Protein AF-0000000080278945 (afdb_homodimer)
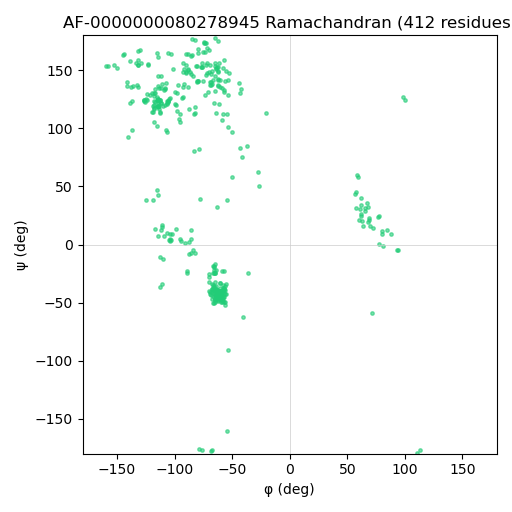
Structure (mmCIF, N/CA/C/O backbone):
data_AF-0000000080278945-model_v1
#
loop_
_entity.id
_entity.type
_entity.pdbx_description
1 polymer Acetyltransferase
#
loop_
_atom_site.group_PDB
_atom_site.id
_atom_site.type_symbol
_atom_site.label_atom_id
_atom_site.label_alt_id
_atom_site.label_comp_id
_atom_site.label_asym_id
_atom_site.label_entity_id
_atom_site.label_seq_id
_atom_site.pdbx_PDB_ins_code
_atom_site.Cartn_x
_atom_site.Cartn_y
_atom_site.Cartn_z
_atom_site.occupancy
_atom_site.B_iso_or_equiv
_atom_site.auth_seq_id
_atom_site.auth_comp_id
_atom_site.auth_asym_id
_atom_site.auth_atom_id
_atom_site.pdbx_PDB_model_num
ATOM 1 N N . MET A 1 1 ? -31.062 -16.047 9.141 1 68.88 1 MET A N 1
ATOM 2 C CA . MET A 1 1 ? -30.047 -15.047 8.82 1 68.88 1 MET A CA 1
ATOM 3 C C . MET A 1 1 ? -28.953 -15.633 7.93 1 68.88 1 MET A C 1
ATOM 5 O O . MET A 1 1 ? -28.578 -15.031 6.926 1 68.88 1 MET A O 1
ATOM 9 N N . PHE A 1 2 ? -28.594 -16.875 8.352 1 76.19 2 PHE A N 1
ATOM 10 C CA . PHE A 1 2 ? -27.578 -17.562 7.559 1 76.19 2 PHE A CA 1
ATOM 11 C C . PHE A 1 2 ? -28.203 -18.703 6.758 1 76.19 2 PHE A C 1
ATOM 13 O O . PHE A 1 2 ? -29.109 -19.375 7.238 1 76.19 2 PHE A O 1
ATOM 20 N N . PHE A 1 3 ? -27.828 -18.922 5.512 1 74.88 3 PHE A N 1
ATOM 21 C CA . PHE A 1 3 ? -28.234 -20.047 4.668 1 74.88 3 PHE A CA 1
ATOM 22 C C . PHE A 1 3 ? -27.672 -21.359 5.199 1 74.88 3 PHE A C 1
ATOM 24 O O . PHE A 1 3 ? -26.609 -21.359 5.828 1 74.88 3 PHE A O 1
ATOM 31 N N . ASP A 1 4 ? -28.422 -22.328 5.121 1 81.12 4 ASP A N 1
ATOM 32 C CA . ASP A 1 4 ? -27.969 -23.656 5.523 1 81.12 4 ASP A CA 1
ATOM 33 C C . ASP A 1 4 ? -27.922 -24.609 4.324 1 81.12 4 ASP A C 1
ATOM 35 O O . ASP A 1 4 ? -28.594 -25.641 4.32 1 81.12 4 ASP A O 1
ATOM 39 N N . ASP A 1 5 ? -27.359 -24.156 3.26 1 82.38 5 ASP A N 1
ATOM 40 C CA . ASP A 1 5 ? -27.234 -24.953 2.041 1 82.38 5 ASP A CA 1
ATOM 41 C C . ASP A 1 5 ? -25.797 -25.438 1.861 1 82.38 5 ASP A C 1
ATOM 43 O O . ASP A 1 5 ? -24.906 -25.047 2.611 1 82.38 5 ASP A O 1
ATOM 47 N N . GLU A 1 6 ? -25.656 -26.422 0.963 1 79 6 GLU A N 1
ATOM 48 C CA . GLU A 1 6 ? -24.391 -27.094 0.767 1 79 6 GLU A CA 1
ATOM 49 C C . GLU A 1 6 ? -23.281 -26.109 0.435 1 79 6 GLU A C 1
ATOM 51 O O . GLU A 1 6 ? -22.172 -26.188 0.977 1 79 6 GLU A O 1
ATOM 56 N N . ARG A 1 7 ? -23.609 -25.234 -0.361 1 74.88 7 ARG A N 1
ATOM 57 C CA . ARG A 1 7 ? -22.609 -24.234 -0.757 1 74.88 7 ARG A CA 1
ATOM 58 C C . ARG A 1 7 ? -22.188 -23.375 0.434 1 74.88 7 ARG A C 1
ATOM 60 O O . ARG A 1 7 ? -21 -23.172 0.656 1 74.88 7 ARG A O 1
ATOM 67 N N . SER A 1 8 ? -23.141 -22.891 1.112 1 75.88 8 SER A N 1
ATOM 68 C CA . SER A 1 8 ? -22.859 -22.062 2.281 1 75.88 8 SER A CA 1
ATOM 69 C C . SER A 1 8 ? -22.031 -22.828 3.307 1 75.88 8 SER A C 1
ATOM 71 O O . SER A 1 8 ? -21.094 -22.281 3.893 1 75.88 8 SER A O 1
ATOM 73 N N . ASN A 1 9 ? -22.344 -23.969 3.441 1 75.19 9 ASN A N 1
ATOM 74 C CA . ASN A 1 9 ? -21.641 -24.781 4.43 1 75.19 9 ASN A CA 1
ATOM 75 C C . ASN A 1 9 ? -20.203 -25.062 3.996 1 75.19 9 ASN A C 1
ATOM 77 O O . ASN A 1 9 ? -19.312 -25.172 4.836 1 75.19 9 ASN A O 1
ATOM 81 N N . ARG A 1 10 ? -20.031 -25.156 2.756 1 74.25 10 ARG A N 1
ATOM 82 C CA . ARG A 1 10 ? -18.688 -25.375 2.23 1 74.25 10 ARG A CA 1
ATOM 83 C C . ARG A 1 10 ? -17.828 -24.125 2.404 1 74.25 10 ARG A C 1
ATOM 85 O O . ARG A 1 10 ? -16.625 -24.219 2.635 1 74.25 10 ARG A O 1
ATOM 92 N N . LEU A 1 11 ? -18.438 -22.969 2.422 1 77.12 11 LEU A N 1
ATOM 93 C CA . LEU A 1 11 ? -17.719 -21.703 2.443 1 77.12 11 LEU A CA 1
ATOM 94 C C . LEU A 1 11 ? -17.438 -21.25 3.875 1 77.12 11 LEU A C 1
ATOM 96 O O . LEU A 1 11 ? -16.469 -20.516 4.129 1 77.12 11 LEU A O 1
ATOM 100 N N . ARG A 1 12 ? -18.172 -21.656 4.809 1 77.06 12 ARG A N 1
ATOM 101 C CA . ARG A 1 12 ? -18.141 -21.156 6.18 1 77.06 12 ARG A CA 1
ATOM 102 C C . ARG A 1 12 ? -16.781 -21.438 6.824 1 77.06 12 ARG A C 1
ATOM 104 O O . ARG A 1 12 ? -16.219 -20.578 7.5 1 77.06 12 ARG A O 1
ATOM 111 N N . PRO A 1 13 ? -16.344 -22.641 6.594 1 75.12 13 PRO A N 1
ATOM 112 C CA . PRO A 1 13 ? -15.023 -22.891 7.188 1 75.12 13 PRO A CA 1
ATOM 113 C C . PRO A 1 13 ? -13.961 -21.906 6.688 1 75.12 13 PRO A C 1
ATOM 115 O O . PRO A 1 13 ? -13.078 -21.516 7.453 1 75.12 13 PRO A O 1
ATOM 118 N N . GLN A 1 14 ? -13.984 -21.578 5.484 1 74.81 14 GLN A N 1
ATOM 119 C CA . GLN A 1 14 ? -13.031 -20.609 4.93 1 74.81 14 GLN A CA 1
ATOM 120 C C . GLN A 1 14 ? -13.18 -19.25 5.598 1 74.81 14 GLN A C 1
ATOM 122 O O . GLN A 1 14 ? -12.18 -18.578 5.879 1 74.81 14 GLN A O 1
ATOM 127 N N . ILE A 1 15 ? -14.359 -18.891 5.824 1 76.44 15 ILE A N 1
ATOM 128 C CA . ILE A 1 15 ? -14.633 -17.609 6.492 1 76.44 15 ILE A CA 1
ATOM 129 C C . ILE A 1 15 ? -14.023 -17.625 7.895 1 76.44 15 ILE A C 1
ATOM 131 O O . ILE A 1 15 ? -13.375 -16.656 8.305 1 76.44 15 ILE A O 1
ATOM 135 N N . LEU A 1 16 ? -14.273 -18.656 8.602 1 74.12 16 LEU A N 1
ATOM 136 C CA . LEU A 1 16 ? -13.758 -18.781 9.961 1 74.12 16 LEU A CA 1
ATOM 137 C C . LEU A 1 16 ? -12.227 -18.781 9.961 1 74.12 16 LEU A C 1
ATOM 139 O O . LEU A 1 16 ? -11.609 -18.172 10.836 1 74.12 16 LEU A O 1
ATOM 143 N N . THR A 1 17 ? -11.711 -19.469 8.984 1 73.81 17 THR A N 1
ATOM 144 C CA . THR A 1 17 ? -10.258 -19.5 8.844 1 73.81 17 THR A CA 1
ATOM 145 C C . THR A 1 17 ? -9.711 -18.094 8.625 1 73.81 17 THR A C 1
ATOM 147 O O . THR A 1 17 ? -8.727 -17.703 9.25 1 73.81 17 THR A O 1
ATOM 150 N N . GLU A 1 18 ? -10.344 -17.391 7.805 1 75.38 18 GLU A N 1
ATOM 151 C CA . GLU A 1 18 ? -9.922 -16.031 7.535 1 75.38 18 GLU A CA 1
ATOM 152 C C . GLU A 1 18 ? -10.031 -15.156 8.789 1 75.38 18 GLU A C 1
ATOM 154 O O . GLU A 1 18 ? -9.148 -14.344 9.062 1 75.38 18 GLU A O 1
ATOM 159 N N . LEU A 1 19 ? -11.047 -15.344 9.484 1 75.31 19 LEU A N 1
ATOM 160 C CA . LEU A 1 19 ? -11.266 -14.57 10.703 1 75.31 19 LEU A CA 1
ATOM 161 C C . LEU A 1 19 ? -10.195 -14.875 11.734 1 75.31 19 LEU A C 1
ATOM 163 O O . LEU A 1 19 ? -9.602 -13.953 12.312 1 75.31 19 LEU A O 1
ATOM 167 N N . VAL A 1 20 ? -9.922 -16.125 11.961 1 76.5 20 VAL A N 1
ATOM 168 C CA . VAL A 1 20 ? -8.961 -16.562 12.969 1 76.5 20 VAL A CA 1
ATOM 169 C C . VAL A 1 20 ? -7.555 -16.125 12.57 1 76.5 20 VAL A C 1
ATOM 171 O O . VAL A 1 20 ? -6.762 -15.703 13.414 1 76.5 20 VAL A O 1
ATOM 174 N N . SER A 1 21 ? -7.281 -16.188 11.312 1 79.62 21 SER A N 1
ATOM 175 C CA . SER A 1 21 ? -5.941 -15.883 10.82 1 79.62 21 SER A CA 1
ATOM 176 C C . SER A 1 21 ? -5.598 -14.414 11.055 1 79.62 21 SER A C 1
ATOM 178 O O . SER A 1 21 ? -4.422 -14.047 11.117 1 79.62 21 SER A O 1
ATOM 180 N N . GLN A 1 22 ? -6.551 -13.641 11.148 1 77.75 22 GLN A N 1
ATOM 181 C CA . GLN A 1 22 ? -6.328 -12.219 11.352 1 77.75 22 GLN A CA 1
ATOM 182 C C . GLN A 1 22 ? -5.676 -11.953 12.711 1 77.75 22 GLN A C 1
ATOM 184 O O . GLN A 1 22 ? -5.086 -10.891 12.922 1 77.75 22 GLN A O 1
ATOM 189 N N . TYR A 1 23 ? -5.75 -12.938 13.562 1 77.5 23 TYR A N 1
ATOM 190 C CA . TYR A 1 23 ? -5.246 -12.742 14.914 1 77.5 23 TYR A CA 1
ATOM 191 C C . TYR A 1 23 ? -3.904 -13.445 15.102 1 77.5 23 TYR A C 1
ATOM 193 O O . TYR A 1 23 ? -3.336 -13.422 16.203 1 77.5 23 TYR A O 1
ATOM 201 N N . MET A 1 24 ? -3.416 -13.984 14.102 1 82.88 24 MET A N 1
ATOM 202 C CA . MET A 1 24 ? -2.107 -14.633 14.109 1 82.88 24 MET A CA 1
ATOM 203 C C . MET A 1 24 ? -1.009 -13.641 13.742 1 82.88 24 MET A C 1
ATOM 205 O O . MET A 1 24 ? -1.262 -12.664 13.039 1 82.88 24 MET A O 1
ATOM 209 N N . ASN A 1 25 ? 0.129 -13.898 14.312 1 84.62 25 ASN A N 1
ATOM 210 C CA . ASN A 1 25 ? 1.24 -13.094 13.812 1 84.62 25 ASN A CA 1
ATOM 211 C C . ASN A 1 25 ? 1.688 -13.555 12.43 1 84.62 25 ASN A C 1
ATOM 213 O O . ASN A 1 25 ? 1.163 -14.531 11.898 1 84.62 25 ASN A O 1
ATOM 217 N N . ASP A 1 26 ? 2.594 -12.812 11.875 1 87.5 26 ASP A N 1
ATOM 218 C CA . ASP A 1 26 ? 2.939 -13.023 10.469 1 87.5 26 ASP A CA 1
ATOM 219 C C . ASP A 1 26 ? 3.535 -14.414 10.258 1 87.5 26 ASP A C 1
ATOM 221 O O . ASP A 1 26 ? 3.219 -15.086 9.266 1 87.5 26 ASP A O 1
ATOM 225 N N . ALA A 1 27 ? 4.379 -14.898 11.156 1 86.81 27 ALA A N 1
ATOM 226 C CA . ALA A 1 27 ? 4.98 -16.219 11.039 1 86.81 27 ALA A CA 1
ATOM 227 C C . ALA A 1 27 ? 3.943 -17.328 11.25 1 86.81 27 ALA A C 1
ATOM 229 O O . ALA A 1 27 ? 3.955 -18.344 10.555 1 86.81 27 ALA A O 1
ATOM 230 N N . GLU A 1 28 ? 3.08 -17.141 12.18 1 86.75 28 GLU A N 1
ATOM 231 C CA . GLU A 1 28 ? 2.004 -18.094 12.445 1 86.75 28 GLU A CA 1
ATOM 232 C C . GLU A 1 28 ? 1.067 -18.203 11.242 1 86.75 28 GLU A C 1
ATOM 234 O O . GLU A 1 28 ? 0.62 -19.312 10.906 1 86.75 28 GLU A O 1
ATOM 239 N N . ARG A 1 29 ? 0.787 -17.094 10.664 1 88.44 29 ARG A N 1
ATOM 240 C CA . ARG A 1 29 ? -0.079 -17.094 9.484 1 88.44 29 ARG A CA 1
ATOM 241 C C . ARG A 1 29 ? 0.562 -17.859 8.336 1 88.44 29 ARG A C 1
ATOM 243 O O . ARG A 1 29 ? -0.111 -18.625 7.637 1 88.44 29 ARG A O 1
ATOM 250 N N . ALA A 1 30 ? 1.843 -17.641 8.133 1 90.12 30 ALA A N 1
ATOM 251 C CA . ALA A 1 30 ? 2.561 -18.375 7.102 1 90.12 30 ALA A CA 1
ATOM 252 C C . ALA A 1 30 ? 2.451 -19.875 7.332 1 90.12 30 ALA A C 1
ATOM 254 O O . ALA A 1 30 ? 2.123 -20.625 6.41 1 90.12 30 ALA A O 1
ATOM 255 N N . ARG A 1 31 ? 2.719 -20.266 8.516 1 86.81 31 ARG A N 1
ATOM 256 C CA . ARG A 1 31 ? 2.617 -21.688 8.859 1 86.81 31 ARG A CA 1
ATOM 257 C C . ARG A 1 31 ? 1.202 -22.203 8.633 1 86.81 31 ARG A C 1
ATOM 259 O O . ARG A 1 31 ? 1.017 -23.328 8.156 1 86.81 31 ARG A O 1
ATOM 266 N N . PHE A 1 32 ? 0.297 -21.359 9 1 84.31 32 PHE A N 1
ATOM 267 C CA . PHE A 1 32 ? -1.108 -21.719 8.852 1 84.31 32 PHE A CA 1
ATOM 268 C C . PHE A 1 32 ? -1.437 -22.047 7.402 1 84.31 32 PHE A C 1
ATOM 270 O O . PHE A 1 32 ? -2.197 -22.984 7.133 1 84.31 32 PHE A O 1
ATOM 277 N N . TYR A 1 33 ? -0.869 -21.422 6.469 1 86.88 33 TYR A N 1
ATOM 278 C CA . TYR A 1 33 ? -1.126 -21.625 5.047 1 86.88 33 TYR A CA 1
ATOM 279 C C . TYR A 1 33 ? -0.178 -22.672 4.469 1 86.88 33 TYR A C 1
ATOM 281 O O . TYR A 1 33 ? -0.19 -22.938 3.266 1 86.88 33 TYR A O 1
ATOM 289 N N . GLY A 1 34 ? 0.664 -23.219 5.32 1 88.69 34 GLY A N 1
ATOM 290 C CA . GLY A 1 34 ? 1.591 -24.25 4.883 1 88.69 34 GLY A CA 1
ATOM 291 C C . GLY A 1 34 ? 2.779 -23.688 4.117 1 88.69 34 GLY A C 1
ATOM 292 O O . GLY A 1 34 ? 3.352 -24.375 3.268 1 88.69 34 GLY A O 1
ATOM 293 N N . LEU A 1 35 ? 3.068 -22.516 4.363 1 92.75 35 LEU A N 1
ATOM 294 C CA . LEU A 1 35 ? 4.188 -21.859 3.688 1 92.75 35 LEU A CA 1
ATOM 295 C C . LEU A 1 35 ? 5.48 -22.047 4.473 1 92.75 35 LEU A C 1
ATOM 297 O O . LEU A 1 35 ? 5.453 -22.484 5.625 1 92.75 35 LEU A O 1
ATOM 301 N N . PRO A 1 36 ? 6.613 -21.781 3.803 1 93.38 36 PRO A N 1
ATOM 302 C CA . PRO A 1 36 ? 7.887 -21.922 4.52 1 93.38 36 PRO A CA 1
ATOM 303 C C . PRO A 1 36 ? 7.93 -21.094 5.805 1 93.38 36 PRO A C 1
ATOM 305 O O . PRO A 1 36 ? 7.375 -20 5.859 1 93.38 36 PRO A O 1
ATOM 308 N N . GLU A 1 37 ? 8.633 -21.531 6.777 1 86.38 37 GLU A N 1
ATOM 309 C CA . GLU A 1 37 ? 8.695 -20.922 8.102 1 86.38 37 GLU A CA 1
ATOM 310 C C . GLU A 1 37 ? 9.344 -19.547 8.055 1 86.38 37 GLU A C 1
ATOM 312 O O . GLU A 1 37 ? 9.133 -18.719 8.945 1 86.38 37 GLU A O 1
ATOM 317 N N . THR A 1 38 ? 10.109 -19.359 7.02 1 92.19 38 THR A N 1
ATOM 318 C CA . THR A 1 38 ? 10.836 -18.094 6.918 1 92.19 38 THR A CA 1
ATOM 319 C C . THR A 1 38 ? 9.977 -17.031 6.23 1 92.19 38 THR A C 1
ATOM 321 O O . THR A 1 38 ? 10.352 -15.859 6.176 1 92.19 38 THR A O 1
ATOM 324 N N . THR A 1 39 ? 8.875 -17.453 5.727 1 92.5 39 THR A N 1
ATOM 325 C CA . THR A 1 39 ? 7.957 -16.531 5.059 1 92.5 39 THR A CA 1
ATOM 326 C C . THR A 1 39 ? 7.129 -15.766 6.082 1 92.5 39 THR A C 1
ATOM 328 O O . THR A 1 39 ? 6.73 -16.312 7.113 1 92.5 39 THR A O 1
ATOM 331 N N . ARG A 1 40 ? 6.914 -14.555 5.828 1 93 40 ARG A N 1
ATOM 332 C CA . ARG A 1 40 ? 6.074 -13.695 6.66 1 93 40 ARG A CA 1
ATOM 333 C C . ARG A 1 40 ? 4.824 -13.258 5.906 1 93 40 ARG A C 1
ATOM 335 O O . ARG A 1 40 ? 4.918 -12.664 4.828 1 93 40 ARG A O 1
ATOM 342 N N . VAL A 1 41 ? 3.68 -13.516 6.484 1 93.12 41 VAL A N 1
ATOM 343 C CA . VAL A 1 41 ? 2.398 -13.164 5.883 1 93.12 41 VAL A CA 1
ATOM 344 C C . VAL A 1 41 ? 1.651 -12.188 6.785 1 93.12 41 VAL A C 1
ATOM 346 O O . VAL A 1 41 ? 1.256 -12.539 7.898 1 93.12 41 VAL A O 1
ATOM 349 N N . ARG A 1 42 ? 1.403 -11.023 6.223 1 92.69 42 ARG A N 1
ATOM 350 C CA . ARG A 1 42 ? 0.798 -9.977 7.039 1 92.69 42 ARG A CA 1
ATOM 351 C C . ARG A 1 42 ? -0.72 -10.109 7.066 1 92.69 42 ARG A C 1
ATOM 353 O O . ARG A 1 42 ? -1.274 -11.055 6.504 1 92.69 42 ARG A O 1
ATOM 360 N N . GLU A 1 43 ? -1.326 -9.25 7.82 1 88.06 43 GLU A N 1
ATOM 361 C CA . GLU A 1 43 ? -2.756 -9.383 8.086 1 88.06 43 GLU A CA 1
ATOM 362 C C . GLU A 1 43 ? -3.574 -9.133 6.82 1 88.06 43 GLU A C 1
ATOM 364 O O . GLU A 1 43 ? -3.127 -8.43 5.914 1 88.06 43 GLU A O 1
ATOM 369 N N . ARG A 1 44 ? -4.758 -9.82 6.711 1 89.31 44 ARG A N 1
ATOM 370 C CA . ARG A 1 44 ? -5.793 -9.633 5.699 1 89.31 44 ARG A CA 1
ATOM 371 C C . ARG A 1 44 ? -5.312 -10.102 4.332 1 89.31 44 ARG A C 1
ATOM 373 O O . ARG A 1 44 ? -5.879 -9.727 3.305 1 89.31 44 ARG A O 1
ATOM 380 N N . VAL A 1 45 ? -4.281 -10.836 4.32 1 92.88 45 VAL A N 1
ATOM 381 C CA . VAL A 1 45 ? -3.881 -11.477 3.07 1 92.88 45 VAL A CA 1
ATOM 382 C C . VAL A 1 45 ? -4.887 -12.562 2.697 1 92.88 45 VAL A C 1
ATOM 384 O O . VAL A 1 45 ? -5.344 -13.312 3.561 1 92.88 45 VAL A O 1
ATOM 387 N N . LYS A 1 46 ? -5.203 -12.578 1.463 1 91.88 46 LYS A N 1
ATOM 388 C CA . LYS A 1 46 ? -6.086 -13.625 0.944 1 91.88 46 LYS A CA 1
ATOM 389 C C . LYS A 1 46 ? -5.359 -14.508 -0.061 1 91.88 46 LYS A C 1
ATOM 391 O O . LYS A 1 46 ? -4.762 -14.008 -1.021 1 91.88 46 LYS A O 1
ATOM 396 N N . ILE A 1 47 ? -5.383 -15.82 0.146 1 92.62 47 ILE A N 1
ATOM 397 C CA . ILE A 1 47 ? -4.805 -16.781 -0.785 1 92.62 47 ILE A CA 1
ATOM 398 C C . ILE A 1 47 ? -5.898 -17.719 -1.312 1 92.62 47 ILE A C 1
ATOM 400 O O . ILE A 1 47 ? -6.516 -18.453 -0.544 1 92.62 47 ILE A O 1
ATOM 404 N N . ILE A 1 48 ? -6.125 -17.609 -2.506 1 91.12 48 ILE A N 1
ATOM 405 C CA . ILE A 1 48 ? -7.109 -18.453 -3.174 1 91.12 48 ILE A CA 1
ATOM 406 C C . ILE A 1 48 ? -6.422 -19.672 -3.779 1 91.12 48 ILE A C 1
ATOM 408 O O . ILE A 1 48 ? -5.461 -19.531 -4.543 1 91.12 48 ILE A O 1
ATOM 412 N N . SER A 1 49 ? -6.875 -20.906 -3.477 1 91.69 49 SER A N 1
ATOM 413 C CA . SER A 1 49 ? -6.301 -22.156 -3.943 1 91.69 49 SER A CA 1
ATOM 414 C C . SER A 1 49 ? -4.844 -22.297 -3.512 1 91.69 49 SER A C 1
ATOM 416 O O . SER A 1 49 ? -3.957 -22.484 -4.352 1 91.69 49 SER A O 1
ATOM 418 N N . PRO A 1 50 ? -4.641 -22.25 -2.189 1 91.31 50 PRO A N 1
ATOM 419 C CA . PRO A 1 50 ? -3.273 -22.312 -1.663 1 91.31 50 PRO A CA 1
ATOM 420 C C . PRO A 1 50 ? -2.518 -23.562 -2.1 1 91.31 50 PRO A C 1
ATOM 422 O O . PRO A 1 50 ? -1.284 -23.562 -2.129 1 91.31 50 PRO A O 1
ATOM 425 N N . GLU A 1 51 ? -3.184 -24.578 -2.445 1 91.81 51 GLU A N 1
ATOM 426 C CA . GLU A 1 51 ? -2.559 -25.828 -2.883 1 91.81 51 GLU A CA 1
ATOM 427 C C . GLU A 1 51 ? -1.812 -25.641 -4.199 1 91.81 51 GLU A C 1
ATOM 429 O O . GLU A 1 51 ? -0.953 -26.453 -4.555 1 91.81 51 GLU A O 1
ATOM 434 N N . ASN A 1 52 ? -2.129 -24.594 -4.941 1 97.12 52 ASN A N 1
ATOM 435 C CA . ASN A 1 52 ? -1.495 -24.312 -6.23 1 97.12 52 ASN A CA 1
ATOM 436 C C . ASN A 1 52 ? -0.456 -23.203 -6.121 1 97.12 52 ASN A C 1
ATOM 438 O O . ASN A 1 52 ? -0.017 -22.656 -7.133 1 97.12 52 ASN A O 1
ATOM 442 N N . LEU A 1 53 ? -0.131 -22.781 -4.922 1 97.5 53 LEU A N 1
ATOM 443 C CA . LEU A 1 53 ? 0.876 -21.75 -4.668 1 97.5 53 LEU A CA 1
ATOM 444 C C . LEU A 1 53 ? 2.205 -22.391 -4.27 1 97.5 53 LEU A C 1
ATOM 446 O O . LEU A 1 53 ? 2.264 -23.188 -3.328 1 97.5 53 LEU A O 1
ATOM 450 N N . LYS A 1 54 ? 3.211 -22.156 -4.996 1 97.88 54 LYS A N 1
ATOM 451 C CA . LYS A 1 54 ? 4.586 -22.484 -4.633 1 97.88 54 LYS A CA 1
ATOM 452 C C . LYS A 1 54 ? 5.391 -21.234 -4.309 1 97.88 54 LYS A C 1
ATOM 454 O O . LYS A 1 54 ? 5.543 -20.344 -5.156 1 97.88 54 LYS A O 1
ATOM 459 N N . ILE A 1 55 ? 5.871 -21.172 -3.17 1 97.94 55 ILE A N 1
ATOM 460 C CA . ILE A 1 55 ? 6.602 -19.984 -2.752 1 97.94 55 ILE A CA 1
ATOM 461 C C . ILE A 1 55 ? 7.918 -20.391 -2.092 1 97.94 55 ILE A C 1
ATOM 463 O O . ILE A 1 55 ? 7.965 -21.359 -1.335 1 97.94 55 ILE A O 1
ATOM 467 N N . GLY A 1 56 ? 8.969 -19.672 -2.426 1 97.44 56 GLY A N 1
ATOM 468 C CA . GLY A 1 56 ? 10.281 -19.953 -1.855 1 97.44 56 GLY A CA 1
ATOM 469 C C . GLY A 1 56 ? 10.438 -19.406 -0.448 1 97.44 56 GLY A C 1
ATOM 470 O O . GLY A 1 56 ? 9.492 -18.875 0.13 1 97.44 56 GLY A O 1
ATOM 471 N N . GLU A 1 57 ? 11.656 -19.562 0.114 1 96.75 57 GLU A N 1
ATOM 472 C CA . GLU A 1 57 ? 11.984 -19.141 1.47 1 96.75 57 GLU A CA 1
ATOM 473 C C . GLU A 1 57 ? 12.195 -17.625 1.535 1 96.75 57 GLU A C 1
ATOM 475 O O . GLU A 1 57 ? 12.508 -17 0.525 1 96.75 57 GLU A O 1
ATOM 480 N N . HIS A 1 58 ? 11.945 -17 2.699 1 96.75 58 HIS A N 1
ATOM 481 C CA . HIS A 1 58 ? 12.273 -15.625 3.035 1 96.75 58 HIS A CA 1
ATOM 482 C C . HIS A 1 58 ? 11.445 -14.641 2.219 1 96.75 58 HIS A C 1
ATOM 484 O O . HIS A 1 58 ? 11.945 -13.602 1.782 1 96.75 58 HIS A O 1
ATOM 490 N N . CYS A 1 59 ? 10.258 -15.039 1.92 1 97.75 59 CYS A N 1
ATOM 491 C CA . CYS A 1 59 ? 9.344 -14.133 1.227 1 97.75 59 CYS A CA 1
ATOM 492 C C . CYS A 1 59 ? 8.531 -13.312 2.219 1 97.75 59 CYS A C 1
ATOM 494 O O . CYS A 1 59 ? 8.43 -13.672 3.395 1 97.75 59 CYS A O 1
ATOM 496 N N . TRP A 1 60 ? 8.109 -12.195 1.799 1 97.31 60 TRP A N 1
ATOM 497 C CA . TRP A 1 60 ? 7.25 -11.297 2.566 1 97.31 60 TRP A CA 1
ATOM 498 C C . TRP A 1 60 ? 5.984 -10.961 1.787 1 97.31 60 TRP A C 1
ATOM 500 O O . TRP A 1 60 ? 6.059 -10.516 0.639 1 97.31 60 TRP A O 1
ATOM 510 N N . ILE A 1 61 ? 4.855 -11.195 2.379 1 97.81 61 ILE A N 1
ATOM 511 C CA . ILE A 1 61 ? 3.572 -10.859 1.776 1 97.81 61 ILE A CA 1
ATOM 512 C C . ILE A 1 61 ? 2.883 -9.773 2.605 1 97.81 61 ILE A C 1
ATOM 514 O O . ILE A 1 61 ? 2.51 -10.008 3.756 1 97.81 61 ILE A O 1
ATOM 518 N N . GLY A 1 62 ? 2.66 -8.688 1.931 1 96.38 62 GLY A N 1
ATOM 519 C CA . GLY A 1 62 ? 2.188 -7.508 2.637 1 96.38 62 GLY A CA 1
ATOM 520 C C . GLY A 1 62 ? 0.701 -7.543 2.93 1 96.38 62 GLY A C 1
ATOM 521 O O . GLY A 1 62 ? -0.039 -8.32 2.322 1 96.38 62 GLY A O 1
ATOM 522 N N . GLU A 1 63 ? 0.292 -6.641 3.75 1 93.75 63 GLU A N 1
ATOM 523 C CA . GLU A 1 63 ? -1.088 -6.559 4.219 1 93.75 63 GLU A CA 1
ATOM 524 C C . GLU A 1 63 ? -2.057 -6.387 3.053 1 93.75 63 GLU A C 1
ATOM 526 O O . GLU A 1 63 ? -1.803 -5.602 2.139 1 93.75 63 GLU A O 1
ATOM 531 N N . GLY A 1 64 ? -3.145 -7.18 3.111 1 94.5 64 GLY A N 1
ATOM 532 C CA . GLY A 1 64 ? -4.25 -6.969 2.189 1 94.5 64 GLY A CA 1
ATOM 533 C C . GLY A 1 64 ? -3.98 -7.516 0.8 1 94.5 64 GLY A C 1
ATOM 534 O O . GLY A 1 64 ? -4.836 -7.426 -0.084 1 94.5 64 GLY A O 1
ATOM 535 N N . ALA A 1 65 ? -2.844 -8.094 0.614 1 97.31 65 ALA A N 1
ATOM 536 C CA . ALA A 1 65 ? -2.564 -8.688 -0.689 1 97.31 65 ALA A CA 1
ATOM 537 C C . ALA A 1 65 ? -3.512 -9.852 -0.974 1 97.31 65 ALA A C 1
ATOM 539 O O . ALA A 1 65 ? -3.922 -10.562 -0.056 1 97.31 65 ALA A O 1
ATOM 540 N N . ALA A 1 66 ? -3.871 -10.008 -2.221 1 97.56 66 ALA A N 1
ATOM 541 C CA . ALA A 1 66 ? -4.656 -11.148 -2.682 1 97.56 66 ALA A CA 1
ATOM 542 C C . ALA A 1 66 ? -3.877 -11.977 -3.697 1 97.56 66 ALA A C 1
ATOM 544 O O . ALA A 1 66 ? -3.527 -11.484 -4.773 1 97.56 66 ALA A O 1
ATOM 545 N N . LEU A 1 67 ? -3.609 -13.195 -3.355 1 98.06 67 LEU A N 1
ATOM 546 C CA . LEU A 1 67 ? -2.898 -14.133 -4.219 1 98.06 67 LEU A CA 1
ATOM 547 C C . LEU A 1 67 ? -3.846 -15.188 -4.77 1 98.06 67 LEU A C 1
ATOM 549 O O . LEU A 1 67 ? -4.156 -16.172 -4.086 1 98.06 67 LEU A O 1
ATOM 553 N N . ASP A 1 68 ? -4.262 -14.961 -5.941 1 97.62 68 ASP A N 1
ATOM 554 C CA . ASP A 1 68 ? -5.035 -15.977 -6.641 1 97.62 68 ASP A CA 1
ATOM 555 C C . ASP A 1 68 ? -4.117 -17.016 -7.297 1 97.62 68 ASP A C 1
ATOM 557 O O . ASP A 1 68 ? -3.43 -16.703 -8.273 1 97.62 68 ASP A O 1
ATOM 561 N N . ALA A 1 69 ? -4.156 -18.219 -6.805 1 97.81 69 ALA A N 1
ATOM 562 C CA . ALA A 1 69 ? -3.277 -19.25 -7.336 1 97.81 69 ALA A CA 1
ATOM 563 C C . ALA A 1 69 ? -4.074 -20.312 -8.094 1 97.81 69 ALA A C 1
ATOM 565 O O . ALA A 1 69 ? -3.578 -21.422 -8.344 1 97.81 69 ALA A O 1
ATOM 566 N N . SER A 1 70 ? -5.285 -19.969 -8.43 1 96 70 SER A N 1
ATOM 567 C CA . SER A 1 70 ? -6.168 -20.953 -9.039 1 96 70 SER A CA 1
ATOM 568 C C . SER A 1 70 ? -5.602 -21.469 -10.352 1 96 70 SER A C 1
ATOM 570 O O . SER A 1 70 ? -5.816 -22.625 -10.719 1 96 70 SER A O 1
ATOM 572 N N . GLY A 1 71 ? -4.91 -20.688 -11.094 1 97.88 71 GLY A N 1
ATOM 573 C CA . GLY A 1 71 ? -4.27 -21.094 -12.336 1 97.88 71 GLY A CA 1
ATOM 574 C C . GLY A 1 71 ? -2.816 -21.484 -12.156 1 97.88 71 GLY A C 1
ATOM 575 O O . GLY A 1 71 ? -2.107 -21.734 -13.133 1 97.88 71 GLY A O 1
ATOM 576 N N . GLY A 1 72 ? -2.348 -21.5 -10.945 1 98.56 72 GLY A N 1
ATOM 577 C CA . GLY A 1 72 ? -0.951 -21.75 -10.633 1 98.56 72 GLY A CA 1
ATOM 578 C C . GLY A 1 72 ? -0.154 -20.484 -10.383 1 98.56 72 GLY A C 1
ATOM 579 O O . GLY A 1 72 ? -0.207 -19.547 -11.18 1 98.56 72 GLY A O 1
ATOM 580 N N . LEU A 1 73 ? 0.504 -20.422 -9.281 1 98.75 73 LEU A N 1
ATOM 581 C CA . LEU A 1 73 ? 1.312 -19.266 -8.906 1 98.75 73 LEU A CA 1
ATOM 582 C C . LEU A 1 73 ? 2.629 -19.703 -8.273 1 98.75 73 LEU A C 1
ATOM 584 O O . LEU A 1 73 ? 2.637 -20.5 -7.332 1 98.75 73 LEU A O 1
ATOM 588 N N . GLU A 1 74 ? 3.701 -19.297 -8.836 1 98.88 74 GLU A N 1
ATOM 589 C CA . GLU A 1 74 ? 5.035 -19.547 -8.297 1 98.88 74 GLU A CA 1
ATOM 590 C C . GLU A 1 74 ? 5.746 -18.25 -7.922 1 98.88 74 GLU A C 1
ATOM 592 O O . GLU A 1 74 ? 5.773 -17.312 -8.711 1 98.88 74 GLU A O 1
ATOM 597 N N . ILE A 1 75 ? 6.258 -18.219 -6.75 1 98.88 75 ILE A N 1
ATOM 598 C CA . ILE A 1 75 ? 7.008 -17.078 -6.254 1 98.88 75 ILE A CA 1
ATOM 599 C C . ILE A 1 75 ? 8.375 -17.531 -5.75 1 98.88 75 ILE A C 1
ATOM 601 O O . ILE A 1 75 ? 8.469 -18.375 -4.863 1 98.88 75 ILE A O 1
ATOM 605 N N . GLY A 1 76 ? 9.422 -16.953 -6.262 1 98.81 76 GLY A N 1
ATOM 606 C CA . GLY A 1 76 ? 10.781 -17.328 -5.891 1 98.81 76 GLY A CA 1
ATOM 607 C C . GLY A 1 76 ? 11.188 -16.812 -4.523 1 98.81 76 GLY A C 1
ATOM 608 O O . GLY A 1 76 ? 10.555 -15.898 -3.988 1 98.81 76 GLY A O 1
ATOM 609 N N . GLU A 1 77 ? 12.289 -17.359 -4.012 1 98.44 77 GLU A N 1
ATOM 610 C CA . GLU A 1 77 ? 12.766 -17.047 -2.67 1 98.44 77 GLU A CA 1
ATOM 611 C C . GLU A 1 77 ? 13.156 -15.57 -2.555 1 98.44 77 GLU A C 1
ATOM 613 O O . GLU A 1 77 ? 13.539 -14.945 -3.547 1 98.44 77 GLU A O 1
ATOM 618 N N . HIS A 1 78 ? 13.039 -15 -1.37 1 98.31 78 HIS A N 1
ATOM 619 C CA . HIS A 1 78 ? 13.438 -13.648 -1.012 1 98.31 78 HIS A CA 1
ATOM 620 C C . HIS A 1 78 ? 12.641 -12.609 -1.794 1 98.31 78 HIS A C 1
ATOM 622 O O . HIS A 1 78 ? 13.086 -11.477 -1.96 1 98.31 78 HIS A O 1
ATOM 628 N N . THR A 1 79 ? 11.5 -12.984 -2.318 1 98.69 79 THR A N 1
ATOM 629 C CA . THR A 1 79 ? 10.625 -12.055 -3.029 1 98.69 79 THR A CA 1
ATOM 630 C C . THR A 1 79 ? 9.594 -11.445 -2.08 1 98.69 79 THR A C 1
ATOM 632 O O . THR A 1 79 ? 9.047 -12.141 -1.218 1 98.69 79 THR A O 1
ATOM 635 N N . SER A 1 80 ? 9.406 -10.164 -2.191 1 98.62 80 SER A N 1
ATOM 636 C CA . SER A 1 80 ? 8.406 -9.453 -1.403 1 98.62 80 SER A CA 1
ATOM 637 C C . SER A 1 80 ? 7.23 -9.016 -2.268 1 98.62 80 SER A C 1
ATOM 639 O O . SER A 1 80 ? 7.418 -8.477 -3.359 1 98.62 80 SER A O 1
ATOM 641 N N . ILE A 1 81 ? 6.023 -9.258 -1.771 1 98.75 81 ILE A N 1
ATOM 642 C CA . ILE A 1 81 ? 4.777 -8.797 -2.367 1 98.75 81 ILE A CA 1
ATOM 643 C C . ILE A 1 81 ? 4.199 -7.648 -1.537 1 98.75 81 ILE A C 1
ATOM 645 O O . ILE A 1 81 ? 3.84 -7.84 -0.374 1 98.75 81 ILE A O 1
ATOM 649 N N . GLY A 1 82 ? 4.02 -6.504 -2.148 1 98.19 82 GLY A N 1
ATOM 650 C CA . GLY A 1 82 ? 3.654 -5.289 -1.437 1 98.19 82 GLY A CA 1
ATOM 651 C C . GLY A 1 82 ? 2.217 -5.289 -0.954 1 98.19 82 GLY A C 1
ATOM 652 O O . GLY A 1 82 ? 1.44 -6.184 -1.297 1 98.19 82 GLY A O 1
ATOM 653 N N . LEU A 1 83 ? 1.907 -4.215 -0.154 1 97.5 83 LEU A N 1
ATOM 654 C CA . LEU A 1 83 ? 0.588 -4.047 0.446 1 97.5 83 LEU A CA 1
ATOM 655 C C . LEU A 1 83 ? -0.488 -3.939 -0.629 1 97.5 83 LEU A C 1
ATOM 657 O O . LEU A 1 83 ? -0.307 -3.24 -1.629 1 97.5 83 LEU A O 1
ATOM 661 N N . ASN A 1 84 ? -1.608 -4.648 -0.433 1 98 84 ASN A N 1
ATOM 662 C CA . ASN A 1 84 ? -2.814 -4.539 -1.247 1 98 84 ASN A CA 1
ATOM 663 C C . ASN A 1 84 ? -2.539 -4.895 -2.705 1 98 84 ASN A C 1
ATOM 665 O O . ASN A 1 84 ? -3.258 -4.449 -3.604 1 98 84 ASN A O 1
ATOM 669 N N . THR A 1 85 ? -1.475 -5.621 -2.967 1 98.62 85 THR A N 1
ATOM 670 C CA . THR A 1 85 ? -1.159 -6.094 -4.309 1 98.62 85 THR A CA 1
ATOM 671 C C . THR A 1 85 ? -2.062 -7.262 -4.695 1 98.62 85 THR A C 1
ATOM 673 O O . THR A 1 85 ? -2.363 -8.125 -3.867 1 98.62 85 THR A O 1
ATOM 676 N N . LEU A 1 86 ? -2.471 -7.266 -5.949 1 98.69 86 LEU A N 1
ATOM 677 C CA . LEU A 1 86 ? -3.361 -8.289 -6.477 1 98.69 86 LEU A CA 1
ATOM 678 C C . LEU A 1 86 ? -2.662 -9.117 -7.551 1 98.69 86 LEU A C 1
ATOM 680 O O . LEU A 1 86 ? -2.152 -8.57 -8.531 1 98.69 86 LEU A O 1
ATOM 684 N N . ILE A 1 87 ? -2.629 -10.414 -7.383 1 98.81 87 ILE A N 1
ATOM 685 C CA . ILE A 1 87 ? -2.109 -11.328 -8.391 1 98.81 87 ILE A CA 1
ATOM 686 C C . ILE A 1 87 ? -3.223 -12.266 -8.859 1 98.81 87 ILE A C 1
ATOM 688 O O . ILE A 1 87 ? -3.807 -12.992 -8.055 1 98.81 87 ILE A O 1
ATOM 692 N N . PHE A 1 88 ? -3.484 -12.203 -10.086 1 98.38 88 PHE A N 1
ATOM 693 C CA . PHE A 1 88 ? -4.523 -13.055 -10.656 1 98.38 88 PHE A CA 1
ATOM 694 C C . PHE A 1 88 ? -3.914 -14.109 -11.57 1 98.38 88 PHE A C 1
ATOM 696 O O . PHE A 1 88 ? -3.006 -13.812 -12.352 1 98.38 88 PHE A O 1
ATOM 703 N N . THR A 1 89 ? -4.453 -15.32 -11.438 1 98.56 89 THR A N 1
ATOM 704 C CA . THR A 1 89 ? -4.086 -16.375 -12.383 1 98.56 89 THR A CA 1
ATOM 705 C C . THR A 1 89 ? -5.301 -16.828 -13.18 1 98.56 89 THR A C 1
ATOM 707 O O . THR A 1 89 ? -5.277 -17.891 -13.805 1 98.56 89 THR A O 1
ATOM 710 N N . HIS A 1 90 ? -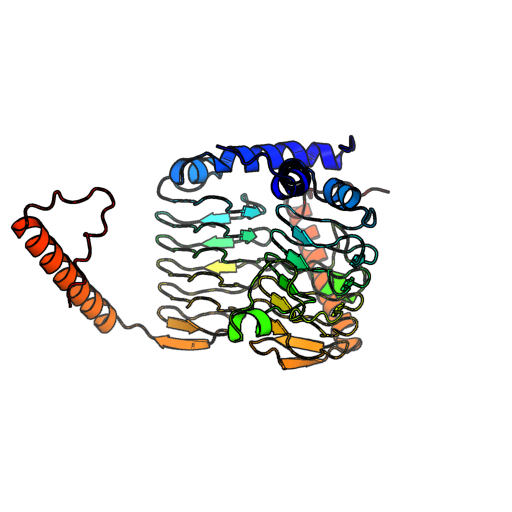6.352 -16.094 -13.117 1 96.81 90 HIS A N 1
ATOM 711 C CA . HIS A 1 90 ? -7.539 -16.359 -13.922 1 96.81 90 HIS A CA 1
ATOM 712 C C . HIS A 1 90 ? -8.227 -15.07 -14.352 1 96.81 90 HIS A C 1
ATOM 714 O O . HIS A 1 90 ? -7.902 -13.992 -13.844 1 96.81 90 HIS A O 1
ATOM 720 N N . SER A 1 91 ? -9.094 -15.195 -15.367 1 95.5 91 SER A N 1
ATOM 721 C CA . SER A 1 91 ? -9.953 -14.102 -15.805 1 95.5 91 SER A CA 1
ATOM 722 C C . SER A 1 91 ? -11.344 -14.609 -16.188 1 95.5 91 SER A C 1
ATOM 724 O O . SER A 1 91 ? -11.484 -15.664 -16.797 1 95.5 91 SER A O 1
ATOM 726 N N . SER A 1 92 ? -12.305 -13.898 -15.75 1 94.69 92 SER A N 1
ATOM 727 C CA . SER A 1 92 ? -13.688 -14.273 -16.016 1 94.69 92 SER A CA 1
ATOM 728 C C . SER A 1 92 ? -14.344 -13.312 -17 1 94.69 92 SER A C 1
ATOM 730 O O . SER A 1 92 ? -15.555 -13.359 -17.203 1 94.69 92 SER A O 1
ATOM 732 N N . TRP A 1 93 ? -13.594 -12.445 -17.547 1 93.81 93 TRP A N 1
ATOM 733 C CA . TRP A 1 93 ? -14.164 -11.352 -18.328 1 93.81 93 TRP A CA 1
ATOM 734 C C . TRP A 1 93 ? -15.062 -11.883 -19.438 1 93.81 93 TRP A C 1
ATOM 736 O O . TRP A 1 93 ? -16.094 -11.289 -19.75 1 93.81 93 TRP A O 1
ATOM 746 N N . LEU A 1 94 ? -14.711 -13.062 -20.016 1 95.44 94 LEU A N 1
ATOM 747 C CA . LEU A 1 94 ? -15.492 -13.641 -21.094 1 95.44 94 LEU A CA 1
ATOM 748 C C . LEU A 1 94 ? -16.859 -14.094 -20.609 1 95.44 94 LEU A C 1
ATOM 750 O O . LEU A 1 94 ? -17.859 -13.945 -21.312 1 95.44 94 LEU A O 1
ATOM 754 N N . ALA A 1 95 ? -16.859 -14.695 -19.422 1 95.62 95 ALA A N 1
ATOM 755 C CA . ALA A 1 95 ? -18.141 -15.102 -18.844 1 95.62 95 ALA A CA 1
ATOM 756 C C . ALA A 1 95 ? -19.078 -13.914 -18.703 1 95.62 95 ALA A C 1
ATOM 758 O O . ALA A 1 95 ? -20.281 -14.031 -18.938 1 95.62 95 ALA A O 1
ATOM 759 N N . ASN A 1 96 ? -18.578 -12.805 -18.328 1 94.38 96 ASN A N 1
ATOM 760 C CA . ASN A 1 96 ? -19.391 -11.594 -18.188 1 94.38 96 ASN A CA 1
ATOM 761 C C . ASN A 1 96 ? -19.922 -11.117 -19.547 1 94.38 96 ASN A C 1
ATOM 763 O O . ASN A 1 96 ? -21.125 -10.891 -19.688 1 94.38 96 ASN A O 1
ATOM 767 N N . MET A 1 97 ? -19.078 -11 -20.516 1 95.81 97 MET A N 1
ATOM 768 C CA . MET A 1 97 ? -19.422 -10.43 -21.812 1 95.81 97 MET A CA 1
ATOM 769 C C . MET A 1 97 ? -20.469 -11.281 -22.531 1 95.81 97 MET A C 1
ATOM 771 O O . MET A 1 97 ? -21.219 -10.781 -23.359 1 95.81 97 MET A O 1
ATOM 775 N N . THR A 1 98 ? -20.484 -12.508 -22.078 1 96.62 98 THR A N 1
ATOM 776 C CA . THR A 1 98 ? -21.406 -13.422 -22.734 1 96.62 98 THR A CA 1
ATOM 777 C C . THR A 1 98 ? -22.641 -13.68 -21.859 1 96.62 98 THR A C 1
ATOM 779 O O . THR A 1 98 ? -23.438 -14.57 -22.141 1 96.62 98 THR A O 1
ATOM 782 N N . LEU A 1 99 ? -22.734 -13.008 -20.75 1 95.62 99 LEU A N 1
ATOM 783 C CA . LEU A 1 99 ? -23.828 -13.102 -19.797 1 95.62 99 LEU A CA 1
ATOM 784 C C . LEU A 1 99 ? -23.938 -14.5 -19.219 1 95.62 99 LEU A C 1
ATOM 786 O O . LEU A 1 99 ? -25.031 -15.047 -19.062 1 95.62 99 LEU A O 1
ATOM 790 N N . GLN A 1 100 ? -22.766 -15.086 -19.078 1 95.12 100 GLN A N 1
ATOM 791 C CA . GLN A 1 100 ? -22.656 -16.422 -18.5 1 95.12 100 GLN A CA 1
ATOM 792 C C . GLN A 1 100 ? -21.812 -16.391 -17.219 1 95.12 100 GLN A C 1
ATOM 794 O O . GLN A 1 100 ? -20.953 -17.234 -17.031 1 95.12 100 GLN A O 1
ATOM 799 N N . ASN A 1 101 ? -22.047 -15.336 -16.547 1 91.81 101 ASN A N 1
ATOM 800 C CA . ASN A 1 101 ? -21.297 -15.141 -15.32 1 91.81 101 ASN A CA 1
ATOM 801 C C . ASN A 1 101 ? -21.922 -15.898 -14.156 1 91.81 101 ASN A C 1
ATOM 803 O O . ASN A 1 101 ? -22.656 -15.312 -13.344 1 91.81 101 ASN A O 1
ATOM 807 N N . HIS A 1 102 ? -21.703 -17.156 -14.016 1 86.56 102 HIS A N 1
ATOM 808 C CA . HIS A 1 102 ? -22.172 -18 -12.938 1 86.56 102 HIS A CA 1
ATOM 809 C C . HIS A 1 102 ? -21.062 -18.891 -12.391 1 86.56 102 HIS A C 1
ATOM 811 O O . HIS A 1 102 ? -20.031 -19.062 -13.047 1 86.56 102 HIS A O 1
ATOM 817 N N . SER A 1 103 ? -21.234 -19.297 -11.188 1 82.06 103 SER A N 1
ATOM 818 C CA . SER A 1 103 ? -20.25 -20.172 -10.57 1 82.06 103 SER A CA 1
ATOM 819 C C . SER A 1 103 ? -19.984 -21.406 -11.422 1 82.06 103 SER A C 1
ATOM 821 O O . SER A 1 103 ? -20.922 -22.031 -11.922 1 82.06 103 SER A O 1
ATOM 823 N N . GLY A 1 104 ? -18.75 -21.625 -11.664 1 81.94 104 GLY A N 1
ATOM 824 C CA . GLY A 1 104 ? -18.406 -22.828 -12.406 1 81.94 104 GLY A CA 1
ATOM 825 C C . GLY A 1 104 ? -18.422 -22.625 -13.906 1 81.94 104 GLY A C 1
ATOM 826 O O . GLY A 1 104 ? -18.359 -23.594 -14.672 1 81.94 104 GLY A O 1
ATOM 827 N N . SER A 1 105 ? -18.547 -21.469 -14.312 1 90.38 105 SER A N 1
ATOM 828 C CA . SER A 1 105 ? -18.547 -21.203 -15.742 1 90.38 105 SER A CA 1
ATOM 829 C C . SER A 1 105 ? -17.312 -21.797 -16.406 1 90.38 105 SER A C 1
ATOM 831 O O . SER A 1 105 ? -16.219 -21.75 -15.852 1 90.38 105 SER A O 1
ATOM 833 N N . ASP A 1 106 ? -17.5 -22.344 -17.625 1 93.12 106 ASP A N 1
ATOM 834 C CA . ASP A 1 106 ? -16.391 -22.922 -18.375 1 93.12 106 ASP A CA 1
ATOM 835 C C . ASP A 1 106 ? -15.672 -21.844 -19.188 1 93.12 106 ASP A C 1
ATOM 837 O O . ASP A 1 106 ? -14.789 -22.156 -20 1 93.12 106 ASP A O 1
ATOM 841 N N . LEU A 1 107 ? -16.094 -20.594 -19 1 95.5 107 LEU A N 1
ATOM 842 C CA . LEU A 1 107 ? -15.508 -19.469 -19.719 1 95.5 107 LEU A CA 1
ATOM 843 C C . LEU A 1 107 ? -14.477 -18.75 -18.859 1 95.5 107 LEU A C 1
ATOM 845 O O . LEU A 1 107 ? -14.062 -17.641 -19.172 1 95.5 107 LEU A O 1
ATOM 849 N N . ILE A 1 108 ? -14.094 -19.359 -17.812 1 94.69 108 ILE A N 1
ATOM 850 C CA . ILE A 1 108 ? -13.023 -18.844 -16.969 1 94.69 108 ILE A CA 1
ATOM 851 C C . ILE A 1 108 ? -11.672 -19.344 -17.484 1 94.69 108 ILE A C 1
ATOM 853 O O . ILE A 1 108 ? -11.43 -20.547 -17.562 1 94.69 108 ILE A O 1
ATOM 857 N N . GLU A 1 109 ? -10.875 -18.375 -17.891 1 95.94 109 GLU A N 1
ATOM 858 C CA . GLU A 1 109 ? -9.531 -18.703 -18.359 1 95.94 109 GLU A CA 1
ATOM 859 C C . GLU A 1 109 ? -8.531 -18.719 -17.203 1 95.94 109 GLU A C 1
ATOM 861 O O . GLU A 1 109 ? -8.57 -17.859 -16.328 1 95.94 109 GLU A O 1
ATOM 866 N N . ARG A 1 110 ? -7.699 -19.688 -17.156 1 96.94 110 ARG A N 1
ATOM 867 C CA . ARG A 1 110 ? -6.645 -19.781 -16.141 1 96.94 110 ARG A CA 1
ATOM 868 C C . ARG A 1 110 ? -5.27 -19.844 -16.797 1 96.94 110 ARG A C 1
ATOM 870 O O . ARG A 1 110 ? -5.074 -20.562 -17.797 1 96.94 110 ARG A O 1
ATOM 877 N N . LYS A 1 111 ? -4.367 -19.047 -16.422 1 98.19 111 LYS A N 1
ATOM 878 C CA . LYS A 1 111 ? -2.977 -19.016 -16.875 1 98.19 111 LYS A CA 1
ATOM 879 C C . LYS A 1 111 ? -2.025 -18.828 -15.695 1 98.19 111 LYS A C 1
ATOM 881 O O . LYS A 1 111 ? -2.271 -18.016 -14.812 1 98.19 111 LYS A O 1
ATOM 886 N N . PRO A 1 112 ? -0.985 -19.547 -15.68 1 98.69 112 PRO A N 1
ATOM 887 C CA . PRO A 1 112 ? -0.065 -19.469 -14.539 1 98.69 112 PRO A CA 1
ATOM 888 C C . PRO A 1 112 ? 0.719 -18.156 -14.523 1 98.69 112 PRO A C 1
ATOM 890 O O . PRO A 1 112 ? 0.945 -17.547 -15.57 1 98.69 112 PRO A O 1
ATOM 893 N N . VAL A 1 113 ? 1.008 -17.719 -13.352 1 98.88 113 VAL A N 1
ATOM 894 C CA . VAL A 1 113 ? 1.896 -16.578 -13.117 1 98.88 113 VAL A CA 1
ATOM 895 C C . VAL A 1 113 ? 3.166 -17.047 -12.414 1 98.88 113 VAL A C 1
ATOM 897 O O . VAL A 1 113 ? 3.104 -17.875 -11.5 1 98.88 113 VAL A O 1
ATOM 900 N N . LYS A 1 114 ? 4.301 -16.594 -12.867 1 98.94 114 LYS A N 1
ATOM 901 C CA . LYS A 1 114 ? 5.59 -16.891 -12.258 1 98.94 114 LYS A CA 1
ATOM 902 C C . LYS A 1 114 ? 6.344 -15.617 -11.891 1 98.94 114 LYS A C 1
ATOM 904 O O . LYS A 1 114 ? 6.574 -14.766 -12.75 1 98.94 114 LYS A O 1
ATOM 909 N N . ILE A 1 115 ? 6.688 -15.531 -10.664 1 98.94 115 ILE A N 1
ATOM 910 C CA . ILE A 1 115 ? 7.52 -14.43 -10.18 1 98.94 115 ILE A CA 1
ATOM 911 C C . ILE A 1 115 ? 8.867 -14.977 -9.719 1 98.94 115 ILE A C 1
ATOM 913 O O . ILE A 1 115 ? 8.93 -15.867 -8.875 1 98.94 115 ILE A O 1
ATOM 917 N N . GLY A 1 116 ? 9.906 -14.5 -10.211 1 98.88 116 GLY A N 1
ATOM 918 C CA . GLY A 1 116 ? 11.25 -14.984 -9.922 1 98.88 116 GLY A CA 1
ATOM 919 C C . GLY A 1 116 ? 11.688 -14.711 -8.492 1 98.88 116 GLY A C 1
ATOM 920 O O . GLY A 1 116 ? 10.906 -14.211 -7.684 1 98.88 116 GLY A O 1
ATOM 921 N N . LYS A 1 117 ? 12.992 -15.109 -8.188 1 98.75 117 LYS A N 1
ATOM 922 C CA . LYS A 1 117 ? 13.57 -14.867 -6.867 1 98.75 117 LYS A CA 1
ATOM 923 C C . LYS A 1 117 ? 14.07 -13.438 -6.738 1 98.75 117 LYS A C 1
ATOM 925 O O . LYS A 1 117 ? 14.422 -12.797 -7.734 1 98.75 117 LYS A O 1
ATOM 930 N N . GLY A 1 118 ? 14.102 -12.961 -5.543 1 98.44 118 GLY A N 1
ATOM 931 C CA . GLY A 1 118 ? 14.719 -11.68 -5.242 1 98.44 118 GLY A CA 1
ATOM 932 C C . GLY A 1 118 ? 13.945 -10.5 -5.812 1 98.44 118 GLY A C 1
ATOM 933 O O . GLY A 1 118 ? 14.531 -9.453 -6.105 1 98.44 118 GLY A O 1
ATOM 934 N N . CYS A 1 119 ? 12.68 -10.633 -6.117 1 98.81 119 CYS A N 1
ATOM 935 C CA . CYS A 1 119 ? 11.867 -9.555 -6.684 1 98.81 119 CYS A CA 1
ATOM 936 C C . CYS A 1 119 ? 11.281 -8.68 -5.582 1 98.81 119 CYS A C 1
ATOM 938 O O . CYS A 1 119 ? 11.062 -9.148 -4.465 1 98.81 119 CYS A O 1
ATOM 940 N N . PHE A 1 120 ? 11.148 -7.457 -5.852 1 98.62 120 PHE A N 1
ATOM 941 C CA . PHE A 1 120 ? 10.43 -6.496 -5.027 1 98.62 120 PHE A CA 1
ATOM 942 C C . PHE A 1 120 ? 9.211 -5.957 -5.77 1 98.62 120 PHE A C 1
ATOM 944 O O . PHE A 1 120 ? 9.344 -5.117 -6.664 1 98.62 120 PHE A O 1
ATOM 951 N N . ILE A 1 121 ? 8.016 -6.488 -5.398 1 98.81 121 ILE A N 1
ATOM 952 C CA . ILE A 1 121 ? 6.754 -6.039 -5.965 1 98.81 121 ILE A CA 1
ATOM 953 C C . ILE A 1 121 ? 6.125 -4.984 -5.055 1 98.81 121 ILE A C 1
ATOM 955 O O . ILE A 1 121 ? 5.703 -5.293 -3.938 1 98.81 121 ILE A O 1
ATOM 959 N N . GLY A 1 122 ? 6.047 -3.754 -5.492 1 98.06 122 GLY A N 1
ATOM 960 C CA . GLY A 1 122 ? 5.527 -2.656 -4.695 1 98.06 122 GLY A CA 1
ATOM 961 C C . GLY A 1 122 ? 4.07 -2.838 -4.312 1 98.06 122 GLY A C 1
ATOM 962 O O . GLY A 1 122 ? 3.453 -3.85 -4.652 1 98.06 122 GLY A O 1
ATOM 963 N N . GLY A 1 123 ? 3.602 -1.883 -3.479 1 97.88 123 GLY A N 1
ATOM 964 C CA . GLY A 1 123 ? 2.203 -1.912 -3.082 1 97.88 123 GLY A CA 1
ATOM 965 C C . GLY A 1 123 ? 1.258 -1.512 -4.199 1 97.88 123 GLY A C 1
ATOM 966 O O . GLY A 1 123 ? 1.623 -0.729 -5.078 1 97.88 123 GLY A O 1
ATOM 967 N N . LEU A 1 124 ? -0.003 -2.008 -4.098 1 98.44 124 LEU A N 1
ATOM 968 C CA . LEU A 1 124 ? -1.09 -1.625 -4.992 1 98.44 124 LEU A CA 1
ATOM 969 C C . LEU A 1 124 ? -0.758 -1.984 -6.438 1 98.44 124 LEU A C 1
ATOM 971 O O . LEU A 1 124 ? -1.179 -1.291 -7.367 1 98.44 124 LEU A O 1
ATOM 975 N N . VAL A 1 125 ? 0.016 -3.033 -6.633 1 98.69 125 VAL A N 1
ATOM 976 C CA . VAL A 1 125 ? 0.333 -3.557 -7.957 1 98.69 125 VAL A CA 1
ATOM 977 C C . VAL A 1 125 ? -0.698 -4.609 -8.359 1 98.69 125 VAL A C 1
ATOM 979 O O . VAL A 1 125 ? -1.251 -5.301 -7.5 1 98.69 125 VAL A O 1
ATOM 982 N N . VAL A 1 126 ? -0.982 -4.688 -9.641 1 98.81 126 VAL A N 1
ATOM 983 C CA . VAL A 1 126 ? -1.795 -5.766 -10.195 1 98.81 126 VAL A CA 1
ATOM 984 C C . VAL A 1 126 ? -0.972 -6.574 -11.195 1 98.81 126 VAL A C 1
ATOM 986 O O . VAL A 1 126 ? -0.388 -6.012 -12.125 1 98.81 126 VAL A O 1
ATOM 989 N N . ILE A 1 127 ? -0.858 -7.84 -10.984 1 98.88 127 ILE A N 1
ATOM 990 C CA . ILE A 1 127 ? -0.223 -8.758 -11.93 1 98.88 127 ILE A CA 1
ATOM 991 C C . ILE A 1 127 ? -1.286 -9.609 -12.617 1 98.88 127 ILE A C 1
ATOM 993 O O . ILE A 1 127 ? -2.057 -10.305 -11.953 1 98.88 127 ILE A O 1
ATOM 997 N N . MET A 1 128 ? -1.302 -9.562 -13.891 1 98.62 128 MET A N 1
ATOM 998 C CA . MET A 1 128 ? -2.344 -10.234 -14.664 1 98.62 128 MET A CA 1
ATOM 999 C C . MET A 1 128 ? -1.99 -11.695 -14.906 1 98.62 128 MET A C 1
ATOM 1001 O O . MET A 1 128 ? -0.825 -12.086 -14.805 1 98.62 128 MET A O 1
ATOM 1005 N N . ALA A 1 129 ? -3.014 -12.414 -15.266 1 98.56 129 ALA A N 1
ATOM 1006 C CA . ALA A 1 129 ? -2.844 -13.844 -15.508 1 98.56 129 ALA A CA 1
ATOM 1007 C C . ALA A 1 129 ? -1.879 -14.086 -16.656 1 98.56 129 ALA A C 1
ATOM 1009 O O . ALA A 1 129 ? -1.914 -13.383 -17.672 1 98.56 129 ALA A O 1
ATOM 1010 N N . GLY A 1 130 ? -0.987 -15.07 -16.469 1 98.62 130 GLY A N 1
ATOM 1011 C CA . GLY A 1 130 ? -0.111 -15.5 -17.547 1 98.62 130 GLY A CA 1
ATOM 1012 C C . GLY A 1 130 ? 1.23 -14.789 -17.547 1 98.62 130 GLY A C 1
ATOM 1013 O O . GLY A 1 130 ? 2.109 -15.109 -18.344 1 98.62 130 GLY A O 1
ATOM 1014 N N . VAL A 1 131 ? 1.479 -13.852 -16.719 1 98.75 131 VAL A N 1
ATOM 1015 C CA . VAL A 1 131 ? 2.674 -13.016 -16.703 1 98.75 131 VAL A CA 1
ATOM 1016 C C . VAL A 1 131 ? 3.824 -13.766 -16.031 1 98.75 131 VAL A C 1
ATOM 1018 O O . VAL A 1 131 ? 3.629 -14.445 -15.023 1 98.75 131 VAL A O 1
ATOM 1021 N N . THR A 1 132 ? 4.961 -13.625 -16.562 1 98.88 132 THR A N 1
ATOM 1022 C CA . THR A 1 132 ? 6.207 -14.055 -15.945 1 98.88 132 THR A CA 1
ATOM 1023 C C . THR A 1 132 ? 7.078 -12.859 -15.578 1 98.88 132 THR A C 1
ATOM 1025 O O . THR A 1 132 ? 7.367 -12.016 -16.438 1 98.88 132 THR A O 1
ATOM 1028 N N . ILE A 1 133 ? 7.445 -12.766 -14.359 1 98.88 133 ILE A N 1
ATOM 1029 C CA . ILE A 1 133 ? 8.383 -11.75 -13.898 1 98.88 133 ILE A CA 1
ATOM 1030 C C . ILE A 1 133 ? 9.742 -12.391 -13.625 1 98.88 133 ILE A C 1
ATOM 1032 O O . ILE A 1 133 ? 9.852 -13.312 -12.812 1 98.88 133 ILE A O 1
ATOM 1036 N N . GLY A 1 134 ? 10.773 -11.914 -14.281 1 98.81 134 GLY A N 1
ATOM 1037 C CA . GLY A 1 134 ? 12.109 -12.469 -14.156 1 98.81 134 GLY A CA 1
ATOM 1038 C C . GLY A 1 134 ? 12.742 -12.203 -12.805 1 98.81 134 GLY A C 1
ATOM 1039 O O . GLY A 1 134 ? 12.258 -11.359 -12.047 1 98.81 134 GLY A O 1
ATOM 1040 N N . ASP A 1 135 ? 13.898 -12.938 -12.547 1 98.69 135 ASP A N 1
ATOM 1041 C CA . ASP A 1 135 ? 14.609 -12.805 -11.281 1 98.69 135 ASP A CA 1
ATOM 1042 C C . ASP A 1 135 ? 15.094 -11.367 -11.078 1 98.69 135 ASP A C 1
ATOM 1044 O O . ASP A 1 135 ? 15.469 -10.688 -12.031 1 98.69 135 ASP A O 1
ATOM 1048 N N . PHE A 1 136 ? 15 -10.914 -9.805 1 98.38 136 PHE A N 1
ATOM 1049 C CA . PHE A 1 136 ? 15.625 -9.664 -9.391 1 98.38 136 PHE A CA 1
ATOM 1050 C C . PHE A 1 136 ? 14.977 -8.477 -10.094 1 98.38 136 PHE A C 1
ATOM 1052 O O . PHE A 1 136 ? 15.656 -7.516 -10.461 1 98.38 136 PHE A O 1
ATOM 1059 N N . ALA A 1 137 ? 13.711 -8.578 -10.391 1 98.44 137 ALA A N 1
ATOM 1060 C CA . ALA A 1 137 ? 12.945 -7.465 -10.945 1 98.44 137 ALA A CA 1
ATOM 1061 C C . ALA A 1 137 ? 12.266 -6.66 -9.836 1 98.44 137 ALA A C 1
ATOM 1063 O O . ALA A 1 137 ? 11.945 -7.199 -8.781 1 98.44 137 ALA A O 1
ATOM 1064 N N . THR A 1 138 ? 12.125 -5.441 -10.055 1 97.88 138 THR A N 1
ATOM 1065 C CA . THR A 1 138 ? 11.352 -4.562 -9.195 1 97.88 138 THR A CA 1
ATOM 1066 C C . THR A 1 138 ? 10.156 -3.982 -9.945 1 97.88 138 THR A C 1
ATOM 1068 O O . THR A 1 138 ? 10.289 -3.531 -11.086 1 97.88 138 THR A O 1
ATOM 1071 N N . VAL A 1 139 ? 9.016 -3.992 -9.352 1 98.38 139 VAL A N 1
ATOM 1072 C CA . VAL A 1 139 ? 7.809 -3.367 -9.891 1 98.38 139 VAL A CA 1
ATOM 1073 C C . VAL A 1 139 ? 7.383 -2.209 -8.992 1 98.38 139 VAL A C 1
ATOM 1075 O O . VAL A 1 139 ? 7.074 -2.408 -7.812 1 98.38 139 VAL A O 1
ATOM 1078 N N . GLN A 1 140 ? 7.363 -1.04 -9.516 1 97.56 140 GLN A N 1
ATOM 1079 C CA . GLN A 1 140 ? 6.984 0.137 -8.742 1 97.56 140 GLN A CA 1
ATOM 1080 C C . GLN A 1 140 ? 5.52 0.064 -8.312 1 97.56 140 GLN A C 1
ATOM 1082 O O . GLN A 1 140 ? 4.699 -0.561 -8.992 1 97.56 140 GLN A O 1
ATOM 1087 N N . PRO A 1 141 ? 5.211 0.73 -7.207 1 98 141 PRO A N 1
ATOM 1088 C CA . PRO A 1 141 ? 3.822 0.709 -6.738 1 98 141 PRO A CA 1
ATOM 1089 C C . PRO A 1 141 ? 2.838 1.219 -7.789 1 98 141 PRO A C 1
ATOM 1091 O O . PRO A 1 141 ? 3.23 1.941 -8.711 1 98 141 PRO A O 1
ATOM 1094 N N . ASN A 1 142 ? 1.525 0.815 -7.621 1 98.06 142 ASN A N 1
ATOM 1095 C CA . ASN A 1 142 ? 0.417 1.258 -8.461 1 98.06 142 ASN A CA 1
ATOM 1096 C C . ASN A 1 142 ? 0.66 0.928 -9.93 1 98.06 142 ASN A C 1
ATOM 1098 O O . ASN A 1 142 ? 0.246 1.679 -10.812 1 98.06 142 ASN A O 1
ATOM 1102 N N . SER A 1 143 ? 1.384 -0.174 -10.195 1 98.25 143 SER A N 1
ATOM 1103 C CA . SER A 1 143 ? 1.625 -0.609 -11.57 1 98.25 143 SER A CA 1
ATOM 1104 C C . SER A 1 143 ? 0.704 -1.762 -11.953 1 98.25 143 SER A C 1
ATOM 1106 O O . SER A 1 143 ? 0.243 -2.512 -11.086 1 98.25 143 SER A O 1
ATOM 1108 N N . VAL A 1 144 ? 0.387 -1.877 -13.172 1 98.56 144 VAL A N 1
ATOM 1109 C CA . VAL A 1 144 ? -0.322 -3.021 -13.734 1 98.56 144 VAL A CA 1
ATOM 1110 C C . VAL A 1 144 ? 0.603 -3.789 -14.68 1 98.56 144 VAL A C 1
ATOM 1112 O O . VAL A 1 144 ? 0.981 -3.281 -15.734 1 98.56 144 VAL A O 1
ATOM 1115 N N . VAL A 1 145 ? 0.968 -4.988 -14.344 1 98.75 145 VAL A N 1
ATOM 1116 C CA . VAL A 1 145 ? 1.857 -5.824 -15.141 1 98.75 145 VAL A CA 1
ATOM 1117 C C . VAL A 1 145 ? 1.033 -6.758 -16.031 1 98.75 145 VAL A C 1
ATOM 1119 O O . VAL A 1 145 ? 0.524 -7.777 -15.562 1 98.75 145 VAL A O 1
ATOM 1122 N N . ALA A 1 146 ? 1.001 -6.438 -17.234 1 98.06 146 ALA A N 1
ATOM 1123 C CA . ALA A 1 146 ? 0.164 -7.18 -18.172 1 98.06 146 ALA A CA 1
ATOM 1124 C C . ALA A 1 146 ? 1.017 -8 -19.141 1 98.06 146 ALA A C 1
ATOM 1126 O O . ALA A 1 146 ? 0.49 -8.797 -19.922 1 98.06 146 ALA A O 1
ATOM 1127 N N . LYS A 1 147 ? 2.268 -7.703 -19.141 1 97.88 147 LYS A N 1
ATOM 1128 C CA . LYS A 1 147 ? 3.221 -8.453 -19.969 1 97.88 147 LYS A CA 1
ATOM 1129 C C . LYS A 1 147 ? 4.422 -8.898 -19.125 1 97.88 147 LYS A C 1
ATOM 1131 O O . LYS A 1 147 ? 4.645 -8.391 -18.031 1 97.88 147 LYS A O 1
ATOM 1136 N N . ASP A 1 148 ? 5.16 -9.781 -19.734 1 98.75 148 ASP A N 1
ATOM 1137 C CA . ASP A 1 148 ? 6.316 -10.336 -19.031 1 98.75 148 ASP A CA 1
ATOM 1138 C C . ASP A 1 148 ? 7.332 -9.242 -18.703 1 98.75 148 ASP A C 1
ATOM 1140 O O . ASP A 1 148 ? 7.488 -8.289 -19.453 1 98.75 148 ASP A O 1
ATOM 1144 N N . VAL A 1 149 ? 8.031 -9.414 -17.625 1 98.69 149 VAL A N 1
ATOM 1145 C CA . VAL A 1 149 ? 9.055 -8.5 -17.141 1 98.69 149 VAL A CA 1
ATOM 1146 C C . VAL A 1 149 ? 10.422 -9.188 -17.172 1 98.69 149 VAL A C 1
ATOM 1148 O O . VAL A 1 149 ? 10.609 -10.219 -16.516 1 98.69 149 VAL A O 1
ATOM 1151 N N . PRO A 1 150 ? 11.359 -8.688 -17.906 1 98.31 150 PRO A N 1
ATOM 1152 C CA . PRO A 1 150 ? 12.695 -9.289 -17.922 1 98.31 150 PRO A CA 1
ATOM 1153 C C . PRO A 1 150 ? 13.367 -9.258 -16.547 1 98.31 150 PRO A C 1
ATOM 1155 O O . PRO A 1 150 ? 13.047 -8.414 -15.711 1 98.31 150 PRO A O 1
ATOM 1158 N N . PRO A 1 151 ? 14.312 -10.195 -16.359 1 98.19 151 PRO A N 1
ATOM 1159 C CA . PRO A 1 151 ? 15.07 -10.156 -15.102 1 98.19 151 PRO A CA 1
ATOM 1160 C C . PRO A 1 151 ? 15.875 -8.867 -14.938 1 98.19 151 PRO A C 1
ATOM 1162 O O . PRO A 1 151 ? 16.219 -8.219 -15.93 1 98.19 151 PRO A O 1
ATOM 1165 N N . ARG A 1 152 ? 16.094 -8.516 -13.734 1 97.75 152 ARG A N 1
ATOM 1166 C CA . ARG A 1 152 ? 16.969 -7.406 -13.375 1 97.75 152 ARG A CA 1
ATOM 1167 C C . ARG A 1 152 ? 16.516 -6.109 -14.031 1 97.75 152 ARG A C 1
ATOM 1169 O O . ARG A 1 152 ? 17.312 -5.391 -14.633 1 97.75 152 ARG A O 1
ATOM 1176 N N . THR A 1 153 ? 15.211 -5.883 -13.961 1 97.56 153 THR A N 1
ATOM 1177 C CA . THR A 1 153 ? 14.656 -4.645 -14.5 1 97.56 153 THR A CA 1
ATOM 1178 C C . THR A 1 153 ? 13.719 -3.984 -13.5 1 97.56 153 THR A C 1
ATOM 1180 O O . THR A 1 153 ? 13.203 -4.648 -12.594 1 97.56 153 THR A O 1
ATOM 1183 N N . LEU A 1 154 ? 13.602 -2.76 -13.641 1 96.69 154 LEU A N 1
ATOM 1184 C CA . LEU A 1 154 ? 12.594 -1.962 -12.953 1 96.69 154 LEU A CA 1
ATOM 1185 C C . LEU A 1 154 ? 11.461 -1.585 -13.906 1 96.69 154 LEU A C 1
ATOM 1187 O O . LEU A 1 154 ? 11.703 -1.018 -14.969 1 96.69 154 LEU A O 1
ATOM 1191 N N . VAL A 1 155 ? 10.25 -1.877 -13.539 1 97.62 155 VAL A N 1
ATOM 1192 C CA . VAL A 1 155 ? 9.117 -1.525 -14.383 1 97.62 155 VAL A CA 1
ATOM 1193 C C . VAL A 1 155 ? 8.133 -0.66 -13.594 1 97.62 155 VAL A C 1
ATOM 1195 O O . VAL A 1 155 ? 8.094 -0.718 -12.367 1 97.62 155 VAL A O 1
ATOM 1198 N N . ALA A 1 156 ? 7.367 0.145 -14.266 1 96.44 156 ALA A N 1
ATOM 1199 C CA . ALA A 1 156 ? 6.355 1.006 -13.656 1 96.44 156 ALA A CA 1
ATOM 1200 C C . ALA A 1 156 ? 5.293 1.403 -14.672 1 96.44 156 ALA A C 1
ATOM 1202 O O . ALA A 1 156 ? 5.52 1.327 -15.883 1 96.44 156 ALA A O 1
ATOM 1203 N N . GLY A 1 157 ? 4.051 1.694 -14.055 1 94.94 157 GLY A N 1
ATOM 1204 C CA . GLY A 1 157 ? 3.018 2.268 -14.906 1 94.94 157 GLY A CA 1
ATOM 1205 C C . GLY A 1 157 ? 1.867 1.316 -15.172 1 94.94 157 GLY A C 1
ATOM 1206 O O . GLY A 1 157 ? 1.86 0.188 -14.68 1 94.94 157 GLY A O 1
ATOM 1207 N N . ASN A 1 158 ? 0.903 1.799 -15.953 1 94.25 158 ASN A N 1
ATOM 1208 C CA . ASN A 1 158 ? -0.292 1.084 -16.391 1 94.25 158 ASN A CA 1
ATOM 1209 C C . ASN A 1 158 ? -0.594 1.336 -17.859 1 94.25 158 ASN A C 1
ATOM 1211 O O . ASN A 1 158 ? -1.179 2.363 -18.219 1 94.25 158 ASN A O 1
ATOM 1215 N N . PRO A 1 159 ? -0.21 0.477 -18.609 1 95.5 159 PRO A N 1
ATOM 1216 C CA . PRO A 1 159 ? 0.502 -0.77 -18.328 1 95.5 159 PRO A CA 1
ATOM 1217 C C . PRO A 1 159 ? 1.958 -0.538 -17.922 1 95.5 159 PRO A C 1
ATOM 1219 O O . PRO A 1 159 ? 2.543 0.49 -18.281 1 95.5 159 PRO A O 1
ATOM 1222 N N . ALA A 1 160 ? 2.52 -1.449 -17.219 1 96.56 160 ALA A N 1
ATOM 1223 C CA . ALA A 1 160 ? 3.898 -1.334 -16.75 1 96.56 160 ALA A CA 1
ATOM 1224 C C . ALA A 1 160 ? 4.879 -1.437 -17.906 1 96.56 160 ALA A C 1
ATOM 1226 O O . ALA A 1 160 ? 4.695 -2.252 -18.812 1 96.56 160 ALA A O 1
ATOM 1227 N N . ARG A 1 161 ? 5.898 -0.636 -17.859 1 96.19 161 ARG A N 1
ATOM 1228 C CA . ARG A 1 161 ? 6.98 -0.625 -18.828 1 96.19 161 ARG A CA 1
ATOM 1229 C C . ARG A 1 161 ? 8.344 -0.617 -18.141 1 96.19 161 ARG A C 1
ATOM 1231 O O . ARG A 1 161 ? 8.461 -0.183 -17 1 96.19 161 ARG A O 1
ATOM 1238 N N . VAL A 1 162 ? 9.328 -1.135 -18.891 1 95.25 162 VAL A N 1
ATOM 1239 C CA . VAL A 1 162 ? 10.68 -1.158 -18.344 1 95.25 162 VAL A CA 1
ATOM 1240 C C . VAL A 1 162 ? 11.242 0.26 -18.297 1 95.25 162 VAL A C 1
ATOM 1242 O O . VAL A 1 162 ? 11.203 0.986 -19.297 1 95.25 162 VAL A O 1
ATOM 1245 N N . PHE A 1 163 ? 11.773 0.635 -17.188 1 91.5 163 PHE A N 1
ATOM 1246 C CA . PHE A 1 163 ? 12.352 1.963 -17 1 91.5 163 PHE A CA 1
ATOM 1247 C C . PHE A 1 163 ? 13.859 1.879 -16.828 1 91.5 163 PHE A C 1
ATOM 1249 O O . PHE A 1 163 ? 14.586 2.814 -17.172 1 91.5 163 PHE A O 1
ATOM 1256 N N . GLN A 1 164 ? 14.305 0.879 -16.188 1 92.25 164 GLN A N 1
ATOM 1257 C CA . GLN A 1 164 ? 15.719 0.754 -15.852 1 92.25 164 GLN A CA 1
ATOM 1258 C C . GLN A 1 164 ? 16.141 -0.71 -15.789 1 92.25 164 GLN A C 1
ATOM 1260 O O . GLN A 1 164 ? 15.312 -1.594 -15.57 1 92.25 164 GLN A O 1
ATOM 1265 N N . LYS A 1 165 ? 17.406 -0.912 -16.078 1 94.12 165 LYS A N 1
ATOM 1266 C CA . LYS A 1 165 ? 18.031 -2.221 -15.906 1 94.12 165 LYS A CA 1
ATOM 1267 C C . LYS A 1 165 ? 19.062 -2.191 -14.781 1 94.12 165 LYS A C 1
ATOM 1269 O O . LYS A 1 165 ? 19.766 -1.189 -14.602 1 94.12 165 LYS A O 1
ATOM 1274 N N . TYR A 1 166 ? 19.109 -3.264 -14.133 1 93 166 TYR A N 1
ATOM 1275 C CA . TYR A 1 166 ? 20.062 -3.355 -13.031 1 93 166 TYR A CA 1
ATOM 1276 C C . TYR A 1 166 ? 21.312 -4.102 -13.453 1 93 166 TYR A C 1
ATOM 1278 O O . TYR A 1 166 ? 21.234 -5.168 -14.07 1 93 166 TYR A O 1
ATOM 1286 N N . ASP A 1 167 ? 22.359 -3.506 -13.141 1 92.25 167 ASP A N 1
ATOM 1287 C CA . ASP A 1 167 ? 23.609 -4.246 -13.289 1 92.25 167 ASP A CA 1
ATOM 1288 C C . ASP A 1 167 ? 24.266 -4.477 -11.93 1 92.25 167 ASP A C 1
ATOM 1290 O O . ASP A 1 167 ? 23.891 -3.85 -10.938 1 92.25 167 ASP A O 1
ATOM 1294 N N . ASP A 1 168 ? 25.203 -5.395 -11.977 1 92.12 168 ASP A N 1
ATOM 1295 C CA . ASP A 1 168 ? 25.828 -5.828 -10.727 1 92.12 168 ASP A CA 1
ATOM 1296 C C . ASP A 1 168 ? 26.578 -4.68 -10.055 1 92.12 168 ASP A C 1
ATOM 1298 O O . ASP A 1 168 ? 26.578 -4.574 -8.828 1 92.12 168 ASP A O 1
ATOM 1302 N N . GLU A 1 169 ? 27.219 -3.934 -10.844 1 93.38 169 GLU A N 1
ATOM 1303 C CA . GLU A 1 169 ? 27.984 -2.809 -10.305 1 93.38 169 GLU A CA 1
ATOM 1304 C C . GLU A 1 169 ? 27.062 -1.816 -9.594 1 93.38 169 GLU A C 1
ATOM 1306 O O . GLU A 1 169 ? 27.391 -1.322 -8.516 1 93.38 169 GLU A O 1
ATOM 1311 N N . TYR A 1 170 ? 26.031 -1.525 -10.25 1 93.44 170 TYR A N 1
ATOM 1312 C CA . TYR A 1 170 ? 25.062 -0.615 -9.656 1 93.44 170 TYR A CA 1
ATOM 1313 C C . TYR A 1 170 ? 24.531 -1.165 -8.336 1 93.44 170 TYR A C 1
ATOM 1315 O O . TYR A 1 170 ? 24.5 -0.451 -7.328 1 93.44 170 TYR A O 1
ATOM 1323 N N . ILE A 1 171 ? 24.141 -2.41 -8.305 1 94.25 171 ILE A N 1
ATOM 1324 C CA . ILE A 1 171 ? 23.594 -3.039 -7.102 1 94.25 171 ILE A CA 1
ATOM 1325 C C . ILE A 1 171 ? 24.641 -3.008 -5.984 1 94.25 171 ILE A C 1
ATOM 1327 O O . ILE A 1 171 ? 24.328 -2.672 -4.844 1 94.25 171 ILE A O 1
ATOM 1331 N N . GLN A 1 172 ? 25.812 -3.359 -6.312 1 95 172 GLN A N 1
ATOM 1332 C CA . GLN A 1 172 ? 26.859 -3.359 -5.309 1 95 172 GLN A CA 1
ATOM 1333 C C . GLN A 1 172 ? 27.094 -1.958 -4.754 1 95 172 GLN A C 1
ATOM 1335 O O . GLN A 1 172 ? 27.328 -1.789 -3.557 1 95 172 GLN A O 1
ATOM 1340 N N . SER A 1 173 ? 27.156 -0.979 -5.625 1 96.06 173 SER A N 1
ATOM 1341 C CA . SER A 1 173 ? 27.328 0.401 -5.184 1 96.06 173 SER A CA 1
ATOM 1342 C C . SER A 1 173 ? 26.219 0.816 -4.223 1 96.06 173 SER A C 1
ATOM 1344 O O . SER A 1 173 ? 26.469 1.514 -3.238 1 96.06 173 SER A O 1
ATOM 1346 N N . GLU A 1 174 ? 25 0.375 -4.59 1 94.81 174 GLU A N 1
ATOM 1347 C CA . GLU A 1 174 ? 23.859 0.685 -3.723 1 94.81 174 GLU A CA 1
ATOM 1348 C C . GLU A 1 174 ? 23.984 -0.031 -2.381 1 94.81 174 GLU A C 1
ATOM 1350 O O . GLU A 1 174 ? 23.672 0.542 -1.336 1 94.81 174 GLU A O 1
ATOM 1355 N N . VAL A 1 175 ? 24.422 -1.228 -2.369 1 95.5 175 VAL A N 1
ATOM 1356 C CA . VAL A 1 175 ? 24.625 -2.004 -1.151 1 95.5 175 VAL A CA 1
ATOM 1357 C C . VAL A 1 175 ? 25.609 -1.28 -0.236 1 95.5 175 VAL A C 1
ATOM 1359 O O . VAL A 1 175 ? 25.344 -1.101 0.955 1 95.5 175 VAL A O 1
ATOM 1362 N N . GLU A 1 176 ? 26.688 -0.854 -0.816 1 96.12 176 GLU A N 1
ATOM 1363 C CA . GLU A 1 176 ? 27.703 -0.152 -0.042 1 96.12 176 GLU A CA 1
ATOM 1364 C C . GLU A 1 176 ? 27.172 1.17 0.503 1 96.12 176 GLU A C 1
ATOM 1366 O O . GLU A 1 176 ? 27.406 1.513 1.662 1 96.12 176 GLU A O 1
ATOM 1371 N N . ARG A 1 177 ? 26.5 1.871 -0.323 1 95.62 177 ARG A N 1
ATOM 1372 C CA . ARG A 1 177 ? 25.938 3.154 0.083 1 95.62 177 ARG A CA 1
ATOM 1373 C C . ARG A 1 177 ? 24.984 2.984 1.265 1 95.62 177 ARG A C 1
ATOM 1375 O O . ARG A 1 177 ? 25.125 3.668 2.281 1 95.62 177 ARG A O 1
ATOM 1382 N N . VAL A 1 178 ? 24.047 2.025 1.157 1 94.44 178 VAL A N 1
ATOM 1383 C CA . VAL A 1 178 ? 23.016 1.828 2.164 1 94.44 178 VAL A CA 1
ATOM 1384 C C . VAL A 1 178 ? 23.641 1.307 3.455 1 94.44 178 VAL A C 1
ATOM 1386 O O . VAL A 1 178 ? 23.297 1.761 4.547 1 94.44 178 VAL A O 1
ATOM 1389 N N . ARG A 1 179 ? 24.531 0.395 3.385 1 94.12 179 ARG A N 1
ATOM 1390 C CA . ARG A 1 179 ? 25.219 -0.116 4.574 1 94.12 179 ARG A CA 1
ATOM 1391 C C . ARG A 1 179 ? 25.984 0.991 5.281 1 94.12 179 ARG A C 1
ATOM 1393 O O . ARG A 1 179 ? 25.984 1.071 6.508 1 94.12 179 ARG A O 1
ATOM 1400 N N . GLY A 1 180 ? 26.734 1.81 4.441 1 93.25 180 GLY A N 1
ATOM 1401 C CA . GLY A 1 180 ? 27.453 2.938 5.008 1 93.25 180 GLY A CA 1
ATOM 1402 C C . GLY A 1 180 ? 26.562 3.91 5.746 1 93.25 180 GLY A C 1
ATOM 1403 O O . GLY A 1 180 ? 26.875 4.336 6.859 1 93.25 180 GLY A O 1
ATOM 1404 N N . GLU A 1 181 ? 25.469 4.223 5.117 1 91.5 181 GLU A N 1
ATOM 1405 C CA . GLU A 1 181 ? 24.516 5.148 5.723 1 91.5 181 GLU A CA 1
ATOM 1406 C C . GLU A 1 181 ? 23.938 4.582 7.016 1 91.5 181 GLU A C 1
ATOM 1408 O O . GLU A 1 181 ? 23.812 5.301 8.008 1 91.5 181 GLU A O 1
ATOM 1413 N N . ASN A 1 182 ? 23.547 3.297 7.02 1 90.75 182 ASN A N 1
ATOM 1414 C CA . ASN A 1 182 ? 22.984 2.654 8.203 1 90.75 182 ASN A CA 1
ATOM 1415 C C . ASN A 1 182 ? 24.016 2.551 9.328 1 90.75 182 ASN A C 1
ATOM 1417 O O . ASN A 1 182 ? 23.672 2.699 10.5 1 90.75 182 ASN A O 1
ATOM 1421 N N . ALA A 1 183 ? 25.203 2.328 9 1 90.62 183 ALA A N 1
ATOM 1422 C CA . ALA A 1 183 ? 26.266 2.283 10 1 90.62 183 ALA A CA 1
ATOM 1423 C C . ALA A 1 183 ? 26.438 3.641 10.672 1 90.62 183 ALA A C 1
ATOM 1425 O O . ALA A 1 183 ? 26.609 3.721 11.891 1 90.62 183 ALA A O 1
ATOM 1426 N N . ARG A 1 184 ? 26.453 4.691 9.852 1 90.12 184 ARG A N 1
ATOM 1427 C CA . ARG A 1 184 ? 26.578 6.051 10.375 1 90.12 184 ARG A CA 1
ATOM 1428 C C . ARG A 1 184 ? 25.422 6.375 11.32 1 90.12 184 ARG A C 1
ATOM 1430 O O . ARG A 1 184 ? 25.641 6.922 12.406 1 90.12 184 ARG A O 1
ATOM 1437 N N . ARG A 1 185 ? 24.266 5.965 10.945 1 85.88 185 ARG A N 1
ATOM 1438 C CA . ARG A 1 185 ? 23.094 6.238 11.758 1 85.88 185 ARG A CA 1
ATOM 1439 C C . ARG A 1 185 ? 23.156 5.496 13.094 1 85.88 185 ARG A C 1
ATOM 1441 O O . ARG A 1 185 ? 22.781 6.043 14.133 1 85.88 185 ARG A O 1
ATOM 1448 N N . ARG A 1 186 ? 23.531 4.273 13.047 1 84.69 186 ARG A N 1
ATOM 1449 C CA . ARG A 1 186 ? 23.672 3.479 14.266 1 84.69 186 ARG A CA 1
ATOM 1450 C C . ARG A 1 186 ? 24.703 4.09 15.203 1 84.69 186 ARG A C 1
ATOM 1452 O O . ARG A 1 186 ? 24.5 4.129 16.422 1 84.69 186 ARG A O 1
ATOM 1459 N N . ALA A 1 187 ? 25.734 4.52 14.609 1 87.5 187 ALA A N 1
ATOM 1460 C CA . ALA A 1 187 ? 26.781 5.148 15.406 1 87.5 187 ALA A CA 1
ATOM 1461 C C . ALA A 1 187 ? 26.281 6.414 16.094 1 87.5 187 ALA A C 1
ATOM 1463 O O . ALA A 1 187 ? 26.562 6.652 17.266 1 87.5 187 ALA A O 1
ATOM 1464 N N . LEU A 1 188 ? 25.578 7.199 15.32 1 85.81 188 LEU A N 1
ATOM 1465 C CA . LEU A 1 188 ? 25.016 8.43 15.867 1 85.81 188 LEU A CA 1
ATOM 1466 C C . LEU A 1 188 ? 24.016 8.133 16.969 1 85.81 188 LEU A C 1
ATOM 1468 O O . LEU A 1 188 ? 23.969 8.844 17.984 1 85.81 188 LEU A O 1
ATOM 1472 N N . ALA A 1 189 ? 23.203 7.078 16.781 1 82.44 189 ALA A N 1
ATOM 1473 C CA . ALA A 1 189 ? 22.219 6.68 17.781 1 82.44 189 ALA A CA 1
ATOM 1474 C C . ALA A 1 189 ? 22.922 6.211 19.062 1 82.44 189 ALA A C 1
ATOM 1476 O O . ALA A 1 189 ? 22.469 6.52 20.172 1 82.44 189 ALA A O 1
ATOM 1477 N N . GLU A 1 190 ? 23.859 5.422 18.906 1 82.06 190 GLU A N 1
ATOM 1478 C CA . GLU A 1 190 ? 24.625 4.934 20.047 1 82.06 190 GLU A CA 1
ATOM 1479 C C . GLU A 1 190 ? 25.25 6.09 20.828 1 82.06 190 GLU A C 1
ATOM 1481 O O . GLU A 1 190 ? 25.266 6.082 22.062 1 82.06 190 GLU A O 1
ATOM 1486 N N . GLU A 1 191 ? 25.688 7.07 20.125 1 85 191 GLU A N 1
ATOM 1487 C CA . GLU A 1 191 ? 26.281 8.25 20.75 1 85 191 GLU A CA 1
ATOM 1488 C C . GLU A 1 191 ? 25.234 9.016 21.562 1 85 191 GLU A C 1
ATOM 1490 O O . GLU A 1 191 ? 25.547 9.562 22.625 1 85 191 GLU A O 1
ATOM 1495 N N . ARG A 1 192 ? 23.953 9.07 21.109 1 81.31 192 ARG A N 1
ATOM 1496 C CA . ARG A 1 192 ? 22.875 9.797 21.781 1 81.31 192 ARG A CA 1
ATOM 1497 C C . ARG A 1 192 ? 22.281 8.969 22.922 1 81.31 192 ARG A C 1
ATOM 1499 O O . ARG A 1 192 ? 21.484 9.469 23.703 1 81.31 192 ARG A O 1
ATOM 1506 N N . GLY A 1 193 ? 22.703 7.699 23.047 1 73 193 GLY A N 1
ATOM 1507 C CA . GLY A 1 193 ? 22.172 6.816 24.078 1 73 193 GLY A CA 1
ATOM 1508 C C . GLY A 1 193 ? 20.828 6.215 23.719 1 73 193 GLY A C 1
ATOM 1509 O O . GLY A 1 193 ? 20.062 5.82 24.594 1 73 193 GLY A O 1
ATOM 1510 N N . ASP A 1 194 ? 20.484 6.395 22.422 1 64.88 194 ASP A N 1
ATOM 1511 C CA . ASP A 1 194 ? 19.203 5.836 21.984 1 64.88 194 ASP A CA 1
ATOM 1512 C C . ASP A 1 194 ? 19.219 4.312 22.047 1 64.88 194 ASP A C 1
ATOM 1514 O O . ASP A 1 194 ? 20.266 3.688 21.844 1 64.88 194 ASP A O 1
ATOM 1518 N N . THR A 1 195 ? 18.312 3.672 22.797 1 56.56 195 THR A N 1
ATOM 1519 C CA . THR A 1 195 ? 18.203 2.217 22.797 1 56.56 195 THR A CA 1
ATOM 1520 C C . THR A 1 195 ? 18.031 1.692 21.375 1 56.56 195 THR A C 1
ATOM 1522 O O . THR A 1 195 ? 17.25 2.238 20.594 1 56.56 195 THR A O 1
ATOM 1525 N N . PRO A 1 196 ? 19.031 1.026 20.969 1 51.84 196 PRO A N 1
ATOM 1526 C CA . PRO A 1 196 ? 18.969 0.475 19.609 1 51.84 196 PRO A CA 1
ATOM 1527 C C . PRO A 1 196 ? 17.578 0.012 19.219 1 51.84 196 PRO A C 1
ATOM 1529 O O . PRO A 1 196 ? 17.359 -0.454 18.094 1 51.84 196 PRO A O 1
ATOM 1532 N N . GLY A 1 197 ? 16.641 -0.351 20.109 1 46.03 197 GLY A N 1
ATOM 1533 C CA . GLY A 1 197 ? 15.453 -1.127 19.812 1 46.03 197 GLY A CA 1
ATOM 1534 C C . GLY A 1 197 ? 14.492 -0.414 18.875 1 46.03 197 GLY A C 1
ATOM 1535 O O . GLY A 1 197 ? 13.453 -0.964 18.516 1 46.03 197 GLY A O 1
ATOM 1536 N N . SER A 1 198 ? 14.461 0.927 19.094 1 40.34 198 SER A N 1
ATOM 1537 C CA . SER A 1 198 ? 13.219 1.605 18.734 1 40.34 198 SER A CA 1
ATOM 1538 C C . SER A 1 198 ? 13.016 1.639 17.219 1 40.34 198 SER A C 1
ATOM 1540 O O . SER A 1 198 ? 12.023 2.18 16.734 1 40.34 198 SER A O 1
ATOM 1542 N N . TRP A 1 199 ? 14 1.896 16.656 1 34.88 199 TRP A N 1
ATOM 1543 C CA . TRP A 1 199 ? 13.656 2.166 15.258 1 34.88 199 TRP A CA 1
ATOM 1544 C C . TRP A 1 199 ? 12.859 1.013 14.656 1 34.88 199 TRP A C 1
ATOM 1546 O O . TRP A 1 199 ? 11.844 1.232 13.992 1 34.88 199 TRP A O 1
ATOM 1556 N N . GLY A 1 200 ? 13.688 0.05 14.055 1 35.56 200 GLY A N 1
ATOM 1557 C CA . GLY A 1 200 ? 13.188 -0.819 13 1 35.56 200 GLY A CA 1
ATOM 1558 C C . GLY A 1 200 ? 11.93 -1.58 13.398 1 35.56 200 GLY A C 1
ATOM 1559 O O . GLY A 1 200 ? 11.367 -1.335 14.461 1 35.56 200 GLY A O 1
ATOM 1560 N N . ALA A 1 201 ? 11.562 -2.787 12.648 1 34.81 201 ALA A N 1
ATOM 1561 C CA . ALA A 1 201 ? 10.648 -3.809 13.156 1 34.81 201 ALA A CA 1
ATOM 1562 C C . ALA A 1 201 ? 10.945 -4.125 14.617 1 34.81 201 ALA A C 1
ATOM 1564 O O . ALA A 1 201 ? 12.086 -3.979 15.078 1 34.81 201 ALA A O 1
ATOM 1565 N N . PRO A 1 202 ? 10.109 -4.172 15.594 1 30.58 202 PRO A N 1
ATOM 1566 C CA . PRO A 1 202 ? 10.594 -4.695 16.875 1 30.58 202 PRO A CA 1
ATOM 1567 C C . PRO A 1 202 ? 11.844 -5.559 16.719 1 30.58 202 PRO A C 1
ATOM 1569 O O . PRO A 1 202 ? 11.969 -6.301 15.75 1 30.58 202 PRO A O 1
ATOM 1572 N N . ALA A 1 203 ? 13.133 -5.074 17.281 1 30.72 203 ALA A N 1
ATOM 1573 C CA . ALA A 1 203 ? 14.242 -5.996 17.484 1 30.72 203 ALA A CA 1
ATOM 1574 C C . ALA A 1 203 ? 13.75 -7.418 17.703 1 30.72 203 ALA A C 1
ATOM 1576 O O . ALA A 1 203 ? 13.281 -7.758 18.797 1 30.72 203 ALA A O 1
ATOM 1577 N N . GLY A 1 204 ? 12.914 -7.965 16.922 1 26.8 204 GLY A N 1
ATOM 1578 C CA . GLY A 1 204 ? 12.938 -9.383 17.25 1 26.8 204 GLY A CA 1
ATOM 1579 C C . GLY A 1 204 ? 14.328 -9.992 17.203 1 26.8 204 GLY A C 1
ATOM 1580 O O . GLY A 1 204 ? 15.148 -9.602 16.375 1 26.8 204 GLY A O 1
ATOM 1581 N N . ASP A 1 205 ? 14.867 -10.141 18.359 1 24.88 205 ASP A N 1
ATOM 1582 C CA . ASP A 1 205 ? 16.016 -11.008 18.609 1 24.88 205 ASP A CA 1
ATOM 1583 C C . ASP A 1 205 ? 16.062 -12.164 17.609 1 24.88 205 ASP A C 1
ATOM 1585 O O . ASP A 1 205 ? 15.289 -13.117 17.719 1 24.88 205 ASP A O 1
ATOM 1589 N N . PHE A 1 206 ? 16.188 -11.953 16.422 1 25.5 206 PHE A N 1
ATOM 1590 C CA . PHE A 1 206 ? 16.5 -13.148 15.641 1 25.5 206 PHE A CA 1
ATOM 1591 C C . PHE A 1 206 ? 17.844 -13.734 16.047 1 25.5 206 PHE A C 1
ATOM 1593 O O . PHE A 1 206 ? 18.875 -13.461 15.422 1 25.5 206 PHE A O 1
ATOM 1600 N N . THR A 1 207 ? 18.25 -13.625 17.266 1 21.88 207 THR A N 1
ATOM 1601 C CA . THR A 1 207 ? 19.375 -14.484 17.625 1 21.88 207 THR A CA 1
ATOM 1602 C C . THR A 1 207 ? 19.109 -15.922 17.203 1 21.88 207 THR A C 1
ATOM 1604 O O . THR A 1 207 ? 18.094 -16.516 17.578 1 21.88 207 THR A O 1
ATOM 1607 N N . GLU A 1 208 ? 19.578 -16.406 16.062 1 17.38 208 GLU A N 1
ATOM 1608 C CA . GLU A 1 208 ? 20.391 -17.578 16.406 1 17.38 208 GLU A CA 1
ATOM 1609 C C . GLU A 1 208 ? 21.625 -17.172 17.203 1 17.38 208 GLU A C 1
ATOM 1611 O O . GLU A 1 208 ? 22.188 -16.109 16.984 1 17.38 208 GLU A O 1
ATOM 1616 N N . MET B 1 1 ? -0.875 -24.016 17.141 1 65.69 1 MET B N 1
ATOM 1617 C CA . MET B 1 1 ? -1.526 -23 16.328 1 65.69 1 MET B CA 1
ATOM 1618 C C . MET B 1 1 ? -0.85 -21.641 16.516 1 65.69 1 MET B C 1
ATOM 1620 O O . MET B 1 1 ? -0.422 -21.016 15.547 1 65.69 1 MET B O 1
ATOM 1624 N N . PHE B 1 2 ? -0.701 -21.375 17.828 1 70.62 2 PHE B N 1
ATOM 1625 C CA . PHE B 1 2 ? -0.029 -20.125 18.188 1 70.62 2 PHE B CA 1
ATOM 1626 C C . PHE B 1 2 ? 1.362 -20.406 18.75 1 70.62 2 PHE B C 1
ATOM 1628 O O . PHE B 1 2 ? 1.562 -21.391 19.469 1 70.62 2 PHE B O 1
ATOM 1635 N N . PHE B 1 3 ? 2.332 -19.609 18.266 1 70.06 3 PHE B N 1
ATOM 1636 C CA . PHE B 1 3 ? 3.699 -19.75 18.75 1 70.06 3 PHE B CA 1
ATOM 1637 C C . PHE B 1 3 ? 3.83 -19.203 20.172 1 70.06 3 PHE B C 1
ATOM 1639 O O . PHE B 1 3 ? 3.07 -18.312 20.562 1 70.06 3 PHE B O 1
ATOM 1646 N N . ASP B 1 4 ? 4.656 -19.812 20.922 1 70.69 4 ASP B N 1
ATOM 1647 C CA . ASP B 1 4 ? 4.953 -19.328 22.266 1 70.69 4 ASP B CA 1
ATOM 1648 C C . ASP B 1 4 ? 6.402 -18.859 22.375 1 70.69 4 ASP B C 1
ATOM 1650 O O . ASP B 1 4 ? 7.145 -19.328 23.234 1 70.69 4 ASP B O 1
ATOM 1654 N N . ASP B 1 5 ? 6.891 -18.141 21.359 1 74.31 5 ASP B N 1
ATOM 1655 C CA . ASP B 1 5 ? 8.25 -17.625 21.344 1 74.31 5 ASP B CA 1
ATOM 1656 C C . ASP B 1 5 ? 8.266 -16.125 21.672 1 74.31 5 ASP B C 1
ATOM 1658 O O . ASP B 1 5 ? 7.211 -15.5 21.781 1 74.31 5 ASP B O 1
ATOM 1662 N N . GLU B 1 6 ? 9.422 -15.625 22 1 69.81 6 GLU B N 1
ATOM 1663 C CA . GLU B 1 6 ? 9.594 -14.242 22.453 1 69.81 6 GLU B CA 1
ATOM 1664 C C . GLU B 1 6 ? 9.055 -13.258 21.422 1 69.81 6 GLU B C 1
ATOM 1666 O O . GLU B 1 6 ? 8.3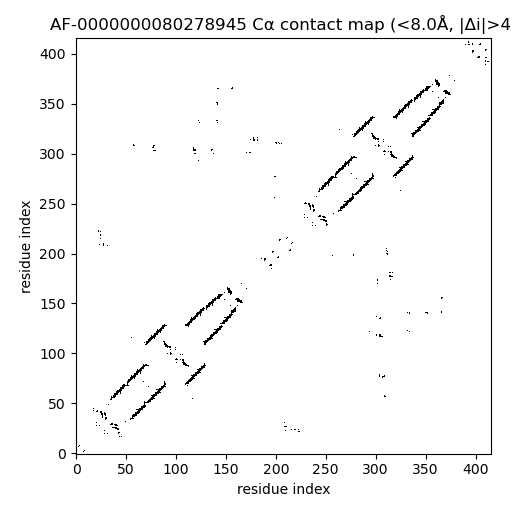67 -12.297 21.766 1 69.81 6 GLU B O 1
ATOM 1671 N N . ARG B 1 7 ? 9.281 -13.555 20.234 1 69.31 7 ARG B N 1
ATOM 1672 C CA . ARG B 1 7 ? 8.828 -12.664 19.172 1 69.31 7 ARG B CA 1
ATOM 1673 C C . ARG B 1 7 ? 7.301 -12.625 19.109 1 69.31 7 ARG B C 1
ATOM 1675 O O . ARG B 1 7 ? 6.707 -11.547 19.062 1 69.31 7 ARG B O 1
ATOM 1682 N N . SER B 1 8 ? 6.73 -13.75 19.078 1 71.75 8 SER B N 1
ATOM 1683 C CA . SER B 1 8 ? 5.273 -13.836 19 1 71.75 8 SER B CA 1
ATOM 1684 C C . SER B 1 8 ? 4.625 -13.141 20.203 1 71.75 8 SER B C 1
ATOM 1686 O O . SER B 1 8 ? 3.627 -12.438 20.047 1 71.75 8 SER B O 1
ATOM 1688 N N . ASN B 1 9 ? 5.207 -13.32 21.281 1 70.31 9 ASN B N 1
ATOM 1689 C CA . ASN B 1 9 ? 4.656 -12.719 22.5 1 70.31 9 ASN B CA 1
ATOM 1690 C C . ASN B 1 9 ? 4.766 -11.195 22.453 1 70.31 9 ASN B C 1
ATOM 1692 O O . ASN B 1 9 ? 3.895 -10.492 22.984 1 70.31 9 ASN B O 1
ATOM 1696 N N . ARG B 1 10 ? 5.785 -10.75 21.859 1 70.56 10 ARG B N 1
ATOM 1697 C CA . ARG B 1 10 ? 5.98 -9.305 21.734 1 70.56 10 ARG B CA 1
ATOM 1698 C C . ARG B 1 10 ? 4.973 -8.703 20.766 1 70.56 10 ARG B C 1
ATOM 1700 O O . ARG B 1 10 ? 4.551 -7.555 20.922 1 70.56 10 ARG B O 1
ATOM 1707 N N . LEU B 1 11 ? 4.477 -9.492 19.844 1 74.38 11 LEU B N 1
ATOM 1708 C CA . LEU B 1 11 ? 3.613 -8.992 18.781 1 74.38 11 LEU B CA 1
ATOM 1709 C C . LEU B 1 11 ? 2.15 -9.023 19.219 1 74.38 11 LEU B C 1
ATOM 1711 O O . LEU B 1 11 ? 1.333 -8.25 18.719 1 74.38 11 LEU B O 1
ATOM 1715 N N . ARG B 1 12 ? 1.802 -9.805 20.125 1 74.5 12 ARG B N 1
ATOM 1716 C CA . ARG B 1 12 ? 0.408 -10.078 20.469 1 74.5 12 ARG B CA 1
ATOM 1717 C C . ARG B 1 12 ? -0.283 -8.82 20.984 1 74.5 12 ARG B C 1
ATOM 1719 O O . ARG B 1 12 ? -1.408 -8.516 20.594 1 74.5 12 ARG B O 1
ATOM 1726 N N . PRO B 1 13 ? 0.43 -8.125 21.922 1 69.25 13 PRO B N 1
ATOM 1727 C CA . PRO B 1 13 ? -0.234 -6.902 22.375 1 69.25 13 PRO B CA 1
ATOM 1728 C C . PRO B 1 13 ? -0.555 -5.945 21.219 1 69.25 13 PRO B C 1
ATOM 1730 O O . PRO B 1 13 ? -1.61 -5.305 21.234 1 69.25 13 PRO B O 1
ATOM 1733 N N . GLN B 1 14 ? 0.269 -5.82 20.266 1 72.75 14 GLN B N 1
ATOM 1734 C CA . GLN B 1 14 ? 0.044 -4.941 19.125 1 72.75 14 GLN B CA 1
ATOM 1735 C C . GLN B 1 14 ? -1.139 -5.418 18.281 1 72.75 14 GLN B C 1
ATOM 1737 O O . GLN B 1 14 ? -1.94 -4.605 17.812 1 72.75 14 GLN B O 1
ATOM 1742 N N . ILE B 1 15 ? -1.216 -6.668 18.125 1 75.88 15 ILE B N 1
ATOM 1743 C CA . ILE B 1 15 ? -2.318 -7.258 17.359 1 75.88 15 ILE B CA 1
AT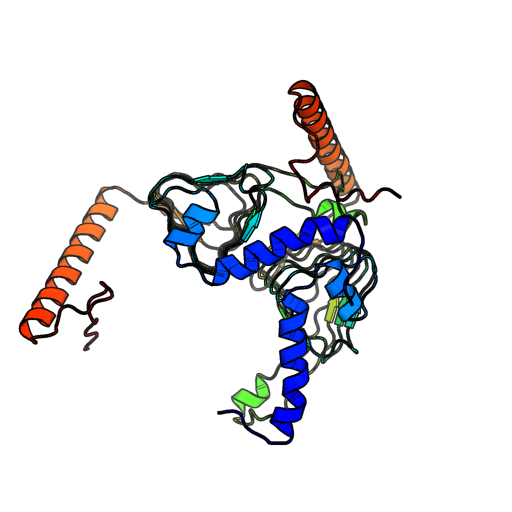OM 1744 C C . ILE B 1 15 ? -3.643 -6.945 18.062 1 75.88 15 ILE B C 1
ATOM 1746 O O . ILE B 1 15 ? -4.609 -6.539 17.406 1 75.88 15 ILE B O 1
ATOM 1750 N N . LEU B 1 16 ? -3.619 -7.121 19.359 1 71.81 16 LEU B N 1
ATOM 1751 C CA . LEU B 1 16 ? -4.824 -6.844 20.141 1 71.81 16 LEU B CA 1
ATOM 1752 C C . LEU B 1 16 ? -5.195 -5.367 20.062 1 71.81 16 LEU B C 1
ATOM 1754 O O . LEU B 1 16 ? -6.371 -5.023 19.922 1 71.81 16 LEU B O 1
ATOM 1758 N N . THR B 1 17 ? -4.207 -4.602 20.172 1 71.25 17 THR B N 1
ATOM 1759 C CA . THR B 1 17 ? -4.438 -3.162 20.078 1 71.25 17 THR B CA 1
ATOM 1760 C C . THR B 1 17 ? -5.039 -2.789 18.734 1 71.25 17 THR B C 1
ATOM 1762 O O . THR B 1 17 ? -5.977 -1.996 18.656 1 71.25 17 THR B O 1
ATOM 1765 N N . GLU B 1 18 ? -4.539 -3.348 17.734 1 75.19 18 GLU B N 1
ATOM 1766 C CA . GLU B 1 18 ? -5.062 -3.098 16.391 1 75.19 18 GLU B CA 1
ATOM 1767 C C . GLU B 1 18 ? -6.512 -3.562 16.266 1 75.19 18 GLU B C 1
ATOM 1769 O O . GLU B 1 18 ? -7.336 -2.887 15.648 1 75.19 18 GLU B O 1
ATOM 1774 N N . LEU B 1 19 ? -6.777 -4.641 16.828 1 75.38 19 LEU B N 1
ATOM 1775 C CA . LEU B 1 19 ? -8.133 -5.176 16.781 1 75.38 19 LEU B CA 1
ATOM 1776 C C . LEU B 1 19 ? -9.102 -4.25 17.516 1 75.38 19 LEU B C 1
ATOM 1778 O O . LEU B 1 19 ? -10.156 -3.902 16.969 1 75.38 19 LEU B O 1
ATOM 1782 N N . VAL B 1 20 ? -8.758 -3.824 18.672 1 75.75 20 VAL B N 1
ATOM 1783 C CA . VAL B 1 20 ? -9.625 -2.996 19.5 1 75.75 20 VAL B CA 1
ATOM 1784 C C . VAL B 1 20 ? -9.828 -1.634 18.828 1 75.75 20 VAL B C 1
ATOM 1786 O O . VAL B 1 20 ? -10.922 -1.071 18.875 1 75.75 20 VAL B O 1
ATOM 1789 N N . SER B 1 21 ? -8.812 -1.211 18.203 1 79.88 21 SER B N 1
ATOM 1790 C CA . SER B 1 21 ? -8.867 0.108 17.578 1 79.88 21 SER B CA 1
ATOM 1791 C C . SER B 1 21 ? -9.891 0.138 16.453 1 79.88 21 SER B C 1
ATOM 1793 O O . SER B 1 21 ? -10.398 1.202 16.094 1 79.88 21 SER B O 1
ATOM 1795 N N . GLN B 1 22 ? -10.148 -0.974 15.93 1 80.62 22 GLN B N 1
ATOM 1796 C CA . GLN B 1 22 ? -11.109 -1.048 14.828 1 80.62 22 GLN B CA 1
ATOM 1797 C C . GLN B 1 22 ? -12.516 -0.694 15.305 1 80.62 22 GLN B C 1
ATOM 1799 O O . GLN B 1 22 ? -13.383 -0.345 14.5 1 80.62 22 GLN B O 1
ATOM 1804 N N . TYR B 1 23 ? -12.742 -0.741 16.547 1 81.88 23 TYR B N 1
ATOM 1805 C CA . TYR B 1 23 ? -14.078 -0.503 17.078 1 81.88 23 TYR B CA 1
ATOM 1806 C C . TYR B 1 23 ? -14.18 0.88 17.703 1 81.88 23 TYR B C 1
ATOM 1808 O O . TYR B 1 23 ? -15.211 1.24 18.281 1 81.88 23 TYR B O 1
ATOM 1816 N N . MET B 1 24 ? -13.188 1.607 17.625 1 82.94 24 MET B N 1
ATOM 1817 C CA . MET B 1 24 ? -13.172 2.994 18.094 1 82.94 24 MET B CA 1
ATOM 1818 C C . MET B 1 24 ? -13.664 3.936 17 1 82.94 24 MET B C 1
ATOM 1820 O O . MET B 1 24 ? -13.539 3.631 15.805 1 82.94 24 MET B O 1
ATOM 1824 N N . ASN B 1 25 ? -14.258 4.961 17.406 1 85.81 25 ASN B N 1
ATOM 1825 C CA . ASN B 1 25 ? -14.555 5.969 16.391 1 85.81 25 ASN B CA 1
ATOM 1826 C C . ASN B 1 25 ? -13.297 6.727 15.984 1 85.81 25 ASN B C 1
ATOM 1828 O O . ASN B 1 25 ? -12.211 6.48 16.516 1 85.81 25 ASN B O 1
ATOM 1832 N N . ASP B 1 26 ? -13.43 7.551 14.992 1 89.62 26 ASP B N 1
ATOM 1833 C CA . ASP B 1 26 ? -12.258 8.156 14.367 1 89.62 26 ASP B CA 1
ATOM 1834 C C . ASP B 1 26 ? -11.508 9.047 15.359 1 89.62 26 ASP B C 1
ATOM 1836 O O . ASP B 1 26 ? -10.273 9.039 15.391 1 89.62 26 ASP B O 1
ATOM 1840 N N . ALA B 1 27 ? -12.164 9.789 16.203 1 89 27 ALA B N 1
ATOM 1841 C CA . ALA B 1 27 ? -11.523 10.648 17.203 1 89 27 ALA B CA 1
ATOM 1842 C C . ALA B 1 27 ? -10.844 9.812 18.281 1 89 27 ALA B C 1
ATOM 1844 O O . ALA B 1 27 ? -9.742 10.148 18.734 1 89 27 ALA B O 1
ATOM 1845 N N . GLU B 1 28 ? -11.477 8.766 18.703 1 88.19 28 GLU B N 1
ATOM 1846 C CA . GLU B 1 28 ? -10.914 7.859 19.703 1 88.19 28 GLU B CA 1
ATOM 1847 C C . GLU B 1 28 ? -9.648 7.184 19.188 1 88.19 28 GLU B C 1
ATOM 1849 O O . GLU B 1 28 ? -8.672 7.031 19.938 1 88.19 28 GLU B O 1
ATOM 1854 N N . ARG B 1 29 ? -9.695 6.84 17.969 1 89.25 29 ARG B N 1
ATOM 1855 C CA . ARG B 1 29 ? -8.523 6.207 17.375 1 89.25 29 ARG B CA 1
ATOM 1856 C C . ARG B 1 29 ? -7.344 7.176 17.328 1 89.25 29 ARG B C 1
ATOM 1858 O O . ARG B 1 29 ? -6.211 6.793 17.625 1 89.25 29 ARG B O 1
ATOM 1865 N N . ALA B 1 30 ? -7.637 8.391 16.938 1 90.19 30 ALA B N 1
ATOM 1866 C CA . ALA B 1 30 ? -6.59 9.406 16.938 1 90.19 30 ALA B CA 1
ATOM 1867 C C . ALA B 1 30 ? -5.957 9.547 18.312 1 90.19 30 ALA B C 1
ATOM 1869 O O . ALA B 1 30 ? -4.73 9.547 18.438 1 90.19 30 ALA B O 1
ATOM 1870 N N . ARG B 1 31 ? -6.785 9.672 19.297 1 87 31 ARG B N 1
ATOM 1871 C CA . ARG B 1 31 ? -6.312 9.789 20.672 1 87 31 ARG B CA 1
ATOM 1872 C C . ARG B 1 31 ? -5.477 8.578 21.078 1 87 31 ARG B C 1
ATOM 1874 O O . ARG B 1 31 ? -4.457 8.711 21.75 1 87 31 ARG B O 1
ATOM 1881 N N . PHE B 1 32 ? -6.004 7.508 20.641 1 84.31 32 PHE B N 1
ATOM 1882 C CA . PHE B 1 32 ? -5.328 6.25 20.953 1 84.31 32 PHE B CA 1
ATOM 1883 C C . PHE B 1 32 ? -3.891 6.273 20.438 1 84.31 32 PHE B C 1
ATOM 1885 O O . PHE B 1 32 ? -2.98 5.781 21.109 1 84.31 32 PHE B O 1
ATOM 1892 N N . TYR B 1 33 ? -3.613 6.848 19.297 1 88 33 TYR B N 1
ATOM 1893 C CA . TYR B 1 33 ? -2.283 6.902 18.703 1 88 33 TYR B CA 1
ATOM 1894 C C . TYR B 1 33 ? -1.515 8.125 19.203 1 88 33 TYR B C 1
ATOM 1896 O O . TYR B 1 33 ? -0.403 8.391 18.734 1 88 33 TYR B O 1
ATOM 1904 N N . GLY B 1 34 ? -2.135 8.875 20.078 1 89.75 34 GLY B N 1
ATOM 1905 C CA . GLY B 1 34 ? -1.477 10.047 20.625 1 89.75 34 GLY B CA 1
ATOM 1906 C C . GLY B 1 34 ? -1.449 11.219 19.656 1 89.75 34 GLY B C 1
ATOM 1907 O O . GLY B 1 34 ? -0.542 12.055 19.719 1 89.75 34 GLY B O 1
ATOM 1908 N N . LEU B 1 35 ? -2.312 11.227 18.781 1 93 35 LEU B N 1
ATOM 1909 C CA . LEU B 1 35 ? -2.387 12.297 17.797 1 93 35 LEU B CA 1
ATOM 1910 C C . LEU B 1 35 ? -3.244 13.445 18.312 1 93 35 LEU B C 1
ATOM 1912 O O . LEU B 1 35 ? -3.941 13.312 19.312 1 93 35 LEU B O 1
ATOM 1916 N N . PRO B 1 36 ? -3.113 14.586 17.656 1 93.75 36 PRO B N 1
ATOM 1917 C CA . PRO B 1 36 ? -3.932 15.719 18.078 1 93.75 36 PRO B CA 1
ATOM 1918 C C . PRO B 1 36 ? -5.422 15.391 18.141 1 93.75 36 PRO B C 1
ATOM 1920 O O . PRO B 1 36 ? -5.918 14.641 17.281 1 93.75 36 PRO B O 1
ATOM 1923 N N . GLU B 1 37 ? -6.148 15.953 19 1 88.25 37 GLU B N 1
ATOM 1924 C CA . GLU B 1 37 ? -7.555 15.664 19.25 1 88.25 37 GLU B CA 1
ATOM 1925 C C . GLU B 1 37 ? -8.414 16.031 18.031 1 88.25 37 GLU B C 1
ATOM 1927 O O . GLU B 1 37 ? -9.508 15.492 17.859 1 88.25 37 GLU B O 1
ATOM 1932 N N . THR B 1 38 ? -7.895 16.922 17.281 1 94.12 38 THR B N 1
ATOM 1933 C CA . THR B 1 38 ? -8.68 17.391 16.141 1 94.12 38 THR B CA 1
ATOM 1934 C C . THR B 1 38 ? -8.477 16.484 14.938 1 94.12 38 THR B C 1
ATOM 1936 O O . THR B 1 38 ? -9.148 16.641 13.914 1 94.12 38 THR B O 1
ATOM 1939 N N . THR B 1 39 ? -7.574 15.586 15.07 1 93.75 39 THR B N 1
ATOM 1940 C CA . THR B 1 39 ? -7.297 14.648 13.992 1 93.75 39 THR B CA 1
ATOM 1941 C C . THR B 1 39 ? -8.328 13.516 13.977 1 93.75 39 THR B C 1
ATOM 1943 O O . THR B 1 39 ? -8.773 13.07 15.039 1 93.75 39 THR B O 1
ATOM 1946 N N . ARG B 1 40 ? -8.727 13.125 12.805 1 94.69 40 ARG B N 1
ATOM 1947 C CA . ARG B 1 40 ? -9.633 12 12.617 1 94.69 40 ARG B CA 1
ATOM 1948 C C . ARG B 1 40 ? -8.945 10.852 11.891 1 94.69 40 ARG B C 1
ATOM 1950 O O . ARG B 1 40 ? -8.406 11.039 10.805 1 94.69 40 ARG B O 1
ATOM 1957 N N . VAL B 1 41 ? -8.953 9.672 12.477 1 93.75 41 VAL B N 1
ATOM 1958 C CA . VAL B 1 41 ? -8.32 8.477 11.922 1 93.75 41 VAL B CA 1
ATOM 1959 C C . VAL B 1 41 ? -9.375 7.406 11.664 1 93.75 41 VAL B C 1
ATOM 1961 O O . VAL B 1 41 ? -9.984 6.883 12.594 1 93.75 41 VAL B O 1
ATOM 1964 N N . ARG B 1 42 ? -9.516 7.07 10.414 1 94.19 42 ARG B N 1
ATOM 1965 C CA . ARG B 1 42 ? -10.562 6.129 10.039 1 94.19 42 ARG B CA 1
ATOM 1966 C C . ARG B 1 42 ? -10.109 4.691 10.266 1 94.19 42 ARG B C 1
ATOM 1968 O O . ARG B 1 42 ? -9.016 4.449 10.781 1 94.19 42 ARG B O 1
ATOM 1975 N N . GLU B 1 43 ? -10.977 3.725 10.047 1 90.06 43 GLU B N 1
ATOM 1976 C CA . GLU B 1 43 ? -10.734 2.328 10.398 1 90.06 43 GLU B CA 1
ATOM 1977 C C . GLU B 1 43 ? -9.633 1.729 9.531 1 90.06 43 GLU B C 1
ATOM 1979 O O . GLU B 1 43 ? -9.398 2.188 8.406 1 90.06 43 GLU B O 1
ATOM 1984 N N . ARG B 1 44 ? -8.844 0.811 10.102 1 90.12 44 ARG B N 1
ATOM 1985 C CA . ARG B 1 44 ? -7.855 -0.027 9.438 1 90.12 44 ARG B CA 1
ATOM 1986 C C . ARG B 1 44 ? -6.637 0.792 9.023 1 90.12 44 ARG B C 1
ATOM 1988 O O . ARG B 1 44 ? -5.859 0.367 8.164 1 90.12 44 ARG B O 1
ATOM 1995 N N . VAL B 1 45 ? -6.551 1.941 9.539 1 92.81 45 VAL B N 1
ATOM 1996 C CA . VAL B 1 45 ? -5.312 2.688 9.352 1 92.81 45 VAL B CA 1
ATOM 1997 C C . VAL B 1 45 ? -4.176 2.002 10.109 1 92.81 45 VAL B C 1
ATOM 1999 O O . VAL B 1 45 ? -4.363 1.551 11.242 1 92.81 45 VAL B O 1
ATOM 2002 N N . LYS B 1 46 ? -3.082 1.946 9.484 1 90.56 46 LYS B N 1
ATOM 2003 C CA . LYS B 1 46 ? -1.893 1.392 10.125 1 90.56 46 LYS B CA 1
ATOM 2004 C C . LYS B 1 46 ? -0.791 2.441 10.242 1 90.56 46 LYS B C 1
ATOM 2006 O O . LYS B 1 46 ? -0.432 3.084 9.25 1 90.56 46 LYS B O 1
ATOM 2011 N N . ILE B 1 47 ? -0.28 2.609 11.398 1 91.38 47 ILE B N 1
ATOM 2012 C CA . ILE B 1 47 ? 0.833 3.521 11.641 1 91.38 47 ILE B CA 1
ATOM 2013 C C . ILE B 1 47 ? 2.029 2.74 12.188 1 91.38 47 ILE B C 1
ATOM 2015 O O . ILE B 1 47 ? 1.949 2.133 13.258 1 91.38 47 ILE B O 1
ATOM 2019 N N . ILE B 1 48 ? 3.014 2.686 11.461 1 89.88 48 ILE B N 1
ATOM 2020 C CA . ILE B 1 48 ? 4.25 2.018 11.852 1 89.88 48 ILE B CA 1
ATOM 2021 C C . ILE B 1 48 ? 5.203 3.025 12.492 1 89.88 48 ILE B C 1
ATOM 2023 O O . ILE B 1 48 ? 5.504 4.062 11.898 1 89.88 48 ILE B O 1
ATOM 2027 N N . SER B 1 49 ? 5.719 2.758 13.688 1 90.06 49 SER B N 1
ATOM 2028 C CA . SER B 1 49 ? 6.613 3.633 14.438 1 90.06 49 SER B CA 1
ATOM 2029 C C . SER B 1 49 ? 5.961 4.988 14.703 1 90.06 49 SER B C 1
ATOM 2031 O O . SER B 1 49 ? 6.512 6.027 14.344 1 90.06 49 SER B O 1
ATOM 2033 N N . PRO B 1 50 ? 4.816 4.902 15.414 1 89.31 50 PRO B N 1
ATOM 2034 C CA . PRO B 1 50 ? 4.074 6.137 15.672 1 89.31 50 PRO B CA 1
ATOM 2035 C C . PRO B 1 50 ? 4.902 7.18 16.422 1 89.31 50 PRO B C 1
ATOM 2037 O O . PRO B 1 50 ? 4.621 8.375 16.328 1 89.31 50 PRO B O 1
ATOM 2040 N N . GLU B 1 51 ? 5.898 6.766 17.109 1 88.06 51 GLU B N 1
ATOM 2041 C CA . GLU B 1 51 ? 6.758 7.68 17.859 1 88.06 51 GLU B CA 1
ATOM 2042 C C . GLU B 1 51 ? 7.535 8.594 16.922 1 88.06 51 GLU B C 1
ATOM 2044 O O . GLU B 1 51 ? 8.039 9.641 17.344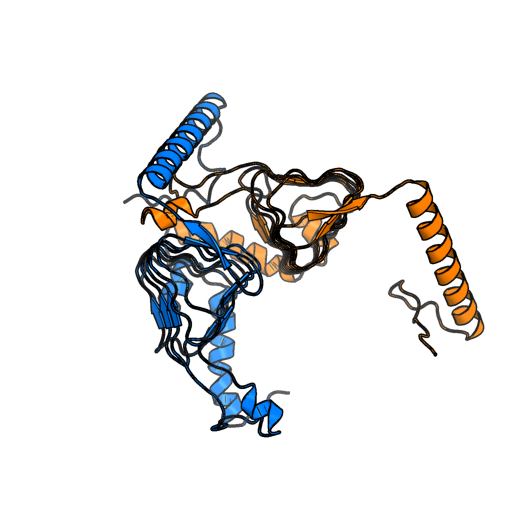 1 88.06 51 GLU B O 1
ATOM 2049 N N . ASN B 1 52 ? 7.66 8.25 15.656 1 94.31 52 ASN B N 1
ATOM 2050 C CA . ASN B 1 52 ? 8.406 9.031 14.68 1 94.31 52 ASN B CA 1
ATOM 2051 C C . ASN B 1 52 ? 7.465 9.812 13.758 1 94.31 52 ASN B C 1
ATOM 2053 O O . ASN B 1 52 ? 7.887 10.305 12.711 1 94.31 52 ASN B O 1
ATOM 2057 N N . LEU B 1 53 ? 6.176 9.836 14.062 1 96.44 53 LEU B N 1
ATOM 2058 C CA . LEU B 1 53 ? 5.176 10.57 13.289 1 96.44 53 LEU B CA 1
ATOM 2059 C C . LEU B 1 53 ? 4.844 11.898 13.953 1 96.44 53 LEU B C 1
ATOM 2061 O O . LEU B 1 53 ? 4.465 11.938 15.133 1 96.44 53 LEU B O 1
ATOM 2065 N N . LYS B 1 54 ? 5.039 12.977 13.281 1 97.44 54 LYS B N 1
ATOM 2066 C CA . LYS B 1 54 ? 4.57 14.305 13.672 1 97.44 54 LYS B CA 1
ATOM 2067 C C . LYS B 1 54 ? 3.447 14.781 12.758 1 97.44 54 LYS B C 1
ATOM 2069 O O . LYS B 1 54 ? 3.641 14.922 11.547 1 97.44 54 LYS B O 1
ATOM 2074 N N . ILE B 1 55 ? 2.357 15.008 13.328 1 97.94 55 ILE B N 1
ATOM 2075 C CA . ILE B 1 55 ? 1.208 15.414 12.531 1 97.94 55 ILE B CA 1
ATOM 2076 C C . ILE B 1 55 ? 0.547 16.641 13.156 1 97.94 55 ILE B C 1
ATOM 2078 O O . ILE B 1 55 ? 0.423 16.719 14.383 1 97.94 55 ILE B O 1
ATOM 2082 N N . GLY B 1 56 ? 0.209 17.609 12.32 1 97.69 56 GLY B N 1
ATOM 2083 C CA . GLY B 1 56 ? -0.446 18.828 12.789 1 97.69 56 GLY B CA 1
ATOM 2084 C C . GLY B 1 56 ? -1.916 18.625 13.109 1 97.69 56 GLY B C 1
ATOM 2085 O O . GLY B 1 56 ? -2.424 17.5 13.031 1 97.69 56 GLY B O 1
ATOM 2086 N N . GLU B 1 57 ? -2.566 19.703 13.477 1 96.94 57 GLU B N 1
ATOM 2087 C CA . GLU B 1 57 ? -3.975 19.703 13.867 1 96.94 57 GLU B CA 1
ATOM 2088 C C . GLU B 1 57 ? -4.883 19.594 12.648 1 96.94 57 GLU B C 1
ATOM 2090 O O . GLU B 1 57 ? -4.48 19.953 11.531 1 96.94 57 GLU B O 1
ATOM 2095 N N . HIS B 1 58 ? -6.113 19.031 12.805 1 97.5 58 HIS B N 1
ATOM 2096 C CA . HIS B 1 58 ? -7.207 19.016 11.844 1 97.5 58 HIS B CA 1
ATOM 2097 C C . HIS B 1 58 ? -6.855 18.172 10.617 1 97.5 58 HIS B C 1
ATOM 2099 O O . HIS B 1 58 ? -7.156 18.562 9.484 1 97.5 58 HIS B O 1
ATOM 2105 N N . CYS B 1 59 ? -6.172 17.156 10.828 1 98.19 59 CYS B N 1
ATOM 2106 C CA . CYS B 1 59 ? -5.855 16.234 9.742 1 98.19 59 CYS B CA 1
ATOM 2107 C C . CYS B 1 59 ? -6.883 15.109 9.664 1 98.19 59 CYS B C 1
ATOM 2109 O O . CYS B 1 59 ? -7.598 14.852 10.633 1 98.19 59 CYS B O 1
ATOM 2111 N N . TRP B 1 60 ? -6.996 14.547 8.531 1 98 60 TRP B N 1
ATOM 2112 C CA . TRP B 1 60 ? -7.875 13.414 8.266 1 98 60 TRP B CA 1
ATOM 2113 C C . TRP B 1 60 ? -7.105 12.266 7.621 1 98 60 TRP B C 1
ATOM 2115 O O . TRP B 1 60 ? -6.43 12.453 6.605 1 98 60 TRP B O 1
ATOM 2125 N N . ILE B 1 61 ? -7.16 11.148 8.211 1 98 61 ILE B N 1
ATOM 2126 C CA . ILE B 1 61 ? -6.516 9.953 7.668 1 98 61 ILE B CA 1
ATOM 2127 C C . ILE B 1 61 ? -7.578 8.93 7.266 1 98 61 ILE B C 1
ATOM 2129 O O . ILE B 1 61 ? -8.289 8.398 8.117 1 98 61 ILE B O 1
ATOM 2133 N N . GLY B 1 62 ? -7.574 8.625 6 1 97 62 GLY B N 1
ATOM 2134 C CA . GLY B 1 62 ? -8.641 7.812 5.43 1 97 62 GLY B CA 1
ATOM 2135 C C . GLY B 1 62 ? -8.469 6.332 5.699 1 97 62 GLY B C 1
ATOM 2136 O O . GLY B 1 62 ? -7.371 5.875 6.02 1 97 62 GLY B O 1
ATOM 2137 N N . GLU B 1 63 ? -9.508 5.594 5.492 1 95.12 63 GLU B N 1
ATOM 2138 C CA . GLU B 1 63 ? -9.578 4.164 5.766 1 95.12 63 GLU B CA 1
ATOM 2139 C C . GLU B 1 63 ? -8.484 3.402 5.02 1 95.12 63 GLU B C 1
ATOM 2141 O O . GLU B 1 63 ? -8.25 3.65 3.834 1 95.12 63 GLU B O 1
ATOM 2146 N N . GLY B 1 64 ? -7.785 2.531 5.82 1 94.69 64 GLY B N 1
ATOM 2147 C CA . GLY B 1 64 ? -6.871 1.595 5.184 1 94.69 64 GLY B CA 1
ATOM 2148 C C . GLY B 1 64 ? -5.531 2.215 4.832 1 94.69 64 GLY B C 1
ATOM 2149 O O . GLY B 1 64 ? -4.652 1.54 4.289 1 94.69 64 GLY B O 1
ATOM 2150 N N . ALA B 1 65 ? -5.367 3.496 5.102 1 97.19 65 ALA B N 1
ATOM 2151 C CA . ALA B 1 65 ? -4.07 4.121 4.848 1 97.19 65 ALA B CA 1
ATOM 2152 C C . ALA B 1 65 ? -2.982 3.488 5.711 1 97.19 65 ALA B C 1
ATOM 2154 O O . ALA B 1 65 ? -3.24 3.076 6.844 1 97.19 65 ALA B O 1
ATOM 2155 N N . ALA B 1 66 ? -1.812 3.34 5.16 1 97.06 66 ALA B N 1
ATOM 2156 C CA . ALA B 1 66 ? -0.633 2.895 5.898 1 97.06 66 ALA B CA 1
ATOM 2157 C C . ALA B 1 66 ? 0.413 4 5.98 1 97.06 66 ALA B C 1
ATOM 2159 O O . ALA B 1 66 ? 0.936 4.449 4.957 1 97.06 66 ALA B O 1
ATOM 2160 N N . LEU B 1 67 ? 0.707 4.453 7.145 1 97.31 67 LEU B N 1
ATOM 2161 C CA . LEU B 1 67 ? 1.713 5.473 7.414 1 97.31 67 LEU B CA 1
ATOM 2162 C C . LEU B 1 67 ? 2.955 4.859 8.047 1 97.31 67 LEU B C 1
ATOM 2164 O O . LEU B 1 67 ? 2.994 4.648 9.266 1 97.31 67 LEU B O 1
ATOM 2168 N N . ASP B 1 68 ? 3.896 4.598 7.234 1 96.56 68 ASP B N 1
ATOM 2169 C CA . ASP B 1 68 ? 5.191 4.156 7.734 1 96.56 68 ASP B CA 1
ATOM 2170 C C . ASP B 1 68 ? 6.043 5.344 8.18 1 96.56 68 ASP B C 1
ATOM 2172 O O . ASP B 1 68 ? 6.496 6.137 7.352 1 96.56 68 ASP B O 1
ATOM 2176 N N . ALA B 1 69 ? 6.309 5.453 9.469 1 96.25 69 ALA B N 1
ATOM 2177 C CA . ALA B 1 69 ? 7.066 6.586 9.992 1 96.25 69 ALA B CA 1
ATOM 2178 C C . ALA B 1 69 ? 8.445 6.141 10.492 1 96.25 69 ALA B C 1
ATOM 2180 O O . ALA B 1 69 ? 9.109 6.875 11.219 1 96.25 69 ALA B O 1
ATOM 2181 N N . SER B 1 70 ? 8.812 4.992 10.109 1 92.94 70 SER B N 1
ATOM 2182 C CA . SER B 1 70 ? 10.047 4.426 10.641 1 92.94 70 SER B CA 1
ATOM 2183 C C . SER B 1 70 ? 11.25 5.297 10.297 1 92.94 70 SER B C 1
ATOM 2185 O O . SER B 1 70 ? 12.203 5.375 11.078 1 92.94 70 SER B O 1
ATOM 2187 N N . GLY B 1 71 ? 11.266 5.945 9.18 1 94.5 71 GLY B N 1
ATOM 2188 C CA . GLY B 1 71 ? 12.336 6.855 8.789 1 94.5 71 GLY B CA 1
ATOM 2189 C C . GLY B 1 71 ? 12.039 8.305 9.141 1 94.5 71 GLY B C 1
ATOM 219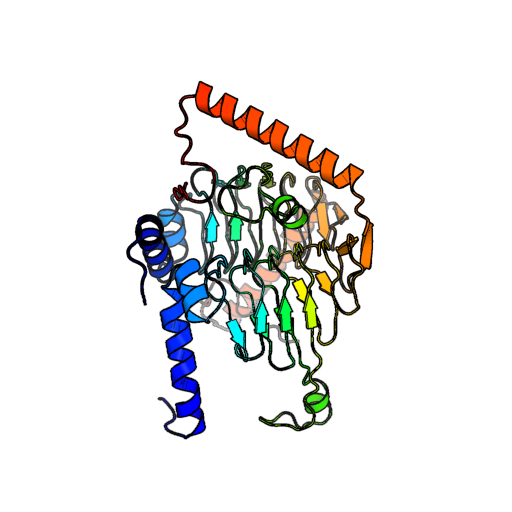0 O O . GLY B 1 71 ? 12.797 9.203 8.766 1 94.5 71 GLY B O 1
ATOM 2191 N N . GLY B 1 72 ? 10.914 8.555 9.797 1 96.19 72 GLY B N 1
ATOM 2192 C CA . GLY B 1 72 ? 10.453 9.898 10.102 1 96.19 72 GLY B CA 1
ATOM 2193 C C . GLY B 1 72 ? 9.391 10.391 9.148 1 96.19 72 GLY B C 1
ATOM 2194 O O . GLY B 1 72 ? 9.555 10.32 7.926 1 96.19 72 GLY B O 1
ATOM 2195 N N . LEU B 1 73 ? 8.281 10.789 9.664 1 98.44 73 LEU B N 1
ATOM 2196 C CA . LEU B 1 73 ? 7.176 11.289 8.859 1 98.44 73 LEU B CA 1
ATOM 2197 C C . LEU B 1 73 ? 6.559 12.531 9.492 1 98.44 73 LEU B C 1
ATOM 2199 O O . LEU B 1 73 ? 6.203 12.523 10.672 1 98.44 73 LEU B O 1
ATOM 2203 N N . GLU B 1 74 ? 6.504 13.594 8.781 1 98.81 74 GLU B N 1
ATOM 2204 C CA . GLU B 1 74 ? 5.867 14.836 9.219 1 98.81 74 GLU B CA 1
ATOM 2205 C C . GLU B 1 74 ? 4.699 15.203 8.305 1 98.81 74 GLU B C 1
ATOM 2207 O O . GLU B 1 74 ? 4.832 15.188 7.082 1 98.81 74 GLU B O 1
ATOM 2212 N N . ILE B 1 75 ? 3.609 15.484 8.883 1 98.88 75 ILE B N 1
ATOM 2213 C CA . ILE B 1 75 ? 2.416 15.906 8.156 1 98.88 75 ILE B CA 1
ATOM 2214 C C . ILE B 1 75 ? 1.896 17.219 8.734 1 98.88 75 ILE B C 1
ATOM 2216 O O . ILE B 1 75 ? 1.575 17.297 9.922 1 98.88 75 ILE B O 1
ATOM 2220 N N . GLY B 1 76 ? 1.767 18.234 7.898 1 98.88 76 GLY B N 1
ATOM 2221 C CA . GLY B 1 76 ? 1.312 19.547 8.336 1 98.88 76 GLY B CA 1
ATOM 2222 C C . GLY B 1 76 ? -0.172 19.594 8.641 1 98.88 76 GLY B C 1
ATOM 2223 O O . GLY B 1 76 ? -0.928 18.719 8.211 1 98.88 76 GLY B O 1
ATOM 2224 N N . GLU B 1 77 ? -0.57 20.641 9.305 1 98.62 77 GLU B N 1
ATOM 2225 C CA . GLU B 1 77 ? -1.949 20.797 9.75 1 98.62 77 GLU B CA 1
ATOM 2226 C C . GLU B 1 77 ? -2.908 20.906 8.57 1 98.62 77 GLU B C 1
ATOM 2228 O O . GLU B 1 77 ? -2.516 21.328 7.477 1 98.62 77 GLU B O 1
ATOM 2233 N N . HIS B 1 78 ? -4.168 20.484 8.758 1 98.62 78 HIS B N 1
ATOM 2234 C CA . HIS B 1 78 ? -5.266 20.562 7.805 1 98.62 78 HIS B CA 1
ATOM 2235 C C . HIS B 1 78 ? -4.973 19.75 6.555 1 98.62 78 HIS B C 1
ATOM 2237 O O . HIS B 1 78 ? -5.465 20.062 5.469 1 98.62 78 HIS B O 1
ATOM 2243 N N . THR B 1 79 ? -4.152 18.781 6.66 1 98.81 79 THR B N 1
ATOM 2244 C CA . THR B 1 79 ? -3.828 17.891 5.547 1 98.81 79 THR B CA 1
ATOM 2245 C C . THR B 1 79 ? -4.66 16.609 5.613 1 98.81 79 THR B C 1
ATOM 2247 O O . THR B 1 79 ? -4.844 16.047 6.691 1 98.81 79 THR B O 1
ATOM 2250 N N . SER B 1 80 ? -5.18 16.156 4.488 1 98.81 80 SER B N 1
ATOM 2251 C CA . SER B 1 80 ? -5.945 14.922 4.375 1 98.81 80 SER B CA 1
ATOM 2252 C C . SER B 1 80 ? -5.16 13.852 3.617 1 98.81 80 SER B C 1
ATOM 2254 O O . SER B 1 80 ? -4.586 14.133 2.562 1 98.81 80 SER B O 1
ATOM 2256 N N . ILE B 1 81 ? -5.156 12.695 4.184 1 98.81 81 ILE B N 1
ATOM 2257 C CA . ILE B 1 81 ? -4.586 11.516 3.547 1 98.81 81 ILE B CA 1
ATOM 2258 C C . ILE B 1 81 ? -5.703 10.594 3.072 1 98.81 81 ILE B C 1
ATOM 2260 O O . ILE B 1 81 ? -6.473 10.07 3.885 1 98.81 81 ILE B O 1
ATOM 2264 N N . GLY B 1 82 ? -5.742 10.305 1.825 1 98.44 82 GLY B N 1
ATOM 2265 C CA . GLY B 1 82 ? -6.848 9.578 1.217 1 98.44 82 GLY B CA 1
ATOM 2266 C C . GLY B 1 82 ? -6.855 8.109 1.571 1 98.44 82 GLY B C 1
ATOM 2267 O O . GLY B 1 82 ? -5.91 7.602 2.178 1 98.44 82 GLY B O 1
ATOM 2268 N N . LEU B 1 83 ? -7.977 7.422 1.125 1 97.5 83 LEU B N 1
ATOM 2269 C CA . LEU B 1 83 ? -8.211 6.012 1.428 1 97.5 83 LEU B CA 1
ATOM 2270 C C . LEU B 1 83 ? -7.145 5.133 0.787 1 97.5 83 LEU B C 1
ATOM 2272 O O . LEU B 1 83 ? -6.793 5.324 -0.379 1 97.5 83 LEU B O 1
ATOM 2276 N N . ASN B 1 84 ? -6.57 4.18 1.63 1 97.81 84 ASN B N 1
ATOM 2277 C CA . ASN B 1 84 ? -5.648 3.145 1.175 1 97.81 84 ASN B CA 1
ATOM 2278 C C . ASN B 1 84 ? -4.363 3.746 0.618 1 97.81 84 ASN B C 1
ATOM 2280 O O . ASN B 1 84 ? -3.666 3.111 -0.176 1 97.81 84 ASN B O 1
ATOM 2284 N N . THR B 1 85 ? -4.148 5.02 0.933 1 98.62 85 THR B N 1
ATOM 2285 C CA . THR B 1 85 ? -2.889 5.66 0.576 1 98.62 85 THR B CA 1
ATOM 2286 C C . THR B 1 85 ? -1.736 5.078 1.386 1 98.62 85 THR B C 1
ATOM 2288 O O . THR B 1 85 ? -1.887 4.793 2.576 1 98.62 85 THR B O 1
ATOM 2291 N N . LEU B 1 86 ? -0.594 4.832 0.724 1 98.69 86 LEU B N 1
ATOM 2292 C CA . LEU B 1 86 ? 0.596 4.266 1.349 1 98.69 86 LEU B CA 1
ATOM 2293 C C . LEU B 1 86 ? 1.724 5.293 1.4 1 98.69 86 LEU B C 1
ATOM 2295 O O . LEU B 1 86 ? 2.127 5.828 0.366 1 98.69 86 LEU B O 1
ATOM 2299 N N . ILE B 1 87 ? 2.229 5.602 2.553 1 98.75 87 ILE B N 1
ATOM 2300 C CA . ILE B 1 87 ? 3.393 6.461 2.736 1 98.75 87 ILE B CA 1
ATOM 2301 C C . ILE B 1 87 ? 4.547 5.648 3.326 1 98.75 87 ILE B C 1
ATOM 2303 O O . ILE B 1 87 ? 4.422 5.09 4.418 1 98.75 87 ILE B O 1
ATOM 2307 N N . PHE B 1 88 ? 5.613 5.578 2.605 1 97.94 88 PHE B N 1
ATOM 2308 C CA . PHE B 1 88 ? 6.777 4.824 3.059 1 97.94 88 PHE B CA 1
ATOM 2309 C C . PHE B 1 88 ? 7.938 5.762 3.379 1 97.94 88 PHE B C 1
ATOM 2311 O O . PHE B 1 88 ? 8.227 6.684 2.615 1 97.94 88 PHE B O 1
ATOM 2318 N N . THR B 1 89 ? 8.578 5.523 4.523 1 97.5 89 THR B N 1
ATOM 2319 C CA . THR B 1 89 ? 9.82 6.223 4.832 1 97.5 89 THR B CA 1
ATOM 2320 C C . THR B 1 89 ? 11 5.254 4.82 1 97.5 89 THR B C 1
ATOM 2322 O O . THR B 1 89 ? 12.078 5.582 5.32 1 97.5 89 THR B O 1
ATOM 2325 N N . HIS B 1 90 ? 10.773 4.035 4.289 1 95.06 90 HIS B N 1
ATOM 2326 C CA . HIS B 1 90 ? 11.844 3.057 4.121 1 95.06 90 HIS B CA 1
ATOM 2327 C C . HIS B 1 90 ? 11.656 2.25 2.84 1 95.06 90 HIS B C 1
ATOM 2329 O O . HIS B 1 90 ? 10.594 2.314 2.209 1 95.06 90 HIS B O 1
ATOM 2335 N N . SER B 1 91 ? 12.688 1.595 2.422 1 93.88 91 SER B N 1
ATOM 2336 C CA . SER B 1 91 ? 12.648 0.662 1.3 1 93.88 91 SER B CA 1
ATOM 2337 C C . SER B 1 91 ? 13.516 -0.563 1.571 1 93.88 91 SER B C 1
ATOM 2339 O O . SER B 1 91 ? 14.609 -0.446 2.123 1 93.88 91 SER B O 1
ATOM 2341 N N . SER B 1 92 ? 12.984 -1.656 1.169 1 93.81 92 SER B N 1
ATOM 2342 C CA . SER B 1 92 ? 13.68 -2.916 1.403 1 93.81 92 SER B CA 1
ATOM 2343 C C . SER B 1 92 ? 14.109 -3.561 0.091 1 93.81 92 SER B C 1
ATOM 2345 O O . SER B 1 92 ? 14.57 -4.707 0.077 1 93.81 92 SER B O 1
ATOM 2347 N N . TRP B 1 93 ? 13.969 -2.918 -1.009 1 94.31 93 TRP B N 1
ATOM 2348 C CA . TRP B 1 93 ? 14.18 -3.529 -2.318 1 94.31 93 TRP B CA 1
ATOM 2349 C C . TRP B 1 93 ? 15.578 -4.129 -2.426 1 94.31 93 TRP B C 1
ATOM 2351 O O . TRP B 1 93 ? 15.758 -5.195 -3.014 1 94.31 93 TRP B O 1
ATOM 2361 N N . LEU B 1 94 ? 16.562 -3.51 -1.828 1 94.75 94 LEU B N 1
ATOM 2362 C CA . LEU B 1 94 ? 17.938 -3.98 -1.914 1 94.75 94 LEU B CA 1
ATOM 2363 C C . LEU B 1 94 ? 18.094 -5.309 -1.181 1 94.75 94 LEU B C 1
ATOM 2365 O O . LEU B 1 94 ? 18.875 -6.168 -1.613 1 94.75 94 LEU B O 1
ATOM 2369 N N . ALA B 1 95 ? 17.406 -5.41 -0.051 1 95.62 95 ALA B N 1
ATOM 2370 C CA . ALA B 1 95 ? 17.438 -6.672 0.683 1 95.62 95 ALA B CA 1
ATOM 2371 C C . ALA B 1 95 ? 16.922 -7.824 -0.179 1 95.62 95 ALA B C 1
ATOM 2373 O O . ALA B 1 95 ? 17.469 -8.93 -0.131 1 95.62 95 ALA B O 1
ATOM 2374 N N . ASN B 1 96 ? 15.906 -7.566 -0.926 1 95.94 96 ASN B N 1
ATOM 2375 C CA . ASN B 1 96 ? 15.383 -8.578 -1.838 1 95.94 96 ASN B CA 1
ATOM 2376 C C . ASN B 1 96 ? 16.391 -8.922 -2.936 1 95.94 96 ASN B C 1
ATOM 2378 O O . ASN B 1 96 ? 16.703 -10.094 -3.141 1 95.94 96 ASN B O 1
ATOM 2382 N N . MET B 1 97 ? 16.969 -7.922 -3.551 1 94.94 97 MET B N 1
ATOM 2383 C CA . MET B 1 97 ? 17.828 -8.078 -4.723 1 94.94 97 MET B CA 1
ATOM 2384 C C . MET B 1 97 ? 19.109 -8.805 -4.355 1 94.94 97 MET B C 1
ATOM 2386 O O . MET B 1 97 ? 19.734 -9.438 -5.211 1 94.94 97 MET B O 1
ATOM 2390 N N . THR B 1 98 ? 19.453 -8.727 -3.137 1 95.81 98 THR B N 1
ATOM 2391 C CA . THR B 1 98 ? 20.703 -9.344 -2.693 1 95.81 98 THR B CA 1
ATOM 2392 C C . THR B 1 98 ? 20.422 -10.656 -1.965 1 95.81 98 THR B C 1
ATOM 2394 O O . THR B 1 98 ? 21.328 -11.242 -1.354 1 95.81 98 THR B O 1
ATOM 2397 N N . LEU B 1 99 ? 19.141 -11.039 -1.941 1 96.31 99 LEU B N 1
ATOM 2398 C CA . LEU B 1 99 ? 18.703 -12.273 -1.298 1 96.31 99 LEU B CA 1
ATOM 2399 C C . LEU B 1 99 ? 19.016 -12.25 0.194 1 96.31 99 LEU B C 1
ATOM 2401 O O . LEU B 1 99 ? 19.547 -13.219 0.735 1 96.31 99 LEU B O 1
ATOM 2405 N N . GLN B 1 100 ? 18.812 -11.094 0.778 1 95.19 100 GLN B N 1
ATOM 2406 C CA . GLN B 1 100 ? 19 -10.875 2.209 1 95.19 100 GLN B CA 1
ATOM 2407 C C . GLN B 1 100 ? 17.719 -10.305 2.838 1 95.19 100 GLN B C 1
ATOM 2409 O O . GLN B 1 100 ? 17.781 -9.359 3.629 1 95.19 100 GLN B O 1
ATOM 2414 N N . ASN B 1 101 ? 16.625 -10.828 2.33 1 92.94 101 ASN B N 1
ATOM 2415 C CA . ASN B 1 101 ? 15.32 -10.391 2.812 1 92.94 101 ASN B CA 1
ATOM 2416 C C . ASN B 1 101 ? 14.961 -11.055 4.145 1 92.94 101 ASN B C 1
ATOM 2418 O O . ASN B 1 101 ? 14.281 -12.078 4.172 1 92.94 101 ASN B O 1
ATOM 2422 N N . HIS B 1 102 ? 15.438 -10.539 5.195 1 86.62 102 HIS B N 1
ATOM 2423 C CA . HIS B 1 102 ? 15.164 -11.008 6.547 1 86.62 102 HIS B CA 1
ATOM 2424 C C . HIS B 1 102 ? 14.945 -9.844 7.508 1 86.62 102 HIS B C 1
ATOM 2426 O O . HIS B 1 102 ? 15.336 -8.719 7.215 1 86.62 102 HIS B O 1
ATOM 2432 N N . SER B 1 103 ? 14.273 -10.203 8.562 1 80.12 103 SER B N 1
ATOM 2433 C CA . SER B 1 103 ? 14.039 -9.18 9.57 1 80.12 103 SER B CA 1
ATOM 2434 C C . SER B 1 103 ? 15.352 -8.578 10.078 1 80.12 103 SER B C 1
ATOM 2436 O O . SER B 1 103 ? 16.312 -9.312 10.312 1 80.12 103 SER B O 1
ATOM 2438 N N . GLY B 1 104 ? 15.469 -7.281 10.164 1 79.06 104 GLY B N 1
ATOM 2439 C CA . GLY B 1 104 ? 16.641 -6.633 10.711 1 79.06 104 GLY B CA 1
ATOM 2440 C C . GLY B 1 104 ? 17.766 -6.453 9.695 1 79.06 104 GLY B C 1
ATOM 2441 O O . GLY B 1 104 ? 18.906 -6.164 10.062 1 79.06 104 GLY B O 1
ATOM 2442 N N . SER B 1 105 ? 17.469 -6.656 8.5 1 87.81 105 SER B N 1
ATOM 2443 C CA . SER B 1 105 ? 18.484 -6.465 7.461 1 87.81 105 SER B CA 1
ATOM 2444 C C . SER B 1 105 ? 19.062 -5.059 7.512 1 87.81 105 SER B C 1
ATOM 2446 O O . SER B 1 105 ? 18.344 -4.086 7.727 1 87.81 105 SER B O 1
ATOM 2448 N N . ASP B 1 106 ? 20.406 -4.984 7.293 1 90.62 106 ASP B N 1
ATOM 2449 C CA . ASP B 1 106 ? 21.078 -3.691 7.258 1 90.62 106 ASP B CA 1
ATOM 2450 C C . ASP B 1 106 ? 21 -3.066 5.867 1 90.62 106 ASP B C 1
ATOM 2452 O O . ASP B 1 106 ? 21.703 -2.104 5.566 1 90.62 106 ASP B O 1
ATOM 2456 N N . LEU B 1 107 ? 20.172 -3.648 5.074 1 93.81 107 LEU B N 1
ATOM 2457 C CA . LEU B 1 107 ? 20.016 -3.139 3.719 1 93.81 107 LEU B CA 1
ATOM 2458 C C . LEU B 1 107 ? 18.688 -2.418 3.561 1 93.81 107 LEU B C 1
ATOM 2460 O O . LEU B 1 107 ? 18.266 -2.096 2.443 1 93.81 107 LEU B O 1
ATOM 2464 N N . ILE B 1 108 ? 18.047 -2.213 4.625 1 92.81 108 ILE B N 1
ATOM 2465 C CA . ILE B 1 108 ? 16.828 -1.396 4.633 1 92.81 108 ILE B CA 1
ATOM 2466 C C . ILE B 1 108 ? 17.203 0.082 4.703 1 92.81 108 ILE B C 1
ATOM 2468 O O . ILE B 1 108 ? 17.844 0.519 5.66 1 92.81 108 ILE B O 1
ATOM 2472 N N . GLU B 1 109 ? 16.828 0.792 3.701 1 93.25 109 GLU B N 1
ATOM 2473 C CA . GLU B 1 109 ? 17.109 2.225 3.65 1 93.25 109 GLU B CA 1
ATOM 2474 C C . GLU B 1 109 ? 15.953 3.033 4.246 1 93.25 109 GLU B C 1
ATOM 2476 O O . GLU B 1 109 ? 14.781 2.727 4.008 1 93.25 109 GLU B O 1
ATOM 2481 N N . ARG B 1 110 ? 16.266 4.027 5.004 1 93.69 110 ARG B N 1
ATOM 2482 C CA . ARG B 1 110 ? 15.266 4.902 5.609 1 93.69 110 ARG B CA 1
ATOM 2483 C C . ARG B 1 110 ? 15.516 6.359 5.23 1 93.69 110 ARG B C 1
ATOM 2485 O O . ARG B 1 110 ? 16.656 6.824 5.25 1 93.69 110 ARG B O 1
ATOM 2492 N N . LYS B 1 111 ? 14.562 7.035 4.781 1 95.56 111 LYS B N 1
ATOM 2493 C CA . LYS B 1 111 ? 14.57 8.453 4.43 1 95.56 111 LYS B CA 1
ATOM 2494 C C . LYS B 1 111 ? 13.297 9.148 4.898 1 95.56 111 LYS B C 1
ATOM 2496 O O . LYS B 1 111 ? 12.195 8.617 4.73 1 95.56 111 LYS B O 1
ATOM 2501 N N . PRO B 1 112 ? 13.422 10.289 5.477 1 97.38 112 PRO B N 1
ATOM 2502 C CA . PRO B 1 112 ? 12.234 10.969 5.992 1 97.38 112 PRO B CA 1
ATOM 2503 C C . PRO B 1 112 ? 11.328 11.492 4.879 1 97.38 112 PRO B C 1
ATOM 2505 O O . PRO B 1 112 ? 11.797 11.766 3.771 1 97.38 112 PRO B O 1
ATOM 2508 N N . VAL B 1 113 ? 10.047 11.508 5.148 1 98.75 113 VAL B N 1
ATOM 2509 C CA . VAL B 1 113 ? 9.039 12.109 4.281 1 98.75 113 VAL B CA 1
ATOM 2510 C C . VAL B 1 113 ? 8.398 13.305 4.988 1 98.75 113 VAL B C 1
ATOM 2512 O O . VAL B 1 113 ? 8.102 13.234 6.184 1 98.75 113 VAL B O 1
ATOM 2515 N N . LYS B 1 114 ? 8.211 14.406 4.285 1 98.88 114 LYS B N 1
ATOM 2516 C CA . LYS B 1 114 ? 7.547 15.602 4.805 1 98.88 114 LYS B CA 1
ATOM 2517 C C . LYS B 1 114 ? 6.391 16.03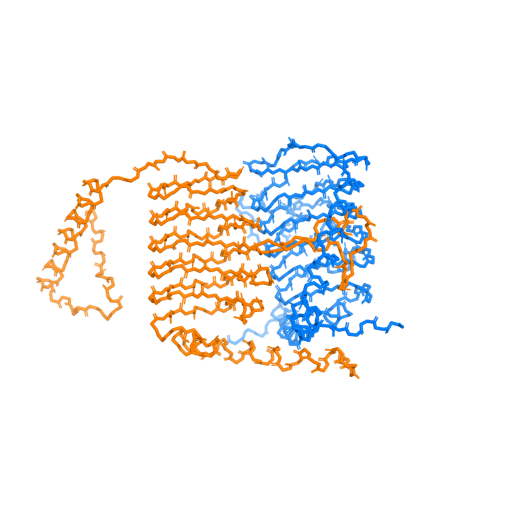1 3.902 1 98.88 114 LYS B C 1
ATOM 2519 O O . LYS B 1 114 ? 6.586 16.25 2.705 1 98.88 114 LYS B O 1
ATOM 2524 N N . ILE B 1 115 ? 5.266 16.109 4.461 1 98.94 115 ILE B N 1
ATOM 2525 C CA . ILE B 1 115 ? 4.086 16.625 3.77 1 98.94 115 ILE B CA 1
ATOM 2526 C C . ILE B 1 115 ? 3.658 17.953 4.395 1 98.94 115 ILE B C 1
ATOM 2528 O O . ILE B 1 115 ? 3.416 18.031 5.602 1 98.94 115 ILE B O 1
ATOM 2532 N N . GLY B 1 116 ? 3.545 18.984 3.654 1 98.88 116 GLY B N 1
ATOM 2533 C CA . GLY B 1 116 ? 3.221 20.312 4.137 1 98.88 116 GLY B CA 1
ATOM 2534 C C . GLY B 1 116 ? 1.809 20.422 4.68 1 98.88 116 GLY B C 1
ATOM 2535 O O . GLY B 1 116 ? 1.091 19.422 4.762 1 98.88 116 GLY B O 1
ATOM 2536 N N . LYS B 1 117 ? 1.441 21.672 5.078 1 98.81 117 LYS B N 1
ATOM 2537 C CA . LYS B 1 117 ? 0.098 21.953 5.582 1 98.81 117 LYS B CA 1
ATOM 2538 C C . LYS B 1 117 ? -0.889 22.141 4.434 1 98.81 117 LYS B C 1
ATOM 2540 O O . LYS B 1 117 ? -0.494 22.516 3.324 1 98.81 117 LYS B O 1
ATOM 2545 N N . GLY B 1 118 ? -2.094 21.875 4.707 1 98.62 118 GLY B N 1
ATOM 2546 C CA . GLY B 1 118 ? -3.164 22.172 3.766 1 98.62 118 GLY B CA 1
ATOM 2547 C C . GLY B 1 118 ? -3.119 21.297 2.523 1 98.62 118 GLY B C 1
ATOM 2548 O O . GLY B 1 118 ? -3.553 21.719 1.449 1 98.62 118 GLY B O 1
ATOM 2549 N N . CYS B 1 119 ? -2.537 20.188 2.557 1 98.88 119 CYS B N 1
ATOM 2550 C CA . CYS B 1 119 ? -2.438 19.312 1.396 1 98.88 119 CYS B CA 1
ATOM 2551 C C . CYS B 1 119 ? -3.646 18.375 1.308 1 98.88 119 CYS B C 1
ATOM 2553 O O . CYS B 1 119 ? -4.262 18.062 2.324 1 98.88 119 CYS B O 1
ATOM 2555 N N . PHE B 1 120 ? -3.994 18.016 0.111 1 98.75 120 PHE B N 1
ATOM 2556 C CA . PHE B 1 120 ? -4.977 16.984 -0.182 1 98.75 120 PHE B CA 1
ATOM 2557 C C . PHE B 1 120 ? -4.34 15.836 -0.952 1 98.75 120 PHE B C 1
ATOM 2559 O O . PHE B 1 120 ? -4.027 15.969 -2.137 1 98.75 120 PHE B O 1
ATOM 2566 N N . ILE B 1 121 ? -4.145 14.758 -0.245 1 98.88 121 ILE B N 1
ATOM 2567 C CA . ILE B 1 121 ? -3.584 13.555 -0.854 1 98.88 121 ILE B CA 1
ATOM 2568 C C . ILE B 1 121 ? -4.707 12.586 -1.206 1 98.88 121 ILE B C 1
ATOM 2570 O O . ILE B 1 121 ? -5.359 12.031 -0.318 1 98.88 121 ILE B O 1
ATOM 2574 N N . GLY B 1 122 ? -4.918 12.32 -2.439 1 98.44 122 GLY B N 1
ATOM 2575 C CA . GLY B 1 122 ? -6 11.461 -2.891 1 98.44 122 GLY B CA 1
ATOM 2576 C C . GLY B 1 122 ? -5.848 10.023 -2.439 1 98.44 122 GLY B C 1
ATOM 2577 O O . GLY B 1 122 ? -4.91 9.695 -1.706 1 98.44 122 GLY B O 1
ATOM 2578 N N . GLY B 1 123 ? -6.867 9.219 -2.807 1 98.19 123 GLY B N 1
ATOM 2579 C CA . GLY B 1 123 ? -6.82 7.805 -2.469 1 98.19 123 GLY B CA 1
ATOM 2580 C C . GLY B 1 123 ? -5.887 7.008 -3.359 1 98.19 123 GLY B C 1
ATOM 2581 O O . GLY B 1 123 ? -5.672 7.363 -4.52 1 98.19 123 GLY B O 1
ATOM 2582 N N . LEU B 1 124 ? -5.395 5.93 -2.75 1 98.38 124 LEU B N 1
ATOM 2583 C CA . LEU B 1 124 ? -4.566 4.977 -3.482 1 98.38 124 LEU B CA 1
ATOM 2584 C C . LEU B 1 124 ? -3.295 5.645 -3.998 1 98.38 124 LEU B C 1
ATOM 2586 O O . LEU B 1 124 ? -2.758 5.25 -5.035 1 98.38 124 LEU B O 1
ATOM 2590 N N . VAL B 1 125 ? -2.873 6.699 -3.324 1 98.75 125 VAL B N 1
ATOM 2591 C CA . VAL B 1 125 ? -1.6 7.348 -3.621 1 98.75 125 VAL B CA 1
ATOM 2592 C C . VAL B 1 125 ? -0.468 6.625 -2.895 1 98.75 125 VAL B C 1
ATOM 2594 O O . VAL B 1 125 ? -0.67 6.078 -1.807 1 98.75 125 VAL B O 1
ATOM 2597 N N . VAL B 1 126 ? 0.688 6.551 -3.498 1 98.75 126 VAL B N 1
ATOM 2598 C CA . VAL B 1 126 ? 1.896 6.062 -2.842 1 98.75 126 VAL B CA 1
ATOM 2599 C C . VAL B 1 126 ? 2.938 7.176 -2.777 1 98.75 126 VAL B C 1
ATOM 2601 O O . VAL B 1 126 ? 3.287 7.77 -3.801 1 98.75 126 VAL B O 1
ATOM 2604 N N . ILE B 1 127 ? 3.389 7.504 -1.625 1 98.81 127 ILE B N 1
ATOM 2605 C CA . ILE B 1 127 ? 4.48 8.453 -1.425 1 98.81 127 ILE B CA 1
ATOM 2606 C C . ILE B 1 127 ? 5.75 7.699 -1.037 1 98.81 127 ILE B C 1
ATOM 2608 O O . ILE B 1 127 ? 5.773 6.977 -0.038 1 98.81 127 ILE B O 1
ATOM 2612 N N . MET B 1 128 ? 6.781 7.898 -1.785 1 98.25 128 MET B N 1
ATOM 2613 C CA . MET B 1 128 ? 8.016 7.145 -1.604 1 98.25 128 MET B CA 1
ATOM 2614 C C . MET B 1 128 ? 8.906 7.801 -0.554 1 98.25 128 MET B C 1
ATOM 2616 O O . MET B 1 128 ? 8.734 8.984 -0.241 1 98.25 128 MET B O 1
ATOM 2620 N N . ALA B 1 129 ? 9.844 7.023 -0.073 1 97.88 129 ALA B N 1
ATOM 2621 C CA . ALA B 1 129 ? 10.75 7.496 0.968 1 97.88 129 ALA B CA 1
ATOM 2622 C C . ALA B 1 129 ? 11.578 8.68 0.477 1 97.88 129 ALA B C 1
ATOM 2624 O O . ALA B 1 129 ? 12.031 8.695 -0.669 1 97.88 129 ALA B O 1
ATOM 2625 N N . GLY B 1 130 ? 11.703 9.703 1.347 1 97.81 130 GLY B N 1
ATOM 2626 C CA . GLY B 1 130 ? 12.586 10.828 1.06 1 97.81 130 GLY B CA 1
ATOM 2627 C C . GLY B 1 130 ? 11.867 11.992 0.404 1 97.81 130 GLY B C 1
ATOM 2628 O O . GLY B 1 130 ? 12.469 13.047 0.169 1 97.81 130 GLY B O 1
ATOM 2629 N N . VAL B 1 131 ? 10.617 11.891 0.076 1 98.69 131 VAL B N 1
ATOM 2630 C CA . VAL B 1 131 ? 9.867 12.883 -0.692 1 98.69 131 VAL B CA 1
ATOM 2631 C C . VAL B 1 131 ? 9.422 14.016 0.224 1 98.69 131 VAL B C 1
ATOM 2633 O O . VAL B 1 131 ? 9.008 13.781 1.359 1 98.69 131 VAL B O 1
ATOM 2636 N N . THR B 1 132 ? 9.477 15.195 -0.262 1 98.88 132 THR B N 1
ATOM 2637 C CA . THR B 1 132 ? 8.883 16.375 0.369 1 98.88 132 THR B CA 1
ATOM 2638 C C . THR B 1 132 ? 7.742 16.922 -0.479 1 98.88 132 THR B C 1
ATOM 2640 O O . THR B 1 132 ? 7.914 17.188 -1.671 1 98.88 132 THR B O 1
ATOM 2643 N N . ILE B 1 133 ? 6.621 17.031 0.086 1 98.94 133 ILE B N 1
ATOM 2644 C CA . ILE B 1 133 ? 5.477 17.656 -0.564 1 98.94 133 ILE B CA 1
ATOM 2645 C C . ILE B 1 133 ? 5.238 19.047 0.033 1 98.94 133 ILE B C 1
ATOM 2647 O O . ILE B 1 133 ? 5.035 19.188 1.241 1 98.94 133 ILE B O 1
ATOM 2651 N N . GLY B 1 134 ? 5.234 20.047 -0.795 1 98.81 134 GLY B N 1
ATOM 2652 C CA . GLY B 1 134 ? 5.078 21.422 -0.347 1 98.81 134 GLY B CA 1
ATOM 2653 C C . GLY B 1 134 ? 3.676 21.75 0.135 1 98.81 134 GLY B C 1
ATOM 2654 O O . GLY B 1 134 ? 2.74 20.984 -0.124 1 98.81 134 GLY B O 1
ATOM 2655 N N . ASP B 1 135 ? 3.576 22.953 0.764 1 98.69 135 ASP B N 1
ATOM 2656 C CA . ASP B 1 135 ? 2.299 23.391 1.322 1 98.69 135 ASP B CA 1
ATOM 2657 C C . ASP B 1 135 ? 1.246 23.547 0.227 1 98.69 135 ASP B C 1
ATOM 2659 O O . ASP B 1 135 ? 1.564 23.953 -0.893 1 98.69 135 ASP B O 1
ATOM 2663 N N . PHE B 1 136 ? -0.005 23.156 0.554 1 98.44 136 PHE B N 1
ATOM 2664 C CA . PHE B 1 136 ? -1.171 23.422 -0.276 1 98.44 136 PHE B CA 1
ATOM 2665 C C . PHE B 1 136 ? -1.074 22.688 -1.606 1 98.44 136 PHE B C 1
ATOM 2667 O O . PHE B 1 136 ? -1.534 23.188 -2.635 1 98.44 136 PHE B O 1
ATOM 2674 N N . ALA B 1 137 ? -0.385 21.562 -1.608 1 98.56 137 ALA B N 1
ATOM 2675 C CA . ALA B 1 137 ? -0.327 20.719 -2.793 1 98.56 137 ALA B CA 1
ATOM 2676 C C . ALA B 1 137 ? -1.486 19.719 -2.812 1 98.56 137 ALA B C 1
ATOM 2678 O O . ALA B 1 137 ? -1.983 19.312 -1.758 1 98.56 137 ALA B O 1
ATOM 2679 N N . THR B 1 138 ? -1.9 19.344 -3.977 1 98.5 138 THR B N 1
ATOM 2680 C CA . THR B 1 138 ? -2.881 18.297 -4.195 1 98.5 138 THR B CA 1
ATOM 2681 C C . THR B 1 138 ? -2.281 17.156 -5.023 1 98.5 138 THR B C 1
ATOM 2683 O O . THR B 1 138 ? -1.652 17.406 -6.055 1 98.5 138 THR B O 1
ATOM 2686 N N . VAL B 1 139 ? -2.445 15.984 -4.578 1 98.75 139 VAL B N 1
ATOM 2687 C CA . VAL B 1 139 ? -2.023 14.805 -5.324 1 98.75 139 VAL B CA 1
ATOM 2688 C C . VAL B 1 139 ? -3.248 14.016 -5.777 1 98.75 139 VAL B C 1
ATOM 2690 O O . VAL B 1 139 ? -4.035 13.555 -4.945 1 98.75 139 VAL B O 1
ATOM 2693 N N . GLN B 1 140 ? -3.434 13.797 -7.016 1 98.25 140 GLN B N 1
ATOM 2694 C CA . GLN B 1 140 ? -4.586 13.078 -7.551 1 98.25 140 GLN B CA 1
ATOM 2695 C C . GLN B 1 140 ? -4.523 11.594 -7.191 1 98.25 140 GLN B C 1
ATOM 2697 O O . GLN B 1 140 ? -3.439 11.039 -7.008 1 98.25 140 GLN B O 1
ATOM 2702 N N . PRO B 1 141 ? -5.695 11.008 -7.156 1 97.94 141 PRO B N 1
ATOM 2703 C CA . PRO B 1 141 ? -5.738 9.586 -6.809 1 97.94 141 PRO B CA 1
ATOM 2704 C C . PRO B 1 141 ? -4.902 8.719 -7.75 1 97.94 141 PRO B C 1
ATOM 2706 O O . PRO B 1 141 ? -4.691 9.086 -8.906 1 97.94 141 PRO B O 1
ATOM 2709 N N . ASN B 1 142 ? -4.426 7.582 -7.184 1 97.56 142 ASN B N 1
ATOM 2710 C CA . ASN B 1 142 ? -3.705 6.555 -7.934 1 97.56 142 ASN B CA 1
ATOM 2711 C C . ASN B 1 142 ? -2.344 7.059 -8.406 1 97.56 142 ASN B C 1
ATOM 2713 O O . ASN B 1 142 ? -1.753 6.488 -9.328 1 97.56 142 ASN B O 1
ATOM 2717 N N . SER B 1 143 ? -1.826 8.102 -7.797 1 98.12 143 SER B N 1
ATOM 2718 C CA . SER B 1 143 ? -0.528 8.641 -8.18 1 98.12 143 SER B CA 1
ATOM 2719 C C . SER B 1 143 ? 0.598 8.016 -7.371 1 98.12 143 SER B C 1
ATOM 2721 O O . SER B 1 143 ? 0.373 7.523 -6.262 1 98.12 143 SER B O 1
ATOM 2723 N N . VAL B 1 144 ? 1.761 7.941 -7.93 1 98.38 144 VAL B N 1
ATOM 2724 C CA . VAL B 1 144 ? 2.988 7.578 -7.23 1 98.38 144 VAL B CA 1
ATOM 2725 C C . VAL B 1 144 ? 3.924 8.781 -7.168 1 98.38 144 VAL B C 1
ATOM 2727 O O . VAL B 1 144 ? 4.422 9.242 -8.203 1 98.38 144 VAL B O 1
ATOM 2730 N N . VAL B 1 145 ? 4.184 9.289 -5.992 1 98.56 145 VAL B N 1
ATOM 2731 C CA . VAL B 1 145 ? 5.047 10.453 -5.797 1 98.56 145 VAL B CA 1
ATOM 2732 C C . VAL B 1 145 ? 6.461 9.984 -5.457 1 98.56 145 VAL B C 1
ATOM 2734 O O . VAL B 1 145 ? 6.738 9.586 -4.324 1 98.56 145 VAL B O 1
ATOM 2737 N N . ALA B 1 146 ? 7.32 10.141 -6.371 1 96.94 146 ALA B N 1
ATOM 2738 C CA . ALA B 1 146 ? 8.688 9.648 -6.223 1 96.94 146 ALA B CA 1
ATOM 2739 C C . ALA B 1 146 ? 9.68 10.805 -6.141 1 96.94 146 ALA B C 1
ATOM 2741 O O . ALA B 1 146 ? 10.867 10.586 -5.895 1 96.94 146 ALA B O 1
ATOM 2742 N N . LYS B 1 147 ? 9.203 11.961 -6.422 1 97.06 147 LYS B N 1
ATOM 2743 C CA . LYS B 1 147 ? 10.008 13.172 -6.32 1 97.06 147 LYS B CA 1
ATOM 2744 C C . LYS B 1 147 ? 9.258 14.266 -5.566 1 97.06 147 LYS B C 1
ATOM 2746 O O . LYS B 1 147 ? 8.039 14.195 -5.406 1 97.06 147 LYS B O 1
ATOM 2751 N N . ASP B 1 148 ? 10.023 15.258 -5.215 1 98.62 148 ASP B N 1
ATOM 2752 C CA . ASP B 1 148 ? 9.445 16.344 -4.441 1 98.62 148 ASP B CA 1
ATOM 2753 C C . ASP B 1 148 ? 8.352 17.062 -5.23 1 98.62 148 ASP B C 1
ATOM 2755 O O . ASP B 1 148 ? 8.438 17.172 -6.457 1 98.62 148 ASP B O 1
ATOM 2759 N N . VAL B 1 149 ? 7.395 17.547 -4.562 1 98.75 149 VAL B N 1
ATOM 2760 C CA . VAL B 1 149 ? 6.266 18.281 -5.129 1 98.75 149 VAL B CA 1
ATOM 2761 C C . VAL B 1 149 ? 6.293 19.734 -4.652 1 98.75 149 VAL B C 1
ATOM 2763 O O . VAL B 1 149 ? 6.266 20 -3.447 1 98.75 149 VAL B O 1
ATOM 2766 N N . PRO B 1 150 ? 6.332 20.672 -5.527 1 98.31 150 PRO B N 1
ATOM 2767 C CA . PRO B 1 150 ? 6.316 22.078 -5.121 1 98.31 150 PRO B CA 1
ATOM 2768 C C . PRO B 1 150 ? 5.012 22.469 -4.434 1 98.31 150 PRO B C 1
ATOM 2770 O O . PRO B 1 150 ? 3.973 21.844 -4.66 1 98.31 150 PRO B O 1
ATOM 2773 N N . PRO B 1 151 ? 5.137 23.531 -3.631 1 98.25 151 PRO B N 1
ATOM 2774 C CA . PRO B 1 151 ? 3.904 24.031 -3.012 1 98.25 151 PRO B CA 1
ATOM 2775 C C . PRO B 1 151 ? 2.891 24.531 -4.039 1 98.25 151 PRO B C 1
ATOM 2777 O O . PRO B 1 151 ? 3.268 24.906 -5.152 1 98.25 151 PRO B O 1
ATOM 2780 N N . ARG B 1 152 ? 1.649 24.469 -3.684 1 98 152 ARG B N 1
ATOM 2781 C CA . ARG B 1 152 ? 0.551 25.031 -4.461 1 98 152 ARG B CA 1
ATOM 2782 C C . ARG B 1 152 ? 0.526 24.469 -5.871 1 98 152 ARG B C 1
ATOM 2784 O O . ARG B 1 152 ? 0.426 25.203 -6.852 1 98 152 ARG B O 1
ATOM 2791 N N . THR B 1 153 ? 0.718 23.141 -5.973 1 98 153 THR B N 1
ATOM 2792 C CA . THR B 1 153 ? 0.653 22.469 -7.266 1 98 153 THR B CA 1
ATOM 2793 C C . THR B 1 153 ? -0.279 21.25 -7.199 1 98 153 THR B C 1
ATOM 2795 O O . THR B 1 153 ? -0.559 20.734 -6.117 1 98 153 THR B O 1
ATOM 2798 N N . LEU B 1 154 ? -0.75 20.922 -8.281 1 97.94 154 LEU B N 1
ATOM 2799 C CA . LEU B 1 154 ? -1.469 19.672 -8.516 1 97.94 154 LEU B CA 1
ATOM 2800 C C . LEU B 1 154 ? -0.601 18.672 -9.273 1 97.94 154 LEU B C 1
ATOM 2802 O O . LEU B 1 154 ? -0.089 18.984 -10.352 1 97.94 154 LEU B O 1
ATOM 2806 N N . VAL B 1 155 ? -0.437 17.516 -8.734 1 98.31 155 VAL B N 1
ATOM 2807 C CA . VAL B 1 155 ? 0.369 16.516 -9.414 1 98.31 155 VAL B CA 1
ATOM 2808 C C . VAL B 1 155 ? -0.463 15.25 -9.633 1 98.31 155 VAL B C 1
ATOM 2810 O O . VAL B 1 155 ? -1.434 15 -8.914 1 98.31 155 VAL B O 1
ATOM 2813 N N . ALA B 1 156 ? -0.118 14.445 -10.641 1 97.44 156 ALA B N 1
ATOM 2814 C CA . ALA B 1 156 ? -0.795 13.188 -10.953 1 97.44 156 ALA B CA 1
ATOM 2815 C C . ALA B 1 156 ? 0.096 12.281 -11.789 1 97.44 156 ALA B C 1
ATOM 2817 O O . ALA B 1 156 ? 1.048 12.742 -12.422 1 97.44 156 ALA B O 1
ATOM 2818 N N . GLY B 1 157 ? -0.232 10.977 -11.594 1 95.5 157 GLY B N 1
ATOM 2819 C CA . GLY B 1 157 ? 0.411 10.031 -12.492 1 95.5 157 GLY B CA 1
ATOM 2820 C C . GLY B 1 157 ? 1.386 9.102 -11.789 1 95.5 157 GLY B C 1
ATOM 2821 O O . GLY B 1 157 ? 1.547 9.18 -10.57 1 95.5 157 GLY B O 1
ATOM 2822 N N . ASN B 1 158 ? 2.078 8.227 -12.531 1 94 158 ASN B N 1
ATOM 2823 C CA . ASN B 1 158 ? 3.049 7.234 -12.086 1 94 158 ASN B CA 1
ATOM 2824 C C . ASN B 1 158 ? 4.23 7.129 -13.047 1 94 158 ASN B C 1
ATOM 2826 O O . ASN B 1 158 ? 4.156 6.422 -14.055 1 94 158 ASN B O 1
ATOM 2830 N N . PRO B 1 159 ? 5.18 7.883 -12.695 1 93.38 159 PRO B N 1
ATOM 2831 C CA . PRO B 1 159 ? 5.383 8.758 -11.539 1 93.38 159 PRO B CA 1
ATOM 2832 C C . PRO B 1 159 ? 4.586 10.055 -11.641 1 93.38 159 PRO B C 1
ATOM 2834 O O . PRO B 1 159 ? 4.227 10.484 -12.742 1 93.38 159 PRO B O 1
ATOM 2837 N N . ALA B 1 160 ? 4.324 10.625 -10.531 1 96.31 160 ALA B N 1
ATOM 2838 C CA . ALA B 1 160 ? 3.543 11.859 -10.469 1 96.31 160 ALA B CA 1
ATOM 2839 C C . ALA B 1 160 ? 4.309 13.031 -11.078 1 96.31 160 ALA B C 1
ATOM 2841 O O . ALA B 1 160 ? 5.52 13.156 -10.875 1 96.31 160 ALA B O 1
ATOM 2842 N N . ARG B 1 161 ? 3.633 13.828 -11.781 1 96.25 161 ARG B N 1
ATOM 2843 C CA . ARG B 1 161 ? 4.156 15.055 -12.383 1 96.25 161 ARG B CA 1
ATOM 2844 C C . ARG B 1 161 ? 3.236 16.234 -12.109 1 96.25 161 ARG B C 1
ATOM 2846 O O . ARG B 1 161 ? 2.043 16.047 -11.852 1 96.25 161 ARG B O 1
ATOM 2853 N N . VAL B 1 162 ? 3.807 17.453 -12.219 1 96.19 162 VAL B N 1
ATOM 2854 C CA . VAL B 1 162 ? 3.023 18.672 -11.992 1 96.19 162 VAL B CA 1
ATOM 2855 C C . VAL B 1 162 ? 2.094 18.906 -13.172 1 96.19 162 VAL B C 1
ATOM 2857 O O . VAL B 1 162 ? 2.533 18.906 -14.328 1 96.19 162 VAL B O 1
ATOM 2860 N N . PHE B 1 163 ? 0.919 19.094 -12.898 1 93.94 163 PHE B N 1
ATOM 2861 C CA . PHE B 1 163 ? -0.084 19.344 -13.922 1 93.94 163 PHE B CA 1
ATOM 2862 C C . PHE B 1 163 ? -0.584 20.781 -13.859 1 93.94 163 PHE B C 1
ATOM 2864 O O . PHE B 1 163 ? -0.992 21.344 -14.875 1 93.94 163 PHE B O 1
ATOM 2871 N N . GLN B 1 164 ? -0.657 21.344 -12.719 1 93.62 164 GLN B N 1
ATOM 2872 C CA . GLN B 1 164 ? -1.219 22.672 -12.531 1 93.62 164 GLN B CA 1
ATOM 2873 C C . GLN B 1 164 ? -0.613 23.359 -11.305 1 93.62 164 GLN B C 1
ATOM 2875 O O . GLN B 1 164 ? -0.099 22.688 -10.406 1 93.62 164 GLN B O 1
ATOM 2880 N N . LYS B 1 165 ? -0.659 24.672 -11.383 1 94.5 165 LYS B N 1
ATOM 2881 C CA . LYS B 1 165 ? -0.289 25.484 -10.234 1 94.5 165 LYS B CA 1
ATOM 2882 C C . LYS B 1 165 ? -1.49 26.266 -9.703 1 94.5 165 LYS B C 1
ATOM 2884 O O . LYS B 1 165 ? -2.354 26.688 -10.477 1 94.5 165 LYS B O 1
ATOM 2889 N N . TYR B 1 166 ? -1.459 26.375 -8.445 1 93.69 166 TYR B N 1
ATOM 2890 C CA . TYR B 1 166 ? -2.553 27.109 -7.82 1 93.69 166 TYR B CA 1
ATOM 2891 C C . TYR B 1 166 ? -2.143 28.562 -7.527 1 93.69 166 TYR B C 1
ATOM 2893 O O . TYR B 1 166 ? -1.063 28.797 -6.988 1 93.69 166 TYR B O 1
ATOM 2901 N N . ASP B 1 167 ? -3.016 29.438 -7.949 1 92.81 167 ASP B N 1
ATOM 2902 C CA . ASP B 1 167 ? -2.842 30.828 -7.508 1 92.81 167 ASP B CA 1
ATOM 2903 C C . ASP B 1 167 ? -3.994 31.266 -6.609 1 92.81 167 ASP B C 1
ATOM 2905 O O . ASP B 1 167 ? -5.047 30.625 -6.582 1 92.81 167 ASP B O 1
ATOM 2909 N N . ASP B 1 168 ? -3.676 32.344 -5.898 1 93.44 168 ASP B N 1
ATOM 2910 C CA . ASP B 1 168 ? -4.621 32.781 -4.883 1 93.44 168 ASP B CA 1
ATOM 2911 C C . ASP B 1 168 ? -5.945 33.219 -5.516 1 93.44 168 ASP B C 1
ATOM 2913 O O . ASP B 1 168 ? -7.012 33 -4.938 1 93.44 168 ASP B O 1
ATOM 2917 N N . GLU B 1 169 ? -5.848 33.844 -6.598 1 94.19 169 GLU B N 1
ATOM 2918 C CA . GLU B 1 169 ? -7.059 34.312 -7.27 1 94.19 169 GLU B CA 1
ATOM 2919 C C . GLU B 1 169 ? -7.945 33.125 -7.664 1 94.19 169 GLU B C 1
ATOM 2921 O O . GLU B 1 169 ? -9.164 33.188 -7.477 1 94.19 169 GLU B O 1
ATOM 2926 N N . TYR B 1 170 ? -7.305 32.188 -8.25 1 94 170 TYR B N 1
ATOM 2927 C CA . TYR B 1 170 ? -8.039 30.984 -8.633 1 94 170 TYR B CA 1
ATOM 2928 C C . TYR B 1 170 ? -8.703 30.328 -7.422 1 94 170 TYR B C 1
ATOM 2930 O O . TYR B 1 170 ? -9.883 29.984 -7.465 1 94 170 TYR B O 1
ATOM 2938 N N . ILE B 1 171 ? -8.031 30.125 -6.352 1 95.12 171 ILE B N 1
ATOM 2939 C CA . ILE B 1 171 ? -8.531 29.484 -5.141 1 95.12 171 ILE B CA 1
ATOM 2940 C C . ILE B 1 171 ? -9.711 30.281 -4.59 1 95.12 171 ILE B C 1
ATOM 2942 O O . ILE B 1 171 ? -10.742 29.719 -4.23 1 95.12 171 ILE B O 1
ATOM 2946 N N . GLN B 1 172 ? -9.539 31.562 -4.562 1 96 172 GLN B N 1
ATOM 2947 C CA . GLN B 1 172 ? -10.609 32.406 -4.051 1 96 172 GLN B CA 1
ATOM 2948 C C . GLN B 1 172 ? -11.859 32.312 -4.922 1 96 172 GLN B C 1
ATOM 2950 O O . GLN B 1 172 ? -12.984 32.281 -4.41 1 96 172 GLN B O 1
ATOM 2955 N N . SER B 1 173 ? -11.688 32.375 -6.184 1 96.69 173 SER B N 1
ATOM 2956 C CA . SER B 1 173 ? -12.82 32.219 -7.094 1 96.69 173 SER B CA 1
ATOM 2957 C C . SER B 1 173 ? -13.562 30.906 -6.867 1 96.69 173 SER B C 1
ATOM 2959 O O . SER B 1 173 ? -14.789 30.859 -6.914 1 96.69 173 SER B O 1
ATOM 2961 N N . GLU B 1 174 ? -12.742 29.812 -6.676 1 95.5 174 GLU B N 1
ATOM 2962 C CA . GLU B 1 174 ? -13.336 28.5 -6.414 1 95.5 174 GLU B CA 1
ATOM 2963 C C . GLU B 1 174 ? -14.094 28.5 -5.082 1 95.5 174 GLU B C 1
ATOM 2965 O O . GLU B 1 174 ? -15.172 27.922 -4.977 1 95.5 174 GLU B O 1
ATOM 2970 N N . VAL B 1 175 ? -13.57 29.141 -4.098 1 96.12 175 VAL B N 1
ATOM 2971 C CA . VAL B 1 175 ? -14.211 29.25 -2.787 1 96.12 175 VAL B CA 1
ATOM 2972 C C . VAL B 1 175 ? -15.578 29.922 -2.932 1 96.12 175 VAL B C 1
ATOM 2974 O O . VAL B 1 175 ? -16.578 29.406 -2.418 1 96.12 175 VAL B O 1
ATOM 2977 N N . GLU B 1 176 ? -15.562 31.031 -3.619 1 96.81 176 GLU B N 1
ATOM 2978 C CA . GLU B 1 176 ? -16.812 31.781 -3.805 1 96.81 176 GLU B CA 1
ATOM 2979 C C . GLU B 1 176 ? -17.828 30.953 -4.586 1 96.81 176 GLU B C 1
ATOM 2981 O O . GLU B 1 176 ? -19.016 30.922 -4.23 1 96.81 176 GLU B O 1
ATOM 29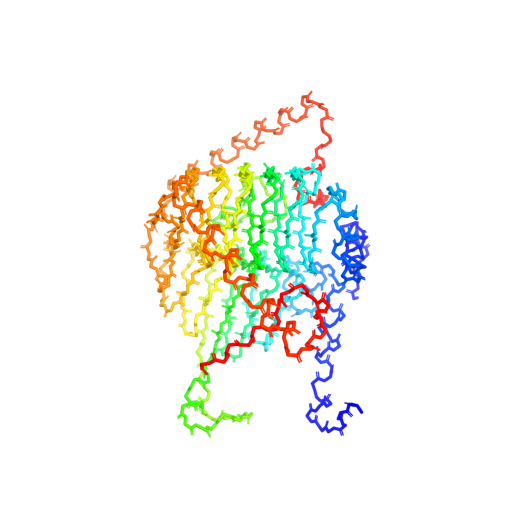86 N N . ARG B 1 177 ? -17.422 30.359 -5.609 1 96.69 177 ARG B N 1
ATOM 2987 C CA . ARG B 1 177 ? -18.281 29.531 -6.434 1 96.69 177 ARG B CA 1
ATOM 2988 C C . ARG B 1 177 ? -18.938 28.438 -5.609 1 96.69 177 ARG B C 1
ATOM 2990 O O . ARG B 1 177 ? -20.156 28.281 -5.617 1 96.69 177 ARG B O 1
ATOM 2997 N N . VAL B 1 178 ? -18.156 27.672 -4.855 1 95.44 178 VAL B N 1
ATOM 2998 C CA . VAL B 1 178 ? -18.641 26.516 -4.094 1 95.44 178 VAL B CA 1
ATOM 2999 C C . VAL B 1 178 ? -19.562 26.984 -2.971 1 95.44 178 VAL B C 1
ATOM 3001 O O . VAL B 1 178 ? -20.625 26.391 -2.746 1 95.44 178 VAL B O 1
ATOM 3004 N N . ARG B 1 179 ? -19.109 28 -2.244 1 94.81 179 ARG B N 1
ATOM 3005 C CA . ARG B 1 179 ? -19.953 28.531 -1.185 1 94.81 179 ARG B CA 1
ATOM 3006 C C . ARG B 1 179 ? -21.312 28.984 -1.736 1 94.81 179 ARG B C 1
ATOM 3008 O O . ARG B 1 179 ? -22.344 28.766 -1.111 1 94.81 179 ARG B O 1
ATOM 3015 N N . GLY B 1 180 ? -21.25 29.703 -2.859 1 93.38 180 GLY B N 1
ATOM 3016 C CA . GLY B 1 180 ? -22.484 30.125 -3.496 1 93.38 180 GLY B CA 1
ATOM 3017 C C . GLY B 1 180 ? -23.391 28.969 -3.859 1 93.38 180 GLY B C 1
ATOM 3018 O O . GLY B 1 180 ? -24.594 29.031 -3.6 1 93.38 180 GLY B O 1
ATOM 3019 N N . GLU B 1 181 ? -22.844 27.875 -4.457 1 92.25 181 GLU B N 1
ATOM 3020 C CA . GLU B 1 181 ? -23.609 26.688 -4.848 1 92.25 181 GLU B CA 1
ATOM 3021 C C . GLU B 1 181 ? -24.234 26.016 -3.633 1 92.25 181 GLU B C 1
ATOM 3023 O O . GLU B 1 181 ? -25.391 25.609 -3.67 1 92.25 181 GLU B O 1
ATOM 3028 N N . ASN B 1 182 ? -23.453 25.891 -2.562 1 90.19 182 ASN B N 1
ATOM 3029 C CA . ASN B 1 182 ? -23.938 25.25 -1.353 1 90.19 182 ASN B CA 1
ATOM 3030 C C . ASN B 1 182 ? -25.031 26.078 -0.68 1 90.19 182 ASN B C 1
ATOM 3032 O O . ASN B 1 182 ? -26 25.516 -0.14 1 90.19 182 ASN B O 1
ATOM 3036 N N . ALA B 1 183 ? -24.891 27.328 -0.69 1 88.75 183 ALA B N 1
ATOM 3037 C CA . ALA B 1 183 ? -25.906 28.203 -0.14 1 88.75 183 ALA B CA 1
ATOM 3038 C C . ALA B 1 183 ? -27.234 28.047 -0.894 1 88.75 183 ALA B C 1
ATOM 3040 O O . ALA B 1 183 ? -28.297 28 -0.282 1 88.75 183 ALA B O 1
ATOM 3041 N N . ARG B 1 184 ? -27.109 28.016 -2.176 1 89.88 184 ARG B N 1
ATOM 3042 C CA . ARG B 1 184 ? -28.281 27.828 -3.006 1 89.88 184 ARG B CA 1
ATOM 3043 C C . ARG B 1 184 ? -28.984 26.5 -2.682 1 89.88 184 ARG B C 1
ATOM 3045 O O . ARG B 1 184 ? -30.203 26.453 -2.537 1 89.88 184 ARG B O 1
ATOM 3052 N N . ARG B 1 185 ? -28.25 25.406 -2.529 1 87 185 ARG B N 1
ATOM 3053 C CA . ARG B 1 185 ? -28.797 24.094 -2.234 1 87 185 ARG B CA 1
ATOM 3054 C C . ARG B 1 185 ? -29.484 24.078 -0.877 1 87 185 ARG B C 1
ATOM 3056 O O . ARG B 1 185 ? -30.547 23.453 -0.721 1 87 185 ARG B O 1
ATOM 3063 N N . ARG B 1 186 ? -28.875 24.734 0.047 1 85.69 186 ARG B N 1
ATOM 3064 C CA . ARG B 1 186 ? -29.453 24.812 1.383 1 85.69 186 ARG B CA 1
ATOM 3065 C C . ARG B 1 186 ? -30.766 25.562 1.361 1 85.69 186 ARG B C 1
ATOM 3067 O O . ARG B 1 186 ? -31.734 25.172 2.021 1 85.69 186 ARG B O 1
ATOM 3074 N N . ALA B 1 187 ? -30.734 26.609 0.632 1 85.56 187 ALA B N 1
ATOM 3075 C CA . ALA B 1 187 ? -31.953 27.406 0.512 1 85.56 187 ALA B CA 1
ATOM 3076 C C . ALA B 1 187 ? -33.062 26.594 -0.119 1 85.56 187 ALA B C 1
ATOM 3078 O O . ALA B 1 187 ? -34.219 26.641 0.344 1 85.56 187 ALA B O 1
ATOM 3079 N N . LEU B 1 188 ? -32.75 25.906 -1.129 1 85 188 LEU B N 1
ATOM 3080 C CA . LEU B 1 188 ? -33.719 25.078 -1.81 1 85 188 LEU B CA 1
ATOM 3081 C C . LEU B 1 188 ? -34.25 23.984 -0.883 1 85 188 LEU B C 1
ATOM 3083 O O . LEU B 1 188 ? -35.438 23.672 -0.898 1 85 188 LEU B O 1
ATOM 3087 N N . ALA B 1 189 ? -33.375 23.422 -0.113 1 83.44 189 ALA B N 1
ATOM 3088 C CA . ALA B 1 189 ? -33.781 22.375 0.838 1 83.44 189 ALA B CA 1
ATOM 3089 C C . ALA B 1 189 ? -34.719 22.938 1.899 1 83.44 189 ALA B C 1
ATOM 3091 O O . ALA B 1 189 ? -35.688 22.297 2.283 1 83.44 189 ALA B O 1
ATOM 3092 N N . GLU B 1 190 ? -34.344 24.078 2.383 1 82.94 190 GLU B N 1
ATOM 3093 C CA . GLU B 1 190 ? -35.156 24.734 3.379 1 82.94 190 GLU B CA 1
ATOM 3094 C C . GLU B 1 190 ? -36.562 25.047 2.818 1 82.94 190 GLU B C 1
ATOM 3096 O O . GLU B 1 190 ? -37.562 24.875 3.51 1 82.94 190 GLU B O 1
ATOM 3101 N N . GLU B 1 191 ? -36.562 25.406 1.58 1 84.62 191 GLU B N 1
ATOM 3102 C CA . GLU B 1 191 ? -37.812 25.688 0.933 1 84.62 191 GLU B CA 1
ATOM 3103 C C . GLU B 1 191 ? -38.688 24.438 0.835 1 84.62 191 GLU B C 1
ATOM 3105 O O . GLU B 1 191 ? -39.906 24.5 0.945 1 84.62 191 GLU B O 1
ATOM 3110 N N . ARG B 1 192 ? -38.062 23.234 0.686 1 83.75 192 ARG B N 1
ATOM 3111 C CA . ARG B 1 192 ? -38.781 21.969 0.552 1 83.75 192 ARG B CA 1
ATOM 3112 C C . ARG B 1 192 ? -39.156 21.406 1.918 1 83.75 192 ARG B C 1
ATOM 3114 O O . ARG B 1 192 ? -39.875 20.422 2.006 1 83.75 192 ARG B O 1
ATOM 3121 N N . GLY B 1 193 ? -38.719 22.062 2.984 1 76.19 193 GLY B N 1
ATOM 3122 C CA . GLY B 1 193 ? -39.031 21.594 4.328 1 76.19 193 GLY B CA 1
ATOM 3123 C C . GLY B 1 193 ? -38.125 20.453 4.77 1 76.19 193 GLY B C 1
ATOM 3124 O O . GLY B 1 193 ? -38.469 19.672 5.656 1 76.19 193 GLY B O 1
ATOM 3125 N N . ASP B 1 194 ? -37.094 20.234 3.902 1 68.44 194 ASP B N 1
ATOM 3126 C CA . ASP B 1 194 ? -36.156 19.156 4.266 1 68.44 194 ASP B CA 1
ATOM 3127 C C . ASP B 1 194 ? -35.469 19.453 5.594 1 68.44 194 ASP B C 1
ATOM 3129 O O . ASP B 1 194 ? -35.156 20.609 5.895 1 68.44 194 ASP B O 1
ATOM 3133 N N . THR B 1 195 ? -35.625 18.594 6.551 1 63.5 195 THR B N 1
ATOM 3134 C CA . THR B 1 195 ? -34.875 18.75 7.797 1 63.5 195 THR B CA 1
ATOM 3135 C C . THR B 1 195 ? -33.375 18.766 7.531 1 63.5 195 THR B C 1
ATOM 3137 O O . THR B 1 195 ? -32.875 17.953 6.754 1 63.5 195 THR B O 1
ATOM 3140 N N . PRO B 1 196 ? -32.812 19.844 7.75 1 59.06 196 PRO B N 1
ATOM 3141 C CA . PRO B 1 196 ? -31.375 19.891 7.52 1 59.06 196 PRO B CA 1
ATOM 3142 C C . PRO B 1 196 ? -30.672 18.594 7.914 1 59.06 196 PRO B C 1
ATOM 3144 O O . PRO B 1 196 ? -30.969 18.031 8.961 1 59.06 196 PRO B O 1
ATOM 3147 N N . GLY B 1 197 ? -30.656 17.594 6.961 1 53.31 197 GLY B N 1
ATOM 3148 C CA . GLY B 1 197 ? -30.094 16.281 7.258 1 53.31 197 GLY B CA 1
ATOM 3149 C C . GLY B 1 197 ? -28.766 16.359 8 1 53.31 197 GLY B C 1
ATOM 3150 O O . GLY B 1 197 ? -28.125 17.406 8.023 1 53.31 197 GLY B O 1
ATOM 3151 N N . SER B 1 198 ? -28.734 15.414 8.953 1 48.34 198 SER B N 1
ATOM 3152 C CA . SER B 1 198 ? -27.656 15.203 9.922 1 48.34 198 SER B CA 1
ATOM 3153 C C . SER B 1 198 ? -26.281 15.375 9.281 1 48.34 198 SER B C 1
ATOM 3155 O O . SER B 1 198 ? -25.328 15.789 9.938 1 48.34 198 SER B O 1
ATOM 3157 N N . TRP B 1 199 ? -26 14.445 8.242 1 48.25 199 TRP B N 1
ATOM 3158 C CA . TRP B 1 199 ? -24.594 14.172 7.957 1 48.25 199 TRP B CA 1
ATOM 3159 C C . TRP B 1 199 ? -23.984 15.289 7.137 1 48.25 199 TRP B C 1
ATOM 3161 O O . TRP B 1 199 ? -23.078 15.055 6.324 1 48.25 199 TRP B O 1
ATOM 3171 N N . GLY B 1 200 ? -24.297 16.641 7.375 1 47.53 200 GLY B N 1
ATOM 3172 C CA . GLY B 1 200 ? -23.625 17.828 6.895 1 47.53 200 GLY B CA 1
ATOM 3173 C C . GLY B 1 200 ? -23.828 18.078 5.41 1 47.53 200 GLY B C 1
ATOM 3174 O O . GLY B 1 200 ? -23.484 19.156 4.906 1 47.53 200 GLY B O 1
ATOM 3175 N N . ALA B 1 201 ? -23.359 16.938 4.434 1 46.03 201 ALA B N 1
ATOM 3176 C CA . ALA B 1 201 ? -23.516 17.266 3.023 1 46.03 201 ALA B CA 1
ATOM 3177 C C . ALA B 1 201 ? -24.984 17.438 2.662 1 46.03 201 ALA B C 1
ATOM 3179 O O . ALA B 1 201 ? -25.828 16.641 3.061 1 46.03 201 ALA B O 1
ATOM 3180 N N . PRO B 1 202 ? -25.438 18.594 2.324 1 43.25 202 PRO B N 1
ATOM 3181 C CA . PRO B 1 202 ? -26.828 18.734 1.861 1 43.25 202 PRO B CA 1
ATOM 3182 C C . PRO B 1 202 ? -27.25 17.625 0.912 1 43.25 202 PRO B C 1
ATOM 3184 O O . PRO B 1 202 ? -26.406 17.016 0.254 1 43.25 202 PRO B O 1
ATOM 3187 N N . ALA B 1 203 ? -28.422 16.984 1.051 1 40.16 203 ALA B N 1
ATOM 3188 C CA . ALA B 1 203 ? -29.094 16.078 0.126 1 40.16 203 ALA B CA 1
ATOM 3189 C C . ALA B 1 203 ? -29 16.578 -1.309 1 40.16 203 ALA B C 1
ATOM 3191 O O . ALA B 1 203 ? -29.375 17.719 -1.594 1 40.16 203 ALA B O 1
ATOM 3192 N N . GLY B 1 204 ? -27.906 16.484 -1.995 1 36.97 204 GLY B N 1
ATOM 3193 C CA . GLY B 1 204 ? -27.828 16.969 -3.365 1 36.97 204 GLY B CA 1
ATOM 3194 C C . GLY B 1 204 ? -29.047 16.594 -4.195 1 36.97 204 GLY B C 1
ATOM 3195 O O . GLY B 1 204 ? -29.5 15.453 -4.148 1 36.97 204 GLY B O 1
ATOM 3196 N N . ASP B 1 205 ? -29.984 17.328 -4.062 1 34.5 205 ASP B N 1
ATOM 3197 C CA . ASP B 1 205 ? -31 17.25 -5.117 1 34.5 205 ASP B CA 1
ATOM 3198 C C . ASP B 1 205 ? -30.359 17.344 -6.5 1 34.5 205 ASP B C 1
ATOM 3200 O O . ASP B 1 205 ? -29.984 18.438 -6.941 1 34.5 205 ASP B O 1
ATOM 3204 N N . PHE B 1 206 ? -29.406 16.438 -6.879 1 33.5 206 PHE B N 1
ATOM 3205 C CA . PHE B 1 206 ? -28.969 16.453 -8.266 1 33.5 206 PHE B CA 1
ATOM 3206 C C . PHE B 1 206 ? -30.141 16.328 -9.219 1 33.5 206 PHE B C 1
ATOM 3208 O O . PHE B 1 206 ? -30.469 15.234 -9.672 1 33.5 206 PHE B O 1
ATOM 3215 N N . THR B 1 207 ? -31.141 16.875 -8.961 1 26.7 207 THR B N 1
ATOM 3216 C CA . THR B 1 207 ? -32.156 16.906 -10.023 1 26.7 207 THR B CA 1
ATOM 3217 C C . THR B 1 207 ? -31.594 17.594 -11.266 1 26.7 207 THR B C 1
ATOM 3219 O O . THR B 1 207 ? -31.031 18.688 -11.188 1 26.7 207 THR B O 1
ATOM 3222 N N . GLU B 1 208 ? -31.281 16.812 -12.383 1 24.22 208 GLU B N 1
ATOM 3223 C CA . GLU B 1 208 ? -31.422 17.484 -13.672 1 24.22 208 GLU B CA 1
ATOM 3224 C C . GLU B 1 208 ? -32.75 18.234 -13.773 1 24.22 208 GLU B C 1
ATOM 3226 O O . GLU B 1 208 ? -33.781 17.766 -13.266 1 24.22 208 GLU B O 1
#

Secondary structure (DSSP, 8-state):
----SHHHHHHHHHHHHHHHHTTS-HHHHHHHTT--TT-EE-TT-EEESGGGEEE-SS-EE-TT-EEE-TT-EEE-TT-EE-TT-EE-SEE-HHHHHTT---TT-TT-EE--EEE-TT-EE-TT-EE-TT-EE-TT-EE-TT-EE-S-B-TTEEEEETTEEEEEE--HHHHHHHHHHHHHHHHHHHHHHHHHT--TTSSSS-------/----SHHHHHHHHHHHHHHHHTTS-HHHHHHHTT--TT-EE-TT-EEESGGGEEE-SS-EE-TT-EEE-TT-EEE-TT-EE-TT-EE-SEE-HHHHHTT--STT-TT-EE--EEE-TT-EE-TT-EE-TT-EE-TT-EE-TT-EE-S-B-TTEEEEETTEEEEEE--HHHHHHHHHHHHHHHHHHHHHHHHHT----TTSS-------

Foldseek 3Di:
DQDDDPVSVVCVVVVVVLVVLQPDFQQVNCVVLVHDSQEGEHHLEAEAPSVQEAEEHNEYEEALEYHYQVLHEYYYYNEYAEHNEYEDQKDCVVCVVVVNPDPPDPSIDGAYEYEYYQEYEYACEYEYHNEYEEANEYEYHVEYDPHYHYHQFYWYDDPIDTDDGDDPVNVVVVVVVVVVVVVVVVVVCVVVVNDPQPPDDRPPVPPD/DQDPDPVSVVCVVVVVVLVVLQPDFQQVNCVVLVHDSLEGEHHLEAEAPSVQEAEEHNEYEAALEYHYQVLHEYYEYNEYAEHNEYEHQKDCVVCVVVVNPDPPDPSIDGAYEYEYYQEYEYACEYEYHNEYEEANEYEYHNEYDPYYHYHQFYWYDDPIDTDDGDDPVNVVVVVVVVVVVQVVLVVVCVVVVNDQDDPPRRPPPPDD

InterPro domains:
  IPR001451 Hexapeptide repeat [PF00132] (113-147)
  IPR011004 Trimeric LpxA-like superfamily [SSF51161] (42-171)
  IPR051159 Hexapeptide-repeat containing acetyltransferases [PTHR23416] (16-169)

Nearest PDB structures (foldseek):
  3ect-assembly1_A  TM=7.700E-01  e=1.216E-10  Vibrio cholerae
  4dcl-assembly1_A  TM=7.230E-01  e=6.103E-10  Staphylococcus aureus
  5u2k-assembly1_A  TM=7.234E-01  e=8.426E-10  Staphylococcus aureus subsp. aureus COL
  3vbm-assembly1_A  TM=7.856E-01  e=5.582E-08  Bacillus cereus SJ1
  3vbp-assembly1_E  TM=6.070E-01  e=1.636E-07  Bacillus cereus SJ1

Radius of gyration: 23.37 Å; Cα contacts (8 Å, |Δi|>4): 980; chains: 2; bounding box: 67×61×47 Å

Organism: Amycolatopsis orientalis (NCBI:txid31958)

Solvent-accessible surface area (backbone atoms only — not comparable to full-atom values): 20359 Å² total; per-residue (Å²): 141,73,77,88,43,74,65,51,60,65,48,46,60,56,52,51,50,54,58,56,46,54,74,44,54,32,49,40,35,16,47,71,70,69,42,44,77,60,17,35,30,38,53,66,51,41,67,40,50,57,91,38,50,45,63,37,50,28,21,38,38,27,40,46,16,34,42,35,10,76,31,28,29,37,37,28,34,13,19,34,40,22,39,48,17,37,37,34,4,51,47,50,65,59,15,51,79,67,72,46,70,52,92,82,43,88,48,53,48,63,30,42,26,38,36,29,33,13,15,30,37,30,34,47,22,36,38,39,50,52,23,40,36,29,42,38,18,35,35,41,51,58,14,30,36,75,56,66,40,61,51,29,24,34,29,39,18,79,66,43,41,82,76,46,72,61,48,69,66,59,52,50,53,50,50,52,50,39,37,54,52,48,51,52,50,50,52,53,34,55,73,74,64,49,68,84,52,65,53,65,71,73,66,55,76,73,68,126,127,77,72,90,45,74,56,50,59,65,45,46,62,57,54,51,51,54,58,56,45,55,74,43,54,32,48,54,34,16,47,72,70,69,43,44,76,60,18,36,30,38,54,66,50,42,67,40,46,58,90,38,48,45,63,38,50,48,21,37,38,27,42,45,16,34,42,36,9,61,32,29,27,38,37,29,33,48,20,36,39,22,40,46,17,39,38,33,5,52,46,51,53,58,15,10,58,67,63,46,39,50,91,83,43,66,44,55,41,64,29,43,26,39,37,30,33,48,19,41,36,29,34,47,21,36,38,39,48,52,24,40,35,29,42,44,19,35,36,40,57,57,13,27,37,75,58,66,40,63,52,30,25,33,31,40,37,62,66,42,41,81,74,46,73,63,47,71,67,59,53,50,52,51,50,53,50,50,52,52,53,52,50,52,53,49,51,54,36,53,72,70,64,50,66,81,63,83,84,72,65,73,81,74,74,76,67,129

pLDDT: mean 88.48, std 15.81, range [17.38, 98.94]

Sequence (416 aa):
MFFDDERSNRLRPQILTELVSQYMNDAERARFYGLPETTRVRERVKIISPENLKIGEHCWIGEGAALDASGGLEIGEHTSIGLNTLIFTHSSWLANMTLQNHSGSDLIERKPVKIGKGCFIGGLVVIMAGVTIGDFATVQPNSVVAKDVPPRTLVAGNPARVFQKYDDEYIQSEVERVRGENARRRALAEERGDTPGSWGAPAGDFTEMFFDDERSNRLRPQILTELVSQYMNDAERARFYGLPETTRVRERVKIISPENLKIGEHCWIGEGAALDASGGLEIGEHTSIGLNTLIFTHSSWLANMTLQNHSGSDLIERKPVKIGKGCFIGGLVVIMAGVTIGDFATVQPNSVVAKDVPPRTLVAGNPARVFQKYDDEYIQSEVERVRGENARRRALAEERGDTPGSWGAPAGDFTE